Protein AF-0000000065922940 (afdb_homodimer)

Solvent-accessible surface area (backbone atoms only — not comparable to full-atom values): 31548 Å² total; per-residue (Å²): 122,53,37,34,15,28,44,22,59,40,40,54,22,45,30,48,45,40,40,28,31,71,34,58,20,44,28,23,36,21,17,87,47,58,69,57,12,49,38,30,57,72,67,27,32,46,65,89,51,43,62,94,44,77,49,56,85,54,52,44,44,33,51,46,64,60,68,29,28,57,80,22,46,33,37,33,39,30,42,55,45,86,44,44,50,64,49,32,54,72,42,41,89,48,53,43,90,80,31,33,36,34,37,53,46,54,37,42,34,73,91,73,50,39,46,50,71,55,43,48,27,68,40,57,67,47,56,62,57,40,42,31,38,51,36,30,16,66,56,37,68,52,50,59,69,54,37,58,31,55,34,32,25,18,7,70,25,60,68,50,17,48,53,53,33,61,47,39,36,43,99,29,34,46,45,21,38,35,53,51,43,60,20,36,48,45,27,40,30,45,30,28,34,45,6,24,51,34,12,26,42,42,43,70,71,43,57,50,28,40,42,18,48,49,51,28,53,39,48,52,33,43,38,54,44,29,38,74,74,68,19,52,61,69,45,41,59,30,46,23,16,42,8,22,30,48,22,35,44,68,31,84,82,23,58,25,12,48,42,16,22,37,41,38,71,68,40,49,70,68,53,28,18,51,74,52,76,64,42,72,41,64,16,71,62,30,22,54,36,49,44,51,53,24,58,76,66,74,42,79,46,68,66,40,50,40,48,37,31,40,75,74,65,73,41,52,53,69,59,41,54,51,52,66,72,62,51,81,72,53,73,107,121,52,37,33,15,30,44,22,58,40,39,53,22,45,29,49,46,39,40,28,31,70,34,59,20,44,29,24,38,21,15,88,48,58,68,56,12,50,39,30,56,74,70,28,32,46,65,90,49,43,62,93,44,78,48,56,86,52,51,45,44,32,50,46,64,62,68,30,29,57,79,21,47,33,38,32,38,32,43,54,45,86,44,44,49,64,50,33,54,72,41,39,89,50,53,43,89,81,32,34,36,33,38,51,46,54,37,42,34,73,91,73,49,39,46,49,71,55,42,47,28,68,39,57,67,47,58,62,56,40,41,31,38,48,34,30,17,67,54,36,69,53,50,58,70,55,37,57,31,55,34,32,26,16,7,69,26,61,68,50,16,48,53,53,33,62,46,39,36,42,98,29,33,45,44,20,36,38,53,51,42,61,20,37,47,44,27,41,30,46,31,28,34,45,7,24,52,32,12,27,41,43,44,69,71,43,57,50,28,40,41,17,48,50,52,29,54,42,49,51,33,43,38,54,44,31,40,74,73,68,21,51,61,69,45,41,59,32,46,23,15,42,8,21,30,49,22,35,45,69,30,85,82,24,59,26,13,48,40,16,22,36,41,39,70,68,41,49,72,68,54,26,18,50,75,52,77,64,41,72,41,64,15,70,61,29,22,55,35,50,45,50,53,24,57,75,68,76,41,80,45,67,67,41,50,40,50,37,31,41,74,74,64,75,42,51,52,68,59,40,54,49,52,67,70,61,53,81,72,54,72,106

InterPro domains:
  IPR006109 Glycerol-3-phosphate dehydrogenase, NAD-dependent, C-terminal [PF07479] (180-321)
  IPR006168 Glycerol-3-phosphate dehydrogenase, NAD-dependent [MF_00394] (2-323)
  IPR006168 Glycerol-3-phosphate dehydrogenase, NAD-dependent [PIRSF000114] (3-331)
  IPR006168 Glycerol-3-phosphate dehydrogenase, NAD-dependent [PR00077] (6-23)
  IPR006168 Glycerol-3-phosphate dehydrogenase, NAD-dependent [PR00077] (56-83)
  IPR006168 Glycerol-3-phosphate dehydrogenase, NAD-dependent [PR00077] (133-153)
  IPR006168 Glycerol-3-phosphate dehydrogenase, NAD-dependent [PR00077] (173-197)
  IPR006168 Glycerol-3-phosphate dehydrogenase, NAD-dependent [PR00077] (198-222)
  IPR006168 Glycerol-3-phosphate dehydrogenase, NAD-dependent [PR00077] (238-255)
  IPR006168 Glycerol-3-phosphate dehydrogenase, NAD-dependent [PS00957] (188-209)
  IPR008927 6-phosphogluconate dehydrogenase-like, C-terminal domain superfamily [SSF48179] (179-332)
  IPR011128 Glycerol-3-phosphate dehydrogenase, NAD-dependent, N-terminal [PF01210] (4-159)
  IPR013328 6-phosphogluconate dehydrogenase, domain 2 [G3DSA:1.10.1040.10] (190-332)
  IPR036291 NAD(P)-binding domain superfamily [SSF51735] (3-179)

Structure (mmCIF, N/CA/C/O backbone):
data_AF-0000000065922940-model_v1
#
loop_
_entity.id
_entity.type
_entity.pdbx_description
1 polymer 'Glycerol-3-phosphate dehydrogenase'
#
loop_
_atom_site.group_PDB
_atom_site.id
_atom_site.type_symbol
_atom_site.label_atom_id
_atom_site.label_alt_id
_atom_site.label_comp_id
_atom_site.label_asym_id
_atom_site.label_entity_id
_atom_site.label_seq_id
_atom_site.pdbx_PDB_ins_code
_atom_site.Cartn_x
_atom_site.Cartn_y
_atom_site.Cartn_z
_atom_site.occupancy
_atom_site.B_iso_or_equiv
_atom_site.auth_seq_id
_atom_site.auth_comp_id
_atom_site.auth_asym_id
_atom_site.auth_atom_id
_atom_site.pdbx_PDB_model_num
ATOM 1 N N . MET A 1 1 ? -15.641 24.172 20.859 1 90.81 1 MET A N 1
ATOM 2 C CA . MET A 1 1 ? -15.102 25.219 19.984 1 90.81 1 MET A CA 1
ATOM 3 C C . MET A 1 1 ? -13.82 25.812 20.578 1 90.81 1 MET A C 1
ATOM 5 O O . MET A 1 1 ? -13.766 26.125 21.766 1 90.81 1 MET A O 1
ATOM 9 N N . VAL A 1 2 ? -12.75 25.734 19.75 1 96 2 VAL A N 1
ATOM 10 C CA . VAL A 1 2 ? -11.484 26.328 20.172 1 96 2 VAL A CA 1
ATOM 11 C C . VAL A 1 2 ? -10.953 27.266 19.094 1 96 2 VAL A C 1
ATOM 13 O O . VAL A 1 2 ? -11.477 27.297 17.984 1 96 2 VAL A O 1
ATOM 16 N N . ALA A 1 3 ? -9.969 28.156 19.531 1 98.44 3 ALA A N 1
ATOM 17 C CA . ALA A 1 3 ? -9.289 29.031 18.578 1 98.44 3 ALA A CA 1
ATOM 18 C C . ALA A 1 3 ? -8.047 28.359 18 1 98.44 3 ALA A C 1
ATOM 20 O O . ALA A 1 3 ? -7.156 27.938 18.734 1 98.44 3 ALA A O 1
ATOM 21 N N . VAL A 1 4 ? -8.039 28.219 16.672 1 98.88 4 VAL A N 1
ATOM 22 C CA . VAL A 1 4 ? -6.938 27.531 16.016 1 98.88 4 VAL A CA 1
ATOM 23 C C . VAL A 1 4 ? -6.176 28.5 15.117 1 98.88 4 VAL A C 1
ATOM 25 O O . VAL A 1 4 ? -6.785 29.25 14.359 1 98.88 4 VAL A O 1
ATOM 28 N N . ALA A 1 5 ? -4.887 28.547 15.258 1 98.94 5 ALA A N 1
ATOM 29 C CA . ALA A 1 5 ? -4.02 29.266 14.32 1 98.94 5 ALA A CA 1
ATOM 30 C C . ALA A 1 5 ? -3.287 28.281 13.406 1 98.94 5 ALA A C 1
ATOM 32 O O . ALA A 1 5 ? -2.605 27.375 13.883 1 98.94 5 ALA A O 1
ATOM 33 N N . VAL A 1 6 ? -3.422 28.391 12.125 1 98.94 6 VAL A N 1
ATOM 34 C CA . VAL A 1 6 ? -2.652 27.609 11.164 1 98.94 6 VAL A CA 1
ATOM 35 C C . VAL A 1 6 ? -1.561 28.484 10.547 1 98.94 6 VAL A C 1
ATOM 37 O O . VAL A 1 6 ? -1.854 29.469 9.875 1 98.94 6 VAL A O 1
ATOM 40 N N . MET A 1 7 ? -0.356 28.109 10.844 1 98.81 7 MET A N 1
ATOM 41 C CA . MET A 1 7 ? 0.794 28.906 10.422 1 98.81 7 MET A CA 1
ATOM 42 C C . MET A 1 7 ? 1.399 28.344 9.141 1 98.81 7 MET A C 1
ATOM 44 O O . MET A 1 7 ? 2.311 27.516 9.188 1 98.81 7 MET A O 1
ATOM 48 N N . GLY A 1 8 ? 1.04 28.828 8 1 98.06 8 GLY A N 1
ATOM 49 C CA . GLY A 1 8 ? 1.422 28.375 6.672 1 98.06 8 GLY A CA 1
ATOM 50 C C . GLY A 1 8 ? 0.234 28.125 5.766 1 98.06 8 GLY A C 1
ATOM 51 O O . GLY A 1 8 ? -0.629 27.297 6.074 1 98.06 8 GLY A O 1
ATOM 52 N N . ALA A 1 9 ? 0.221 28.828 4.602 1 97.94 9 ALA A N 1
ATOM 53 C CA . ALA A 1 9 ? -0.923 28.766 3.695 1 97.94 9 ALA A CA 1
ATOM 54 C C . ALA A 1 9 ? -0.578 28 2.424 1 97.94 9 ALA A C 1
ATOM 56 O O . ALA A 1 9 ? -1.008 28.375 1.33 1 97.94 9 ALA A O 1
ATOM 57 N N . GLY A 1 10 ? 0.265 26.984 2.586 1 95.06 10 GLY A N 1
ATOM 58 C CA . GLY A 1 10 ? 0.416 26.031 1.49 1 95.06 10 GLY A CA 1
ATOM 59 C C . GLY A 1 10 ? -0.785 25.125 1.316 1 95.06 10 GLY A C 1
ATOM 60 O O . GLY A 1 10 ? -1.819 25.328 1.957 1 95.06 10 GLY A O 1
ATOM 61 N N . SER A 1 11 ? -0.669 24.156 0.452 1 94.75 11 SER A N 1
ATOM 62 C CA . SER A 1 11 ? -1.778 23.25 0.146 1 94.75 11 SER A CA 1
ATOM 63 C C . SER A 1 11 ? -2.293 22.562 1.402 1 94.75 11 SER A C 1
ATOM 65 O O . SER A 1 11 ? -3.494 22.594 1.684 1 94.75 11 SER A O 1
ATOM 67 N N . TRP A 1 12 ? -1.372 21.969 2.158 1 96.19 12 TRP A N 1
ATOM 68 C CA . TRP A 1 12 ? -1.771 21.188 3.324 1 96.19 12 TRP A CA 1
ATOM 69 C C . TRP A 1 12 ? -2.219 22.109 4.461 1 96.19 12 TRP A C 1
ATOM 71 O O . TRP A 1 12 ? -3.186 21.797 5.164 1 96.19 12 TRP A O 1
ATOM 81 N N . GLY A 1 13 ? -1.489 23.172 4.648 1 97.88 13 GLY A N 1
ATOM 82 C CA . GLY A 1 13 ? -1.933 24.141 5.645 1 97.88 13 GLY A CA 1
ATOM 83 C C . GLY A 1 13 ? -3.322 24.688 5.371 1 97.88 13 GLY A C 1
ATOM 84 O O . GLY A 1 13 ? -4.152 24.766 6.277 1 97.88 13 GLY A O 1
ATOM 85 N N . THR A 1 14 ? -3.604 25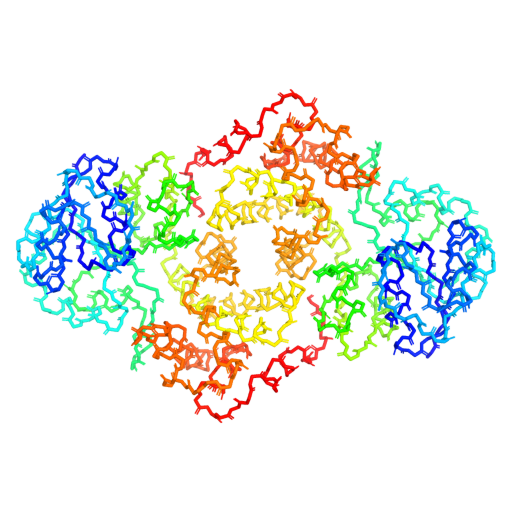.047 4.156 1 98.19 14 THR A N 1
ATOM 86 C CA . THR A 1 14 ? -4.918 25.547 3.764 1 98.19 14 THR A CA 1
ATOM 87 C C . THR A 1 14 ? -5.98 24.469 3.965 1 98.19 14 THR A C 1
ATOM 89 O O . THR A 1 14 ? -7.078 24.75 4.453 1 98.19 14 THR A O 1
ATOM 92 N N . THR A 1 15 ? -5.652 23.25 3.619 1 98.44 15 THR A N 1
ATOM 93 C CA . THR A 1 15 ? -6.578 22.141 3.789 1 98.44 15 THR A CA 1
ATOM 94 C C . THR A 1 15 ? -6.918 21.938 5.262 1 98.44 15 THR A C 1
ATOM 96 O O . THR A 1 15 ? -8.086 21.797 5.621 1 98.44 15 THR A O 1
ATOM 99 N N . MET A 1 16 ? -5.898 21.969 6.105 1 98.75 16 MET A N 1
ATOM 100 C CA . MET A 1 16 ? -6.141 21.766 7.527 1 98.75 16 MET A CA 1
ATOM 101 C C . MET A 1 16 ? -6.922 22.922 8.125 1 98.75 16 MET A C 1
ATOM 103 O O . MET A 1 16 ? -7.707 22.734 9.055 1 98.75 16 MET A O 1
ATOM 107 N N . THR A 1 17 ? -6.699 24.094 7.562 1 98.81 17 THR A N 1
ATOM 108 C CA . THR A 1 17 ? -7.523 25.234 7.945 1 98.81 17 THR A CA 1
ATOM 109 C C . THR A 1 17 ? -9 24.922 7.727 1 98.81 17 THR A C 1
ATOM 111 O O . THR A 1 17 ? -9.828 25.172 8.609 1 98.81 17 THR A O 1
ATOM 114 N N . LYS A 1 18 ? -9.328 24.438 6.582 1 98.69 18 LYS A N 1
ATOM 115 C CA . LYS A 1 18 ? -10.703 24.062 6.262 1 98.69 18 LYS A CA 1
ATOM 116 C C . LYS A 1 18 ? -11.219 22.984 7.219 1 98.69 18 LYS A C 1
ATOM 118 O O . LYS A 1 18 ? -12.352 23.062 7.695 1 98.69 18 LYS A O 1
ATOM 123 N N . VAL A 1 19 ? -10.391 21.969 7.504 1 98.69 19 VAL A N 1
ATOM 124 C CA . VAL A 1 19 ? -10.773 20.859 8.367 1 98.69 19 VAL A CA 1
ATOM 125 C C . VAL A 1 19 ? -11.117 21.391 9.758 1 98.69 19 VAL A C 1
ATOM 127 O O . VAL A 1 19 ? -12.172 21.078 10.305 1 98.69 19 VAL A O 1
ATOM 130 N N . PHE A 1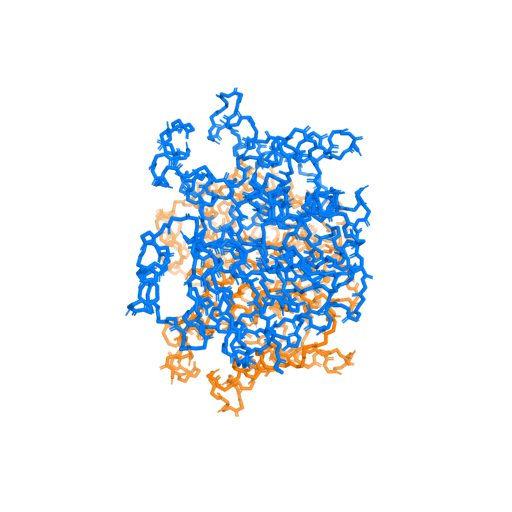 20 ? -10.234 22.188 10.344 1 98.81 20 PHE A N 1
ATOM 131 C CA . PHE A 1 20 ? -10.469 22.734 11.68 1 98.81 20 PHE A CA 1
ATOM 132 C C . PHE A 1 20 ? -11.711 23.609 11.695 1 98.81 20 PHE A C 1
ATOM 134 O O . PHE A 1 20 ? -12.453 23.625 12.68 1 98.81 20 PHE A O 1
ATOM 141 N N . ALA A 1 21 ? -11.922 24.391 10.633 1 98.75 21 ALA A N 1
ATOM 142 C CA . ALA A 1 21 ? -13.109 25.219 10.539 1 98.75 21 ALA A CA 1
ATOM 143 C C . ALA A 1 21 ? -14.375 24.375 10.453 1 98.75 21 ALA A C 1
ATOM 145 O O . ALA A 1 21 ? -15.352 24.641 11.164 1 98.75 21 ALA A O 1
ATOM 146 N N . ASP A 1 22 ? -14.359 23.406 9.602 1 98.38 22 ASP A N 1
ATOM 147 C CA . ASP A 1 22 ? -15.5 22.516 9.414 1 98.38 22 ASP A CA 1
ATOM 148 C C . ASP A 1 22 ? -15.812 21.766 10.703 1 98.38 22 ASP A C 1
ATOM 150 O O . ASP A 1 22 ? -16.953 21.312 10.906 1 98.38 22 ASP A O 1
ATOM 154 N N . ALA A 1 23 ? -14.805 21.609 11.531 1 98.38 23 ALA A N 1
ATOM 155 C CA . ALA A 1 23 ? -14.992 20.922 12.812 1 98.38 23 ALA A CA 1
ATOM 156 C C . ALA A 1 23 ? -15.633 21.859 13.836 1 98.38 23 ALA A C 1
ATOM 158 O O . ALA A 1 23 ? -15.875 21.453 14.977 1 98.38 23 ALA A O 1
ATOM 159 N N . GLY A 1 24 ? -15.867 23.094 13.492 1 98.06 24 GLY A N 1
ATOM 160 C CA . GLY A 1 24 ? -16.656 23.984 14.328 1 98.06 24 GLY A CA 1
ATOM 161 C C . GLY A 1 24 ? -15.805 25 15.078 1 98.06 24 GLY A C 1
ATOM 162 O O . GLY A 1 24 ? -16.281 25.656 16 1 98.06 24 GLY A O 1
ATOM 163 N N . ASN A 1 25 ? -14.539 25.172 14.633 1 98.56 25 ASN A N 1
ATOM 164 C CA . ASN A 1 25 ? -13.625 26.062 15.336 1 98.56 25 ASN A CA 1
ATOM 165 C C . ASN A 1 25 ? -13.492 27.406 14.617 1 98.56 25 ASN A C 1
ATOM 167 O O . ASN A 1 25 ? -13.914 27.547 13.469 1 98.56 25 ASN A O 1
ATOM 171 N N . THR A 1 26 ? -13.047 28.391 15.344 1 98.25 26 THR A N 1
ATOM 172 C CA . THR A 1 26 ? -12.562 29.609 14.711 1 98.25 26 THR A CA 1
ATOM 173 C C . THR A 1 26 ? -11.094 29.453 14.312 1 98.25 26 THR A C 1
ATOM 175 O O . THR A 1 26 ? -10.273 29 15.109 1 98.25 26 THR A O 1
ATOM 178 N N . VAL A 1 27 ? -10.812 29.844 13.102 1 98.81 27 VAL A N 1
ATOM 179 C CA . VAL A 1 27 ? -9.469 29.562 12.594 1 98.81 27 VAL A CA 1
ATOM 180 C C . VAL A 1 27 ? -8.859 30.844 12.016 1 98.81 27 VAL A C 1
ATOM 182 O O . VAL A 1 27 ? -9.547 31.609 11.328 1 98.81 27 VAL A O 1
ATOM 185 N N . ARG A 1 28 ? -7.668 31.156 12.383 1 98.88 28 ARG A N 1
ATOM 186 C CA . ARG A 1 28 ? -6.852 32.188 11.727 1 98.88 28 ARG A CA 1
ATOM 187 C C . ARG A 1 28 ? -5.727 31.547 10.922 1 98.88 28 ARG A C 1
ATOM 189 O O . ARG A 1 28 ? -4.945 30.75 11.453 1 98.88 28 ARG A O 1
ATOM 196 N N . LEU A 1 29 ? -5.66 31.812 9.648 1 98.81 29 LEU A N 1
ATOM 197 C CA . LEU A 1 29 ? -4.648 31.297 8.734 1 98.81 29 LEU A CA 1
ATOM 198 C C . LEU A 1 29 ? -3.586 32.344 8.445 1 98.81 29 LEU A C 1
ATOM 200 O O . LEU A 1 29 ? -3.906 33.438 7.973 1 98.81 29 LEU A O 1
ATOM 204 N N . TRP A 1 30 ? -2.371 32 8.719 1 98.81 30 TRP A N 1
ATOM 205 C CA . TRP A 1 30 ? -1.251 32.906 8.414 1 98.81 30 TRP A CA 1
ATOM 206 C C . TRP A 1 30 ? -0.631 32.531 7.062 1 98.81 30 TRP A C 1
ATOM 208 O O . TRP A 1 30 ? -0.343 31.375 6.789 1 98.81 30 TRP A O 1
ATOM 218 N N . ALA A 1 31 ? -0.514 33.531 6.238 1 98.38 31 ALA A N 1
ATOM 219 C CA . ALA A 1 31 ? 0.227 33.406 4.984 1 98.38 31 ALA A CA 1
ATOM 220 C C . ALA A 1 31 ? 1.443 34.344 4.984 1 98.38 31 ALA A C 1
ATOM 222 O O . ALA A 1 31 ? 1.352 35.5 5.398 1 98.38 31 ALA A O 1
ATOM 223 N N . ARG A 1 32 ? 2.52 33.75 4.543 1 96.31 32 ARG A N 1
ATOM 224 C CA . ARG A 1 32 ? 3.752 34.531 4.512 1 96.31 32 ARG A CA 1
ATOM 225 C C . ARG A 1 32 ? 3.607 35.75 3.6 1 96.31 32 ARG A C 1
ATOM 227 O O . ARG A 1 32 ? 4.074 36.844 3.932 1 96.31 32 ARG A O 1
ATOM 234 N N . ARG A 1 33 ? 2.973 35.594 2.439 1 96.5 33 ARG A N 1
ATOM 235 C CA . ARG A 1 33 ? 2.801 36.656 1.457 1 96.5 33 ARG A CA 1
ATOM 236 C C . ARG A 1 33 ? 1.488 37.406 1.682 1 96.5 33 ARG A C 1
ATOM 238 O O . ARG A 1 33 ? 0.426 36.781 1.776 1 96.5 33 ARG A O 1
ATOM 245 N N . ASP A 1 34 ? 1.544 38.656 1.635 1 97.56 34 ASP A N 1
ATOM 246 C CA . ASP A 1 34 ? 0.368 39.5 1.834 1 97.56 34 ASP A CA 1
ATOM 247 C C . ASP A 1 34 ? -0.692 39.219 0.771 1 97.56 34 ASP A C 1
ATOM 249 O O . ASP A 1 34 ? -1.887 39.188 1.073 1 97.56 34 ASP A O 1
ATOM 253 N N . GLU A 1 35 ? -0.23 39 -0.394 1 97.44 35 GLU A N 1
ATOM 254 C CA . GLU A 1 35 ? -1.147 38.812 -1.514 1 97.44 35 GLU A CA 1
ATOM 255 C C . GLU A 1 35 ? -1.995 37.562 -1.321 1 97.44 35 GLU A C 1
ATOM 257 O O . GLU A 1 35 ? -3.176 37.562 -1.675 1 97.44 35 GLU A O 1
ATOM 262 N N . VAL A 1 36 ? -1.405 36.562 -0.761 1 97.31 36 VAL A N 1
ATOM 263 C CA . VAL A 1 36 ? -2.115 35.312 -0.528 1 97.31 36 VAL A CA 1
ATOM 264 C C . VAL A 1 36 ? -3.137 35.5 0.591 1 97.31 36 VAL A C 1
ATOM 266 O O . VAL A 1 36 ? -4.285 35.062 0.469 1 97.31 36 VAL A O 1
ATOM 269 N N . ALA A 1 37 ? -2.756 36.125 1.696 1 98.19 37 ALA A N 1
ATOM 270 C CA . ALA A 1 37 ? -3.666 36.406 2.809 1 98.19 37 ALA A CA 1
ATOM 271 C C . ALA A 1 37 ? -4.863 37.219 2.354 1 98.19 37 ALA A C 1
ATOM 273 O O . ALA A 1 37 ? -6.004 36.906 2.707 1 98.19 37 ALA A O 1
ATOM 274 N N . ASP A 1 38 ? -4.547 38.219 1.556 1 98 38 ASP A N 1
ATOM 275 C CA . ASP A 1 38 ? -5.594 39.125 1.062 1 98 38 ASP A CA 1
ATOM 276 C C . ASP A 1 38 ? -6.566 38.375 0.153 1 98 38 ASP A C 1
ATOM 278 O O . ASP A 1 38 ? -7.777 38.594 0.223 1 98 38 ASP A O 1
ATOM 282 N N . GLU A 1 39 ? -6.023 37.594 -0.673 1 97.94 39 GLU A N 1
ATOM 283 C CA . GLU A 1 39 ? -6.863 36.812 -1.571 1 97.94 39 GLU A CA 1
ATOM 284 C C . GLU A 1 39 ? -7.805 35.875 -0.791 1 97.94 39 GLU A C 1
ATOM 286 O O . GLU A 1 39 ? -9.008 35.844 -1.061 1 97.94 39 GLU A O 1
ATOM 291 N N . ILE A 1 40 ? -7.211 35.219 0.151 1 98 40 ILE A N 1
ATOM 292 C CA . ILE A 1 40 ? -8 34.25 0.941 1 98 40 ILE A CA 1
ATOM 293 C C . ILE A 1 40 ? -9.094 35 1.699 1 98 40 ILE A C 1
ATOM 295 O O . ILE A 1 40 ? -10.242 34.562 1.738 1 98 40 ILE A O 1
ATOM 299 N N . GLN A 1 41 ? -8.75 36.156 2.223 1 97.5 41 GLN A N 1
ATOM 300 C CA . GLN A 1 41 ? -9.688 36.938 3.029 1 97.5 41 GLN A CA 1
ATOM 301 C C . GLN A 1 41 ? -10.828 37.5 2.174 1 97.5 41 GLN A C 1
ATOM 303 O O . GLN A 1 41 ? -11.984 37.5 2.605 1 97.5 41 GLN A O 1
ATOM 308 N N . SER A 1 42 ? -10.516 37.844 0.982 1 97.38 42 SER A N 1
ATOM 309 C CA . SER A 1 42 ? -11.484 38.562 0.16 1 97.38 42 SER A CA 1
ATOM 310 C C . SER A 1 42 ? -12.289 37.594 -0.704 1 97.38 42 SER A C 1
ATOM 312 O O . SER A 1 42 ? -13.461 37.844 -0.993 1 97.38 42 SER A O 1
ATOM 314 N N . THR A 1 43 ? -11.688 36.531 -1.119 1 97.69 43 THR A N 1
ATOM 315 C CA . THR A 1 43 ? -12.344 35.656 -2.107 1 97.69 43 THR A CA 1
ATOM 316 C C . THR A 1 43 ? -12.703 34.312 -1.507 1 97.69 43 THR A C 1
ATOM 318 O O . THR A 1 43 ? -13.461 33.562 -2.102 1 97.69 43 THR A O 1
ATOM 321 N N . ARG A 1 44 ? -12.148 34 -0.346 1 98.06 44 ARG A N 1
ATOM 322 C CA . ARG A 1 44 ? -12.336 32.719 0.313 1 98.06 44 ARG A CA 1
ATOM 323 C C . ARG A 1 44 ? -11.727 31.578 -0.507 1 98.06 44 ARG A C 1
ATOM 325 O O . ARG A 1 44 ? -12.25 30.469 -0.532 1 98.06 44 ARG A O 1
ATOM 332 N N . ARG A 1 45 ? -10.656 31.984 -1.22 1 97.62 45 ARG A N 1
ATOM 333 C CA . ARG A 1 45 ? -9.969 31 -2.053 1 97.62 45 ARG A CA 1
ATOM 334 C C . ARG A 1 45 ? -8.453 31.156 -1.955 1 97.62 45 ARG A C 1
ATOM 336 O O . ARG A 1 45 ? -7.953 32.281 -1.749 1 97.62 45 ARG A O 1
ATOM 343 N N . ASN A 1 46 ? -7.809 30.062 -1.969 1 97.56 46 ASN A N 1
ATOM 344 C CA . ASN A 1 46 ? -6.363 30 -2.154 1 97.56 46 ASN A CA 1
ATOM 345 C C . ASN A 1 46 ? -5.996 29.406 -3.508 1 97.56 46 ASN A C 1
ATOM 347 O O . ASN A 1 46 ? -5.609 28.234 -3.59 1 97.56 46 ASN A O 1
ATOM 351 N N . GLN A 1 47 ? -6.016 30.156 -4.543 1 94.88 47 GLN A N 1
ATOM 352 C CA . GLN A 1 47 ? -5.945 29.688 -5.926 1 94.88 47 GLN A CA 1
ATOM 353 C C . GLN A 1 47 ? -4.57 29.094 -6.234 1 94.88 47 GLN A C 1
ATOM 355 O O . GLN A 1 47 ? -4.461 28.156 -7.016 1 94.88 47 GLN A O 1
ATOM 360 N N . CYS A 1 48 ? -3.625 29.656 -5.621 1 91.5 48 CYS A N 1
ATOM 361 C CA . CYS A 1 48 ? -2.26 29.234 -5.918 1 91.5 48 CYS A CA 1
ATOM 362 C C . CYS A 1 48 ? -1.988 27.844 -5.383 1 91.5 48 CYS A C 1
ATOM 364 O O . CYS A 1 48 ? -1.328 27.031 -6.039 1 91.5 48 CYS A O 1
ATOM 366 N N . TYR A 1 49 ? -2.496 27.516 -4.203 1 92.94 49 TYR A N 1
ATOM 367 C CA . TYR A 1 49 ? -2.041 26.297 -3.543 1 92.94 49 TYR A CA 1
ATOM 368 C C . TYR A 1 49 ? -3.168 25.266 -3.445 1 92.94 49 TYR A C 1
ATOM 370 O O . TYR A 1 49 ? -2.918 24.078 -3.262 1 92.94 49 TYR A O 1
ATOM 378 N N . LEU A 1 50 ? -4.336 25.688 -3.527 1 94.88 50 LEU A N 1
ATOM 379 C CA . LEU A 1 50 ? -5.48 24.781 -3.406 1 94.88 50 LEU A CA 1
ATOM 380 C C . LEU A 1 50 ? -6.637 25.266 -4.277 1 94.88 50 LEU A C 1
ATOM 382 O O . LEU A 1 50 ? -7.715 25.578 -3.77 1 94.88 50 LEU A O 1
ATOM 386 N N . PRO A 1 51 ? -6.406 25.266 -5.559 1 94.62 51 PRO A N 1
ATOM 387 C CA . PRO A 1 51 ? -7.43 25.781 -6.469 1 94.62 51 PRO A CA 1
ATOM 388 C C . PRO A 1 51 ? -8.742 25 -6.395 1 94.62 51 PRO A C 1
ATOM 390 O O . PRO A 1 51 ? -8.727 23.781 -6.242 1 94.62 51 PRO A O 1
ATOM 393 N N . GLY A 1 52 ? -9.844 25.734 -6.461 1 94.38 52 GLY A N 1
ATOM 394 C CA . GLY A 1 52 ? -11.148 25.109 -6.598 1 94.38 52 GLY A CA 1
ATOM 395 C C . GLY A 1 52 ? -11.836 24.875 -5.27 1 94.38 52 GLY A C 1
ATOM 396 O O . GLY A 1 52 ? -13 24.453 -5.23 1 94.38 52 GLY A O 1
ATOM 397 N N . VAL A 1 53 ? -11.195 25.141 -4.199 1 96.69 53 VAL A N 1
ATOM 398 C CA . VAL A 1 53 ? -11.758 24.859 -2.883 1 96.69 53 VAL A CA 1
ATOM 399 C C . VAL A 1 53 ? -12.172 26.156 -2.199 1 96.69 53 VAL A C 1
ATOM 401 O O . VAL A 1 53 ? -11.445 27.156 -2.264 1 96.69 53 VAL A O 1
ATOM 404 N N . VAL A 1 54 ? -13.305 26.141 -1.607 1 97.56 54 VAL A N 1
ATOM 405 C CA . VAL A 1 54 ? -13.805 27.297 -0.884 1 97.56 54 VAL A CA 1
ATOM 406 C C . VAL A 1 54 ? -13.414 27.203 0.59 1 97.56 54 VAL A C 1
ATOM 408 O O . VAL A 1 54 ? -13.68 26.172 1.236 1 97.56 54 VAL A O 1
ATOM 411 N N . ILE A 1 55 ? -12.836 28.219 1.09 1 98.06 55 ILE A N 1
ATOM 412 C CA . ILE A 1 55 ? -12.445 28.312 2.494 1 98.06 55 ILE A CA 1
ATOM 413 C C . ILE A 1 55 ? -13.617 28.828 3.322 1 98.06 55 ILE A C 1
ATOM 415 O O . ILE A 1 55 ? -14.227 29.844 2.973 1 98.06 55 ILE A O 1
ATOM 419 N N . PRO A 1 56 ? -13.961 28.156 4.375 1 98 56 PRO A N 1
ATOM 420 C CA . PRO A 1 56 ? -15.141 28.5 5.172 1 98 56 PRO A CA 1
ATOM 421 C C . PRO A 1 56 ? -15.086 29.922 5.738 1 98 56 PRO A C 1
ATOM 423 O O . PRO A 1 56 ? -14 30.453 5.973 1 98 56 PRO A O 1
ATOM 426 N N . ASP A 1 57 ? -16.25 30.438 6.152 1 96.25 57 ASP A N 1
ATOM 427 C CA . ASP A 1 57 ? -16.406 31.812 6.648 1 96.25 57 ASP A CA 1
ATOM 428 C C . ASP A 1 57 ? -15.766 31.969 8.023 1 96.25 57 ASP A C 1
ATOM 430 O O . ASP A 1 57 ? -15.359 33.062 8.398 1 96.25 57 ASP A O 1
ATOM 434 N N . ALA A 1 58 ? -15.648 30.891 8.688 1 97.12 58 ALA A N 1
ATOM 435 C CA . ALA A 1 58 ? -15.094 30.922 10.047 1 97.12 58 ALA A CA 1
ATOM 436 C C . ALA A 1 58 ? -13.594 31.172 10.016 1 97.12 58 ALA A C 1
ATOM 438 O O . ALA A 1 58 ? -12.977 31.375 11.062 1 97.12 58 ALA A O 1
ATOM 439 N N . VAL A 1 59 ? -13.008 31.281 8.852 1 98.56 59 VAL A N 1
ATOM 440 C CA . VAL A 1 59 ? -11.562 31.438 8.695 1 98.56 59 VAL A CA 1
ATOM 441 C C . VAL A 1 59 ? -11.234 32.906 8.422 1 98.56 59 VAL A C 1
ATOM 443 O O . VAL A 1 59 ? -11.883 33.562 7.598 1 98.56 59 VAL A O 1
ATOM 446 N N . THR A 1 60 ? -10.32 33.438 9.117 1 98.56 60 THR A N 1
ATOM 447 C CA . THR A 1 60 ? -9.711 34.75 8.812 1 98.56 60 THR A CA 1
ATOM 448 C C . THR A 1 60 ? -8.25 34.562 8.406 1 98.56 60 THR A C 1
ATOM 450 O O . THR A 1 60 ? -7.527 33.75 9.008 1 98.56 60 THR A O 1
ATOM 453 N N . ALA A 1 61 ? -7.84 35.281 7.41 1 98.69 61 ALA A N 1
ATOM 454 C CA . ALA A 1 61 ? -6.473 35.156 6.918 1 98.69 61 ALA A CA 1
ATOM 455 C C . ALA A 1 61 ? -5.684 36.438 7.188 1 98.69 61 ALA A C 1
ATOM 457 O O . ALA A 1 61 ? -6.23 37.562 7.098 1 98.69 61 ALA A O 1
ATOM 458 N N . THR A 1 62 ? -4.422 36.312 7.539 1 98.69 62 THR A N 1
ATOM 459 C CA . THR A 1 62 ? -3.551 37.469 7.832 1 98.69 62 THR A CA 1
ATOM 460 C C . THR A 1 62 ? -2.1 37.125 7.496 1 98.69 62 THR A C 1
ATOM 462 O O . THR A 1 62 ? -1.729 35.969 7.402 1 98.69 62 THR A O 1
ATOM 465 N N . SER A 1 63 ? -1.311 38.094 7.203 1 98.44 63 SER A N 1
ATOM 466 C CA . SER A 1 63 ? 0.126 37.938 7.012 1 98.44 63 SER A CA 1
ATOM 467 C C . SER A 1 63 ? 0.903 38.344 8.258 1 98.44 63 SER A C 1
ATOM 469 O O . SER A 1 63 ? 2.131 38.25 8.289 1 98.44 63 SER A O 1
ATOM 471 N N . ASP A 1 64 ? 0.216 38.781 9.273 1 98.31 64 ASP A N 1
ATOM 472 C CA . ASP A 1 64 ? 0.825 39.125 10.547 1 98.31 64 ASP A CA 1
ATOM 473 C C . ASP A 1 64 ? 0.756 37.969 11.539 1 98.31 64 ASP A C 1
ATOM 475 O O . ASP A 1 64 ? -0.321 37.656 12.039 1 98.31 64 ASP A O 1
ATOM 479 N N . PRO A 1 65 ? 1.906 37.406 11.867 1 98.56 65 PRO A N 1
ATOM 480 C CA . PRO A 1 65 ? 1.889 36.25 12.766 1 98.56 65 PRO A CA 1
ATOM 481 C C . PRO A 1 65 ? 1.363 36.594 14.156 1 98.56 65 PRO A C 1
ATOM 483 O O . PRO A 1 65 ? 0.797 35.719 14.836 1 98.56 65 PRO A O 1
ATOM 486 N N . ARG A 1 66 ? 1.534 37.844 14.602 1 98.19 66 ARG A N 1
ATOM 487 C CA . ARG A 1 66 ? 1.017 38.25 15.906 1 98.19 66 ARG A CA 1
ATOM 488 C C . ARG A 1 66 ? -0.504 38.125 15.953 1 98.19 66 ARG A C 1
ATOM 490 O O . ARG A 1 66 ? -1.068 37.625 16.922 1 98.19 66 ARG A O 1
ATOM 497 N N . VAL A 1 67 ? -1.065 38.594 14.875 1 98.19 67 VAL A N 1
ATOM 498 C CA . VAL A 1 67 ? -2.52 38.562 14.766 1 98.19 67 VAL A CA 1
ATOM 499 C C . VAL A 1 67 ? -2.994 37.094 14.703 1 98.19 67 VAL A C 1
ATOM 501 O O . VAL A 1 67 ? -3.943 36.719 15.398 1 98.19 67 VAL A O 1
ATOM 504 N N . ALA A 1 68 ? -2.381 36.281 13.953 1 98.69 68 ALA A N 1
ATOM 505 C CA . ALA A 1 68 ? -2.77 34.875 13.75 1 98.69 68 ALA A CA 1
ATOM 506 C C . ALA A 1 68 ? -2.693 34.094 15.062 1 98.69 68 ALA A C 1
ATOM 508 O O . ALA A 1 68 ? -3.543 33.25 15.328 1 98.69 68 ALA A O 1
ATOM 509 N N . LEU A 1 69 ? -1.712 34.375 15.883 1 98.62 69 LEU A N 1
ATOM 510 C CA . LEU A 1 69 ? -1.381 33.562 17.031 1 98.62 69 LEU A CA 1
ATOM 511 C C . LEU A 1 69 ? -2.123 34.031 18.281 1 98.62 69 LEU A C 1
ATOM 513 O O . LEU A 1 69 ? -2.17 33.312 19.281 1 98.62 69 LEU A O 1
ATOM 517 N N . THR A 1 70 ? -2.717 35.219 18.188 1 97.69 70 THR A N 1
ATOM 518 C CA . THR A 1 70 ? -3.338 35.812 19.359 1 97.69 70 THR A CA 1
ATOM 519 C C . THR A 1 70 ? -4.41 34.875 19.938 1 97.69 70 THR A C 1
ATOM 521 O O . THR A 1 70 ? -5.332 34.469 19.219 1 97.69 70 THR A O 1
ATOM 524 N N . ASP A 1 71 ? -4.254 34.406 21.203 1 97 71 ASP A N 1
ATOM 525 C CA . ASP A 1 71 ? -5.215 33.656 22 1 97 71 ASP A CA 1
ATOM 526 C C . ASP A 1 71 ? -5.504 32.312 21.391 1 97 71 ASP A C 1
ATOM 528 O O . ASP A 1 71 ? -6.578 31.734 21.594 1 97 71 ASP A O 1
ATOM 532 N N . ALA A 1 72 ? -4.605 31.781 20.594 1 98.56 72 ALA A N 1
ATOM 533 C CA . ALA A 1 72 ? -4.812 30.484 19.984 1 98.56 72 ALA A CA 1
ATOM 534 C C . ALA A 1 72 ? -4.703 29.359 21.016 1 98.56 72 ALA A C 1
ATOM 536 O O . ALA A 1 72 ? -3.791 29.375 21.859 1 98.56 72 ALA A O 1
ATOM 537 N N . ASP A 1 73 ? -5.656 28.422 21.016 1 98.69 73 ASP A N 1
ATOM 538 C CA . ASP A 1 73 ? -5.605 27.219 21.828 1 98.69 73 ASP A CA 1
ATOM 539 C C . ASP A 1 73 ? -4.734 26.156 21.172 1 98.69 73 ASP A C 1
ATOM 541 O O . ASP A 1 73 ? -4.09 25.359 21.875 1 98.69 73 ASP A O 1
ATOM 545 N N . ILE A 1 74 ? -4.797 26.078 19.891 1 98.88 74 ILE A N 1
ATOM 546 C CA . ILE A 1 74 ? -4.023 25.156 19.062 1 98.88 74 ILE A CA 1
ATOM 547 C C . ILE A 1 74 ? -3.297 25.922 17.969 1 98.88 74 ILE A C 1
ATOM 549 O O . ILE A 1 74 ? -3.887 26.781 17.312 1 98.88 74 ILE A O 1
ATOM 553 N N . VAL A 1 75 ? -2.037 25.688 17.844 1 98.94 75 VAL A N 1
ATOM 554 C CA . VAL A 1 75 ? -1.215 26.266 16.781 1 98.94 75 VAL A CA 1
ATOM 555 C C . VAL A 1 75 ? -0.731 25.156 15.852 1 98.94 75 VAL A C 1
ATOM 557 O O . VAL A 1 75 ? 0.022 24.266 16.266 1 98.94 75 VAL A O 1
ATOM 560 N N . VAL A 1 76 ? -1.146 25.188 14.594 1 98.94 76 VAL A N 1
ATOM 561 C CA . VAL A 1 76 ? -0.785 24.203 13.586 1 98.94 76 VAL A CA 1
ATOM 562 C C . VAL A 1 76 ? 0.345 24.734 12.711 1 98.94 76 VAL A C 1
ATOM 564 O O . VAL A 1 76 ? 0.204 25.797 12.086 1 98.94 76 VAL A O 1
ATOM 567 N N . LEU A 1 77 ? 1.406 24.031 12.695 1 98.75 77 LEU A N 1
ATOM 568 C CA . LEU A 1 77 ? 2.537 24.422 11.867 1 98.75 77 LEU A CA 1
ATOM 569 C C . LEU A 1 77 ? 2.426 23.812 10.477 1 98.75 77 LEU A C 1
ATOM 571 O O . LEU A 1 77 ? 2.697 22.625 10.281 1 98.75 77 LEU A O 1
ATOM 575 N N . GLY A 1 78 ? 2.137 24.656 9.523 1 97.56 78 GLY A N 1
ATOM 576 C CA . GLY A 1 78 ? 1.986 24.203 8.148 1 97.56 78 GLY A CA 1
ATOM 577 C C . GLY A 1 78 ? 3.098 24.688 7.234 1 97.56 78 GLY A C 1
ATOM 578 O O . GLY A 1 78 ? 2.924 24.75 6.016 1 97.56 78 GLY A O 1
ATOM 579 N N . VAL A 1 79 ? 4.207 25.094 7.793 1 95.94 79 VAL A N 1
ATOM 580 C CA . VAL A 1 79 ? 5.371 25.5 7.008 1 95.94 79 VAL A CA 1
ATOM 581 C C . VAL A 1 79 ? 6.23 24.281 6.691 1 95.94 79 VAL A C 1
ATOM 583 O O . VAL A 1 79 ? 6.148 23.266 7.383 1 95.94 79 VAL A O 1
ATOM 586 N N . PRO A 1 80 ? 7.055 24.312 5.652 1 91.94 80 PRO A N 1
ATOM 587 C CA . PRO A 1 80 ? 7.934 23.188 5.324 1 91.94 80 PRO A CA 1
ATOM 588 C C . PRO A 1 80 ? 8.922 22.859 6.441 1 91.94 80 PRO A C 1
ATOM 590 O O . PRO A 1 80 ? 9.25 23.734 7.25 1 91.94 80 PRO A O 1
ATOM 593 N N . SER A 1 81 ? 9.367 21.656 6.426 1 92.94 81 SER A N 1
ATOM 594 C CA . SER A 1 81 ? 10.234 21.156 7.496 1 92.94 81 SER A CA 1
ATOM 595 C C . SER A 1 81 ? 11.469 22.047 7.656 1 92.94 81 SER A C 1
ATOM 597 O O . SER A 1 81 ? 11.898 22.312 8.781 1 92.94 81 SER A O 1
ATOM 599 N N . HIS A 1 82 ? 12 22.531 6.531 1 90.12 82 HIS A N 1
ATOM 600 C CA . HIS A 1 82 ? 13.25 23.297 6.586 1 90.12 82 HIS A CA 1
ATOM 601 C C . HIS A 1 82 ? 13.023 24.688 7.184 1 90.12 82 HIS A C 1
ATOM 603 O O . HIS A 1 82 ? 13.977 25.359 7.578 1 90.12 82 HIS A O 1
ATOM 609 N N . ALA A 1 83 ? 11.805 25.125 7.309 1 93.69 83 ALA A N 1
ATOM 610 C CA . ALA A 1 83 ? 11.492 26.484 7.77 1 93.69 83 ALA A CA 1
ATOM 611 C C . ALA A 1 83 ? 10.992 26.469 9.211 1 93.69 83 ALA A C 1
ATOM 613 O O . ALA A 1 83 ? 10.805 27.516 9.82 1 93.69 83 ALA A O 1
ATOM 614 N N . VAL A 1 84 ? 10.812 25.312 9.828 1 96.69 84 VAL A N 1
ATOM 615 C CA . VAL A 1 84 ? 10.148 25.188 11.117 1 96.69 84 VAL A CA 1
ATOM 616 C C . VAL A 1 84 ? 10.945 25.922 12.188 1 96.69 84 VAL A C 1
ATOM 618 O O . VAL A 1 84 ? 10.398 26.766 12.906 1 96.69 84 VAL A O 1
ATOM 621 N N . ARG A 1 85 ? 12.25 25.656 12.297 1 97.12 85 ARG A N 1
ATOM 622 C CA . ARG A 1 85 ? 13.055 26.266 13.352 1 97.12 85 ARG A CA 1
ATOM 623 C C . ARG A 1 85 ? 13.062 27.781 13.219 1 97.12 85 ARG A C 1
ATOM 625 O O . ARG A 1 85 ? 12.797 28.5 14.195 1 97.12 85 ARG A O 1
ATOM 632 N N . ASP A 1 86 ? 13.344 28.25 12.023 1 96.88 86 ASP A N 1
ATOM 633 C CA . ASP A 1 86 ? 13.414 29.688 11.789 1 96.88 86 ASP A CA 1
ATOM 634 C C . ASP A 1 86 ? 12.07 30.359 12.078 1 96.88 86 ASP A C 1
ATOM 636 O O . ASP A 1 86 ? 12.023 31.438 12.68 1 96.88 86 ASP A O 1
ATOM 640 N N . SER A 1 87 ? 11.023 29.734 11.625 1 97.5 87 SER A N 1
ATOM 641 C CA . SER A 1 87 ? 9.68 30.281 11.828 1 97.5 87 SER A CA 1
ATOM 642 C C . SER A 1 87 ? 9.336 30.344 13.312 1 97.5 87 SER A C 1
ATOM 644 O O . SER A 1 87 ? 8.898 31.391 13.805 1 97.5 87 SER A O 1
ATOM 646 N N . LEU A 1 88 ? 9.586 29.281 14.008 1 97.69 88 LEU A N 1
ATOM 647 C CA . LEU A 1 88 ? 9.219 29.234 15.422 1 97.69 88 LEU A CA 1
ATOM 648 C C . LEU A 1 88 ? 10.078 30.188 16.234 1 97.69 88 LEU A C 1
ATOM 650 O O . LEU A 1 88 ? 9.617 30.75 17.234 1 97.69 88 LEU A O 1
ATOM 654 N N . THR A 1 89 ? 11.32 30.312 15.844 1 96.81 89 THR A N 1
ATOM 655 C CA . THR A 1 89 ? 12.188 31.266 16.516 1 96.81 89 THR A CA 1
ATOM 656 C C . THR A 1 89 ? 11.625 32.688 16.406 1 96.81 89 THR A C 1
ATOM 658 O O . THR A 1 89 ? 11.648 33.438 17.375 1 96.81 89 THR A O 1
ATOM 661 N N . ARG A 1 90 ? 11.07 32.969 15.289 1 96.25 90 ARG A N 1
ATOM 662 C CA . ARG A 1 90 ? 10.492 34.281 15.031 1 96.25 90 ARG A CA 1
ATOM 663 C C . ARG A 1 90 ? 9.156 34.438 15.75 1 96.25 90 ARG A C 1
ATOM 665 O O . ARG A 1 90 ? 8.789 35.562 16.141 1 96.25 90 ARG A O 1
ATOM 672 N N . TRP A 1 91 ? 8.453 33.375 15.906 1 97.56 91 TRP A N 1
ATOM 673 C CA . TRP A 1 91 ? 7.086 33.438 16.422 1 97.56 91 TRP A CA 1
ATOM 674 C C . TRP A 1 91 ? 7.059 33.188 17.922 1 97.56 91 TRP A C 1
ATOM 676 O O . TRP A 1 91 ? 6.02 33.344 18.562 1 97.56 91 TRP A O 1
ATOM 686 N N . ARG A 1 92 ? 8.125 32.812 18.5 1 95.88 92 ARG A N 1
ATOM 687 C CA . ARG A 1 92 ? 8.211 32.25 19.844 1 95.88 92 ARG A CA 1
ATOM 688 C C . ARG A 1 92 ? 7.52 33.188 20.844 1 95.88 92 ARG A C 1
ATOM 690 O O . ARG A 1 92 ? 6.762 32.719 21.703 1 95.88 92 ARG A O 1
ATOM 697 N N . ASP A 1 93 ? 7.762 34.469 20.75 1 95.5 93 ASP A N 1
ATOM 698 C CA . ASP A 1 93 ? 7.277 35.438 21.734 1 95.5 93 ASP A CA 1
ATOM 699 C C . ASP A 1 93 ? 5.781 35.688 21.562 1 95.5 93 ASP A C 1
ATOM 701 O O . ASP A 1 93 ? 5.137 36.25 22.453 1 95.5 93 ASP A O 1
ATOM 705 N N . PHE A 1 94 ? 5.242 35.25 20.422 1 97.38 94 PHE A N 1
ATOM 706 C CA . PHE A 1 94 ? 3.824 35.469 20.141 1 97.38 94 PHE A CA 1
ATOM 707 C C . PHE A 1 94 ? 3.012 34.219 20.5 1 97.38 94 PHE A C 1
ATOM 709 O O . PHE A 1 94 ? 1.781 34.281 20.562 1 97.38 94 PHE A O 1
ATOM 716 N N . LEU A 1 95 ? 3.635 33.094 20.781 1 97.5 95 LEU A N 1
ATOM 717 C CA . LEU A 1 95 ? 2.941 31.844 21.047 1 97.5 95 LEU A CA 1
ATOM 718 C C . LEU A 1 95 ? 2.24 31.891 22.406 1 97.5 95 LEU A C 1
ATOM 720 O O . LEU A 1 95 ? 2.877 32.156 23.438 1 97.5 95 LEU A O 1
ATOM 724 N N . PRO A 1 96 ? 1.005 31.641 22.438 1 97.44 96 PRO A N 1
ATOM 725 C CA . PRO A 1 96 ? 0.364 31.562 23.75 1 97.44 96 PRO A CA 1
ATOM 726 C C . PRO A 1 96 ? 0.951 30.453 24.625 1 97.44 96 PRO A C 1
ATOM 728 O O . PRO A 1 96 ? 1.274 29.375 24.125 1 97.44 96 PRO A O 1
ATOM 731 N N . ASP A 1 97 ? 1.019 30.641 25.906 1 93.56 97 ASP A N 1
ATOM 732 C CA . ASP A 1 97 ? 1.716 29.766 26.844 1 93.56 97 ASP A CA 1
ATOM 733 C C . ASP A 1 97 ? 1.052 28.391 26.906 1 93.56 97 ASP A C 1
ATOM 735 O O . ASP A 1 97 ? 1.732 27.375 27.062 1 93.56 97 ASP A O 1
ATOM 739 N N . ASP A 1 98 ? -0.212 28.328 26.734 1 94.75 98 ASP A N 1
ATOM 740 C CA . ASP A 1 98 ? -0.918 27.078 26.953 1 94.75 98 ASP A CA 1
ATOM 741 C C . ASP A 1 98 ? -1.305 26.422 25.641 1 94.75 98 ASP A C 1
ATOM 743 O O . ASP A 1 98 ? -1.941 25.359 25.625 1 94.75 98 ASP A O 1
ATOM 747 N N . ALA A 1 99 ? -0.834 27.016 24.578 1 97.81 99 ALA A N 1
ATOM 748 C CA . ALA A 1 99 ? -1.252 26.5 23.266 1 97.81 99 ALA A CA 1
ATOM 749 C C . ALA A 1 99 ? -0.62 25.141 22.984 1 97.81 99 ALA A C 1
ATOM 751 O O . ALA A 1 99 ? 0.547 24.922 23.312 1 97.81 99 ALA A O 1
ATOM 752 N N . LEU A 1 100 ? -1.412 24.234 22.438 1 98.44 100 LEU A N 1
ATOM 753 C CA . LEU A 1 100 ? -0.895 23 21.859 1 98.44 100 LEU A CA 1
ATOM 754 C C . LEU A 1 100 ? -0.344 23.25 20.453 1 98.44 100 LEU A C 1
ATOM 756 O O . LEU A 1 100 ? -0.956 23.969 19.656 1 98.44 100 LEU A O 1
ATOM 760 N N . ILE A 1 101 ? 0.833 22.719 20.188 1 98.81 101 ILE A N 1
ATOM 761 C CA . ILE A 1 101 ? 1.438 22.875 18.859 1 98.81 101 ILE A CA 1
ATOM 762 C C . ILE A 1 101 ? 1.275 21.578 18.062 1 98.81 101 ILE A C 1
ATOM 764 O O . ILE A 1 101 ? 1.595 20.5 18.547 1 98.81 101 ILE A O 1
ATOM 768 N N . VAL A 1 102 ? 0.726 21.656 16.891 1 98.94 102 VAL A N 1
ATOM 769 C CA . VAL A 1 102 ? 0.524 20.516 16 1 98.94 102 VAL A CA 1
ATOM 770 C C . VAL A 1 102 ? 1.444 20.625 14.789 1 98.94 102 VAL A C 1
ATOM 772 O O . VAL A 1 102 ? 1.358 21.578 14.023 1 98.94 102 VAL A O 1
ATOM 775 N N . SER A 1 103 ? 2.297 19.656 14.617 1 98.81 103 SER A N 1
ATOM 776 C CA . SER A 1 103 ? 3.246 19.609 13.508 1 98.81 103 SER A CA 1
ATOM 777 C C . SER A 1 103 ? 2.648 18.906 12.297 1 98.81 103 SER A C 1
ATOM 779 O O . SER A 1 103 ? 2.236 17.75 12.383 1 98.81 103 SER A O 1
ATOM 781 N N . LEU A 1 104 ? 2.645 19.594 11.117 1 98.19 104 LEU A N 1
ATOM 782 C CA . LEU A 1 104 ? 2.201 18.984 9.867 1 98.19 104 LEU A CA 1
ATOM 783 C C . LEU A 1 104 ? 3.393 18.531 9.031 1 98.19 104 LEU A C 1
ATOM 785 O O . LEU A 1 104 ? 3.287 17.578 8.266 1 98.19 104 LEU A O 1
ATOM 789 N N . PRO A 1 105 ? 4.551 19.281 9.078 1 96.12 105 PRO A N 1
ATOM 790 C CA . PRO A 1 105 ? 5.672 18.906 8.211 1 96.12 105 PRO A CA 1
ATOM 791 C C . PRO A 1 105 ? 6.223 17.516 8.523 1 96.12 105 PRO A C 1
ATOM 793 O O . PRO A 1 105 ? 6.352 17.141 9.695 1 96.12 105 PRO A O 1
ATOM 796 N N . LYS A 1 106 ? 6.465 16.75 7.516 1 94.81 106 LYS A N 1
ATOM 797 C CA . LYS A 1 106 ? 6.996 15.398 7.609 1 94.81 106 LYS A CA 1
ATOM 798 C C . LYS A 1 106 ? 8.43 15.328 7.098 1 94.81 106 LYS A C 1
ATOM 800 O O . LYS A 1 106 ? 8.68 14.789 6.016 1 94.81 106 LYS A O 1
ATOM 805 N N . GLY A 1 107 ? 9.344 15.852 7.938 1 94 107 GLY A N 1
ATOM 806 C CA . GLY A 1 107 ? 10.75 15.891 7.578 1 94 107 GLY A CA 1
ATOM 807 C C . GLY A 1 107 ? 11.672 15.875 8.781 1 94 107 GLY A C 1
ATOM 808 O O . GLY A 1 107 ? 11.219 15.734 9.922 1 94 107 GLY A O 1
ATOM 809 N N . LEU A 1 108 ? 12.938 15.836 8.453 1 94.81 108 LEU A N 1
ATOM 810 C CA . LEU A 1 108 ? 14.008 15.992 9.43 1 94.81 108 LEU A CA 1
ATOM 811 C C . LEU A 1 108 ? 14.773 17.297 9.195 1 94.81 108 LEU A C 1
ATOM 813 O O . LEU A 1 108 ? 14.836 17.781 8.062 1 94.81 108 LEU A O 1
ATOM 817 N N . GLU A 1 109 ? 15.242 17.766 10.25 1 93.56 109 GLU A N 1
ATOM 818 C CA . GLU A 1 109 ? 16.094 18.953 10.086 1 93.56 109 GLU A CA 1
ATOM 819 C C . GLU A 1 109 ? 17.375 18.609 9.359 1 93.56 109 GLU A C 1
ATOM 821 O O . GLU A 1 109 ? 18.047 17.625 9.703 1 93.56 109 GLU A O 1
ATOM 826 N N . ARG A 1 110 ? 17.797 19.281 8.32 1 85.62 110 ARG A N 1
ATOM 827 C CA . ARG A 1 110 ? 18.875 18.984 7.375 1 85.62 110 ARG A CA 1
ATOM 828 C C . ARG A 1 110 ? 20.203 18.781 8.094 1 85.62 110 ARG A C 1
ATOM 830 O O . ARG A 1 110 ? 20.859 17.766 7.91 1 85.62 110 ARG A O 1
ATOM 837 N N . ASP A 1 111 ? 20.672 19.609 8.953 1 83.94 111 ASP A N 1
ATOM 838 C CA . ASP A 1 111 ? 22.016 19.562 9.516 1 83.94 111 ASP A CA 1
ATOM 839 C C . ASP A 1 111 ? 22.062 18.719 10.781 1 83.94 111 ASP A C 1
ATOM 841 O O . ASP A 1 111 ? 23.078 18.109 11.102 1 83.94 111 ASP A O 1
ATOM 845 N N . THR A 1 112 ? 20.953 18.531 11.359 1 91.5 112 THR A N 1
ATOM 846 C CA . THR A 1 112 ? 21 17.875 12.656 1 91.5 112 THR A CA 1
ATOM 847 C C . THR A 1 112 ? 20.266 16.531 12.617 1 91.5 112 THR A C 1
ATOM 849 O O . THR A 1 112 ? 20.406 15.711 13.531 1 91.5 112 THR A O 1
ATOM 852 N N . ALA A 1 113 ? 19.438 16.266 11.562 1 92.75 113 ALA A N 1
ATOM 853 C CA . ALA A 1 113 ? 18.609 15.07 11.398 1 92.75 113 ALA A CA 1
ATOM 854 C C . ALA A 1 113 ? 17.609 14.938 12.547 1 92.75 113 ALA A C 1
ATOM 856 O O . ALA A 1 113 ? 17.094 13.844 12.805 1 92.75 113 ALA A O 1
ATOM 857 N N . ARG A 1 114 ? 17.391 16.078 13.258 1 95.75 114 ARG A N 1
ATOM 858 C CA . ARG A 1 114 ? 16.391 16.062 14.336 1 95.75 114 ARG A CA 1
ATOM 859 C C . ARG A 1 114 ? 14.984 15.969 13.773 1 95.75 114 ARG A C 1
ATOM 861 O O . ARG A 1 114 ? 14.68 16.562 12.734 1 95.75 114 ARG A O 1
ATOM 868 N N . ARG A 1 115 ? 14.188 15.211 14.531 1 97.19 115 ARG A N 1
ATOM 869 C CA . ARG A 1 115 ? 12.773 15.141 14.172 1 97.19 115 ARG A CA 1
ATOM 870 C C . ARG A 1 115 ? 12.086 16.484 14.414 1 97.19 115 ARG A C 1
ATOM 872 O O . ARG A 1 115 ? 12.57 17.297 15.195 1 97.19 115 ARG A O 1
ATOM 879 N N . MET A 1 116 ? 10.953 16.672 13.758 1 97.69 116 MET A N 1
ATOM 880 C CA . MET A 1 116 ? 10.242 17.953 13.852 1 97.69 116 MET A CA 1
ATOM 881 C C . MET A 1 116 ? 9.789 18.219 15.281 1 97.69 116 MET A C 1
ATOM 883 O O . MET A 1 116 ? 9.836 19.359 15.75 1 97.69 116 MET A O 1
ATOM 887 N N . SER A 1 117 ? 9.328 17.172 15.977 1 98.56 117 SER A N 1
ATOM 888 C CA . SER A 1 117 ? 8.914 17.359 17.359 1 98.56 117 SER A CA 1
ATOM 889 C C . SER A 1 117 ? 10.062 17.875 18.219 1 98.56 117 SER A C 1
ATOM 891 O O . SER A 1 117 ? 9.859 18.719 19.109 1 98.56 117 SER A O 1
ATOM 893 N N . GLU A 1 118 ? 11.258 17.391 17.922 1 98.31 118 GLU A N 1
ATOM 894 C CA . GLU A 1 118 ? 12.445 17.844 18.656 1 98.31 118 GLU A CA 1
ATOM 895 C C . GLU A 1 118 ? 12.789 19.297 18.297 1 98.31 118 GLU A C 1
ATOM 897 O O . GLU A 1 118 ? 13.102 20.094 19.172 1 98.31 118 GLU A O 1
ATOM 902 N N . VAL A 1 119 ? 12.758 19.562 17.016 1 98.12 119 VAL A N 1
ATOM 903 C CA . VAL A 1 119 ? 13.031 20.922 16.531 1 98.12 119 VAL A CA 1
ATOM 904 C C . VAL A 1 119 ? 12.039 21.891 17.156 1 98.12 119 VAL A C 1
ATOM 906 O O . VAL A 1 119 ? 12.43 22.969 17.609 1 98.12 119 VAL A O 1
ATOM 909 N N . ILE A 1 120 ? 10.797 21.516 17.156 1 98.69 120 ILE A N 1
ATOM 910 C CA . ILE A 1 120 ? 9.734 22.359 17.703 1 98.69 120 ILE A CA 1
ATOM 911 C C . ILE A 1 120 ? 9.945 22.578 19.188 1 98.69 120 ILE A C 1
ATOM 913 O O . ILE A 1 120 ? 9.812 23.688 19.688 1 98.69 120 ILE A O 1
ATOM 917 N N . ALA A 1 121 ? 10.25 21.516 19.891 1 98.31 121 ALA A N 1
ATOM 918 C CA . ALA A 1 121 ? 10.5 21.625 21.328 1 98.31 121 ALA A CA 1
ATOM 919 C C . ALA A 1 121 ? 11.633 22.609 21.609 1 98.31 121 ALA A C 1
ATOM 921 O O . ALA A 1 121 ? 11.508 23.484 22.469 1 98.31 121 ALA A O 1
ATOM 922 N N . GLU A 1 122 ? 12.703 22.516 20.922 1 97.62 122 GLU A N 1
ATOM 923 C CA . GLU A 1 122 ? 13.875 23.359 21.125 1 97.62 122 GLU A CA 1
ATOM 924 C C . GLU A 1 122 ? 13.57 24.812 20.766 1 97.62 122 GLU A C 1
ATOM 926 O O . GLU A 1 122 ? 13.922 25.734 21.5 1 97.62 122 GLU A O 1
ATOM 931 N N . ALA A 1 123 ? 12.953 25 19.625 1 97.5 123 ALA A N 1
ATOM 932 C CA . ALA A 1 123 ? 12.742 26.344 19.094 1 97.5 123 ALA A CA 1
ATOM 933 C C . ALA A 1 123 ? 11.656 27.078 19.875 1 97.5 123 ALA A C 1
ATOM 935 O O . ALA A 1 123 ? 11.727 28.297 20.047 1 97.5 123 ALA A O 1
ATOM 936 N N . SER A 1 124 ? 10.648 26.391 20.344 1 96.56 124 SER A N 1
ATOM 937 C CA . SER A 1 124 ? 9.508 27.016 21.016 1 96.56 124 SER A CA 1
ATOM 938 C C . SER A 1 124 ? 9.688 27 22.531 1 96.56 124 SER A C 1
ATOM 940 O O . SER A 1 124 ? 9.039 27.766 23.25 1 96.56 124 SER A O 1
ATOM 942 N N . GLY A 1 125 ? 10.469 26.094 23.031 1 95.19 125 GLY A N 1
ATOM 943 C CA . GLY A 1 125 ? 10.641 25.906 24.469 1 95.19 125 GLY A CA 1
ATOM 944 C C . GLY A 1 125 ? 9.516 25.125 25.109 1 95.19 125 GLY A C 1
ATOM 945 O O . GLY A 1 125 ? 9.438 25.016 26.328 1 95.19 125 GLY A O 1
ATOM 946 N N . ARG A 1 126 ? 8.672 24.516 24.328 1 96.69 126 ARG A N 1
ATOM 947 C CA . ARG A 1 126 ? 7.531 23.781 24.844 1 96.69 126 ARG A CA 1
ATOM 948 C C . ARG A 1 126 ? 7.918 22.328 25.156 1 96.69 126 ARG A C 1
ATOM 950 O O . ARG A 1 126 ? 8.758 21.75 24.469 1 96.69 126 ARG A O 1
ATOM 957 N N . PRO A 1 127 ? 7.305 21.797 26.203 1 97.75 127 PRO A N 1
ATOM 958 C CA . PRO A 1 127 ? 7.551 20.391 26.484 1 97.75 127 PRO A CA 1
ATOM 959 C C . PRO A 1 127 ? 6.875 19.453 25.469 1 97.75 127 PRO A C 1
ATOM 961 O O . PRO A 1 127 ? 5.957 19.875 24.75 1 97.75 127 PRO A O 1
ATOM 964 N N . SER A 1 128 ? 7.309 18.188 25.422 1 98.06 128 SER A N 1
ATOM 965 C CA . SER A 1 128 ? 6.832 17.219 24.453 1 98.06 128 SER A CA 1
ATOM 966 C C . SER A 1 128 ? 5.336 16.969 24.609 1 98.06 128 SER A C 1
ATOM 968 O O . SER A 1 128 ? 4.648 16.672 23.625 1 98.06 128 SER A O 1
ATOM 970 N N . GLU A 1 129 ? 4.809 17.156 25.797 1 98.31 129 GLU A N 1
ATOM 971 C CA . GLU A 1 129 ? 3.398 16.938 26.094 1 98.31 129 GLU A CA 1
ATOM 972 C C . GLU A 1 129 ? 2.512 17.953 25.391 1 98.31 129 GLU A C 1
ATOM 974 O O . GLU A 1 129 ? 1.299 17.766 25.281 1 98.31 129 GLU A O 1
ATOM 979 N N . LYS A 1 130 ? 3.123 19.047 24.891 1 98.38 130 LYS A N 1
ATOM 980 C CA . LYS A 1 130 ? 2.377 20.109 24.25 1 98.38 130 LYS A CA 1
ATOM 981 C C . LYS A 1 130 ? 2.625 20.125 22.734 1 98.38 130 LYS A C 1
ATOM 983 O O . LYS A 1 130 ? 2.219 21.062 22.047 1 98.38 130 LYS A O 1
ATOM 988 N N . ILE A 1 131 ? 3.271 19.109 22.25 1 98.81 131 ILE A N 1
ATOM 989 C CA . ILE A 1 131 ? 3.615 19.031 20.828 1 98.81 131 ILE A CA 1
ATOM 990 C C . ILE A 1 131 ? 3.01 17.766 20.219 1 98.81 131 ILE A C 1
ATOM 992 O O . ILE A 1 131 ? 3.348 16.656 20.625 1 98.81 131 ILE A O 1
ATOM 996 N N . ALA A 1 132 ? 2.092 17.938 19.328 1 98.81 132 ALA A N 1
ATOM 997 C CA . ALA A 1 132 ? 1.456 16.828 18.625 1 98.81 132 ALA A CA 1
ATOM 998 C C . ALA A 1 132 ? 1.9 16.781 17.156 1 98.81 132 ALA A C 1
ATOM 1000 O O . ALA A 1 132 ? 2.387 17.781 16.625 1 98.81 132 ALA A O 1
ATOM 1001 N N . VAL A 1 133 ? 1.827 15.609 16.578 1 98.75 133 VAL A N 1
ATOM 1002 C CA . VAL A 1 133 ? 2.168 15.367 15.188 1 98.75 133 VAL A CA 1
ATOM 1003 C C . VAL A 1 133 ? 0.96 14.789 14.453 1 98.75 133 VAL A C 1
ATOM 1005 O O . VAL A 1 133 ? 0.321 13.852 14.938 1 98.75 133 VAL A O 1
ATOM 1008 N N . LEU A 1 134 ? 0.597 15.398 13.375 1 98.62 134 LEU A N 1
ATOM 1009 C CA . LEU A 1 134 ? -0.465 14.867 12.523 1 98.62 134 LEU A CA 1
ATOM 1010 C C . LEU A 1 134 ? 0.116 14.148 11.312 1 98.62 134 LEU A C 1
ATOM 1012 O O . LEU A 1 134 ? 0.903 14.727 10.562 1 98.62 134 LEU A O 1
ATOM 1016 N N . SER A 1 135 ? -0.201 12.844 11.156 1 98 135 SER A N 1
ATOM 1017 C CA . SER A 1 135 ? 0.371 12.023 10.094 1 98 135 SER A CA 1
ATOM 1018 C C . SER A 1 135 ? -0.637 11 9.586 1 98 135 SER A C 1
ATOM 1020 O O . SER A 1 135 ? -1.559 10.617 10.305 1 98 135 SER A O 1
ATOM 1022 N N . GLY A 1 136 ? -0.48 10.617 8.359 1 97.69 136 GLY A N 1
ATOM 1023 C CA . GLY A 1 136 ? -1.363 9.641 7.746 1 97.69 136 GLY A CA 1
ATOM 1024 C C . GLY A 1 136 ? -1.51 9.828 6.25 1 97.69 136 GLY A C 1
ATOM 1025 O O . GLY A 1 136 ? -0.857 10.688 5.66 1 97.69 136 GLY A O 1
ATOM 1026 N N . PRO A 1 137 ? -2.277 8.914 5.625 1 97.69 137 PRO A N 1
ATOM 1027 C CA . PRO A 1 137 ? -2.521 9 4.18 1 97.69 137 PRO A CA 1
ATOM 1028 C C . PRO A 1 137 ? -3.455 10.148 3.809 1 97.69 137 PRO A C 1
ATOM 1030 O O . PRO A 1 137 ? -4.641 9.93 3.553 1 97.69 137 PRO A O 1
ATOM 1033 N N . ASN A 1 138 ? -2.873 11.367 3.762 1 97.31 138 ASN A N 1
ATOM 1034 C CA . ASN A 1 138 ? -3.693 12.562 3.604 1 97.31 138 ASN A CA 1
ATOM 1035 C C . ASN A 1 138 ? -3.172 13.453 2.48 1 97.31 138 ASN A C 1
ATOM 1037 O O . ASN A 1 138 ? -2.457 14.422 2.732 1 97.31 138 ASN A O 1
ATOM 1041 N N . LEU A 1 139 ? -3.512 13.062 1.293 1 96.25 139 LEU A N 1
ATOM 1042 C CA . LEU A 1 139 ? -3.305 13.984 0.18 1 96.25 139 LEU A CA 1
ATOM 1043 C C . LEU A 1 139 ? -4.246 15.18 0.282 1 96.25 139 LEU A C 1
ATOM 1045 O O . LEU A 1 139 ? -5.469 15.016 0.307 1 96.25 139 LEU A O 1
ATOM 1049 N N . ALA A 1 140 ? -3.697 16.359 0.28 1 96.38 140 ALA A N 1
ATOM 1050 C CA . ALA A 1 140 ? -4.375 17.594 0.655 1 96.38 140 ALA A CA 1
ATOM 1051 C C . ALA A 1 140 ? -5.645 17.797 -0.169 1 96.38 140 ALA A C 1
ATOM 1053 O O . ALA A 1 140 ? -6.719 18.047 0.385 1 96.38 140 ALA A O 1
ATOM 1054 N N . LYS A 1 141 ? -5.559 17.688 -1.481 1 95.62 141 LYS A N 1
ATOM 1055 C CA . LYS A 1 141 ? -6.676 17.969 -2.375 1 95.62 141 LYS A CA 1
ATOM 1056 C C . LYS A 1 141 ? -7.859 17.047 -2.096 1 95.62 141 LYS A C 1
ATOM 1058 O O . LYS A 1 141 ? -9.008 17.5 -2.07 1 95.62 141 LYS A O 1
ATOM 1063 N N . GLU A 1 142 ? -7.598 15.797 -1.858 1 96.88 142 GLU A N 1
ATOM 1064 C CA . GLU A 1 142 ? -8.664 14.844 -1.589 1 96.88 142 GLU A CA 1
ATOM 1065 C C . GLU A 1 142 ? -9.375 15.164 -0.279 1 96.88 142 GLU A C 1
ATOM 1067 O O . GLU A 1 142 ? -10.602 15.031 -0.181 1 96.88 142 GLU A O 1
ATOM 1072 N N . VAL A 1 143 ? -8.609 15.57 0.73 1 97.62 143 VAL A N 1
ATOM 1073 C CA . VAL A 1 143 ? -9.203 15.969 2.004 1 97.62 143 VAL A CA 1
ATOM 1074 C C . VAL A 1 143 ? -10.016 17.25 1.82 1 97.62 143 VAL A C 1
ATOM 1076 O O . VAL A 1 143 ? -11.133 17.344 2.32 1 97.62 143 VAL A O 1
ATOM 1079 N N . ALA A 1 144 ? -9.438 18.188 1.089 1 97.75 144 ALA A N 1
ATOM 1080 C CA . ALA A 1 144 ? -10.117 19.453 0.849 1 97.75 144 ALA A CA 1
ATOM 1081 C C . ALA A 1 144 ? -11.43 19.25 0.103 1 97.75 144 ALA A C 1
ATOM 1083 O O . ALA A 1 144 ? -12.391 20 0.298 1 97.75 144 ALA A O 1
ATOM 1084 N N . ASP A 1 145 ? -11.477 18.234 -0.713 1 96.69 145 ASP A N 1
ATOM 1085 C CA . ASP A 1 145 ? -12.68 17.891 -1.46 1 96.69 145 ASP A CA 1
ATOM 1086 C C . ASP A 1 145 ? -13.641 17.078 -0.596 1 96.69 145 ASP A C 1
ATOM 1088 O O . ASP A 1 145 ? -14.648 16.562 -1.093 1 96.69 145 ASP A O 1
ATOM 1092 N N . GLU A 1 146 ? -13.305 16.891 0.637 1 96.5 146 GLU A N 1
ATOM 1093 C CA . GLU A 1 146 ? -14.133 16.281 1.668 1 96.5 146 GLU A CA 1
ATOM 1094 C C . GLU A 1 146 ? -14.336 14.797 1.396 1 96.5 146 GLU A C 1
ATOM 1096 O O . GLU A 1 146 ? -15.398 14.242 1.692 1 96.5 146 GLU A O 1
ATOM 1101 N N . GLN A 1 147 ? -13.398 14.188 0.706 1 95.25 147 GLN A N 1
ATOM 1102 C CA . GLN A 1 147 ? -13.391 12.727 0.636 1 95.25 147 GLN A CA 1
ATOM 1103 C C . GLN A 1 147 ? -13.023 12.117 1.984 1 95.25 147 GLN A C 1
ATOM 1105 O O . GLN A 1 147 ? -12.195 12.664 2.717 1 95.25 147 GLN A O 1
ATOM 1110 N N . PRO A 1 148 ? -13.617 10.938 2.273 1 94.25 148 PRO A N 1
ATOM 1111 C CA . PRO A 1 148 ? -13.289 10.305 3.555 1 94.25 148 PRO A CA 1
ATOM 1112 C C . PRO A 1 148 ? -11.797 10.055 3.725 1 94.25 148 PRO A C 1
ATOM 1114 O O . PRO A 1 148 ? -11.148 9.516 2.82 1 94.25 148 PRO A O 1
ATOM 1117 N N . ALA A 1 149 ? -11.266 10.477 4.855 1 95.06 149 ALA A N 1
ATOM 1118 C CA . ALA A 1 149 ? -9.844 10.312 5.156 1 95.06 149 ALA A CA 1
ATOM 1119 C C . ALA A 1 149 ? -9.625 10.023 6.641 1 95.06 149 ALA A C 1
ATOM 1121 O O . ALA A 1 149 ? -10.312 10.586 7.496 1 95.06 149 ALA A O 1
ATOM 1122 N N . ALA A 1 150 ? -8.758 9.086 6.883 1 95.19 150 ALA A N 1
ATOM 1123 C CA . ALA A 1 150 ? -8.312 8.805 8.25 1 95.19 150 ALA A CA 1
ATOM 1124 C C . ALA A 1 150 ? -6.906 9.344 8.484 1 95.19 150 ALA A C 1
ATOM 1126 O O . ALA A 1 150 ? -6.102 9.422 7.551 1 95.19 150 ALA A O 1
ATOM 1127 N N . THR A 1 151 ? -6.617 9.727 9.695 1 96.94 151 THR A N 1
ATOM 1128 C CA . THR A 1 151 ? -5.312 10.266 10.062 1 96.94 151 THR A CA 1
ATOM 1129 C C . THR A 1 151 ? -4.965 9.898 11.5 1 96.94 151 THR A C 1
ATOM 1131 O O . THR A 1 151 ? -5.738 9.219 12.18 1 96.94 151 THR A O 1
ATOM 1134 N N . VAL A 1 152 ? -3.727 10.258 11.891 1 97.88 152 VAL A N 1
ATOM 1135 C CA . VAL A 1 152 ? -3.295 10.023 13.258 1 97.88 152 VAL A CA 1
ATOM 1136 C C . VAL A 1 152 ? -2.795 11.328 13.875 1 97.88 152 VAL A C 1
ATOM 1138 O O . VAL A 1 152 ? -2.1 12.109 13.219 1 97.88 152 VAL A O 1
ATOM 1141 N N . VAL A 1 153 ? -3.242 11.539 15.07 1 98.5 153 VAL A N 1
ATOM 1142 C CA . VAL A 1 153 ? -2.67 12.578 15.93 1 98.5 153 VAL A CA 1
ATOM 1143 C C . VAL A 1 153 ? -1.814 11.938 17.016 1 98.5 153 VAL A C 1
ATOM 1145 O O . VAL A 1 153 ? -2.342 11.312 17.938 1 98.5 153 VAL A O 1
ATOM 1148 N N . ALA A 1 154 ? -0.521 12.141 16.938 1 98.75 154 ALA A N 1
ATOM 1149 C CA . ALA A 1 154 ? 0.397 11.547 17.906 1 98.75 154 ALA A CA 1
ATOM 1150 C C . ALA A 1 154 ? 0.923 12.594 18.875 1 98.75 154 ALA A C 1
ATOM 1152 O O . ALA A 1 154 ? 1.255 13.711 18.484 1 98.75 154 ALA A O 1
ATOM 1153 N N . CYS A 1 155 ? 0.96 12.266 20.094 1 98.81 155 CYS A N 1
ATOM 1154 C CA . CYS A 1 155 ? 1.529 13.062 21.172 1 98.81 155 CYS A CA 1
ATOM 1155 C C . CYS A 1 155 ? 1.964 12.18 22.344 1 98.81 155 CYS A C 1
ATOM 1157 O O . CYS A 1 155 ? 1.352 11.148 22.594 1 98.81 155 CYS A O 1
ATOM 1159 N N . THR A 1 156 ? 3.045 12.625 22.984 1 98.56 156 THR A N 1
ATOM 1160 C CA . THR A 1 156 ? 3.5 11.859 24.141 1 98.56 156 THR A CA 1
ATOM 1161 C C . THR A 1 156 ? 2.453 11.883 25.25 1 98.56 156 THR A C 1
ATOM 1163 O O . THR A 1 156 ? 2.381 10.953 26.062 1 98.56 156 THR A O 1
ATOM 1166 N N . ASP A 1 157 ? 1.691 12.922 25.266 1 98.5 157 ASP A N 1
ATOM 1167 C CA . ASP A 1 157 ? 0.558 13.023 26.188 1 98.5 157 ASP A CA 1
ATOM 1168 C C . ASP A 1 157 ? -0.753 12.703 25.469 1 98.5 157 ASP A C 1
ATOM 1170 O O . ASP A 1 157 ? -1.18 13.438 24.578 1 98.5 157 ASP A O 1
ATOM 1174 N N . HIS A 1 158 ? -1.376 11.672 25.953 1 98 158 HIS A N 1
ATOM 1175 C CA . HIS A 1 158 ? -2.584 11.188 25.297 1 98 158 HIS A CA 1
ATOM 1176 C C . HIS A 1 158 ? -3.699 12.227 25.359 1 98 158 HIS A C 1
ATOM 1178 O O . HIS A 1 158 ? -4.48 12.359 24.406 1 98 158 HIS A O 1
ATOM 1184 N N . ASP A 1 159 ? -3.83 12.875 26.391 1 98.12 159 ASP A N 1
ATOM 1185 C CA . ASP A 1 159 ? -4.883 13.875 26.547 1 98.12 159 ASP A CA 1
ATOM 1186 C C . ASP A 1 159 ? -4.703 15.016 25.547 1 98.12 159 ASP A C 1
ATOM 1188 O O . ASP A 1 159 ? -5.684 15.547 25.016 1 98.12 159 ASP A O 1
ATOM 1192 N N . SER A 1 160 ? -3.479 15.445 25.344 1 98.38 160 SER A N 1
ATOM 1193 C CA . SER A 1 160 ? -3.197 16.469 24.344 1 98.38 160 SER A CA 1
ATOM 1194 C C . SER A 1 160 ? -3.592 15.984 22.953 1 98.38 160 SER A C 1
ATOM 1196 O O . SER A 1 160 ? -4.172 16.734 22.172 1 98.38 160 SER A O 1
ATOM 1198 N N . ALA A 1 161 ? -3.254 14.727 22.672 1 98.44 161 ALA A N 1
ATOM 1199 C CA . ALA A 1 161 ? -3.646 14.148 21.391 1 98.44 161 ALA A CA 1
ATOM 1200 C C . ALA A 1 161 ? -5.164 14.164 21.219 1 98.44 161 ALA A C 1
ATOM 1202 O O . ALA A 1 161 ? -5.672 14.477 20.141 1 98.44 161 ALA A O 1
ATOM 1203 N N . LYS A 1 162 ? -5.859 13.836 22.266 1 98.12 162 LYS A N 1
ATOM 1204 C CA . LYS A 1 162 ? -7.32 13.797 22.234 1 98.12 162 LYS A CA 1
ATOM 1205 C C . LYS A 1 162 ? -7.902 15.18 21.969 1 98.12 162 LYS A C 1
ATOM 1207 O O . LYS A 1 162 ? -8.914 15.32 21.281 1 98.12 162 LYS A O 1
ATOM 1212 N N . ARG A 1 163 ? -7.309 16.156 22.547 1 98.12 163 ARG A N 1
ATOM 1213 C CA . ARG A 1 163 ? -7.766 17.516 22.344 1 98.12 163 ARG A CA 1
ATOM 1214 C C . ARG A 1 163 ? -7.652 17.906 20.875 1 98.12 163 ARG A C 1
ATOM 1216 O O . ARG A 1 163 ? -8.57 18.516 20.312 1 98.12 163 ARG A O 1
ATOM 1223 N N . VAL A 1 164 ? -6.559 17.594 20.297 1 98.62 164 VAL A N 1
ATOM 1224 C CA . VAL A 1 164 ? -6.367 17.891 18.875 1 98.62 164 VAL A CA 1
ATOM 1225 C C . VAL A 1 164 ? -7.34 17.062 18.031 1 98.62 164 VAL A C 1
ATOM 1227 O O . VAL A 1 164 ? -7.93 17.562 17.078 1 98.62 164 VAL A O 1
ATOM 1230 N N . GLN A 1 165 ? -7.453 15.789 18.406 1 97.94 165 GLN A N 1
ATOM 1231 C CA . GLN A 1 165 ? -8.391 14.898 17.734 1 97.94 165 GLN A CA 1
ATOM 1232 C C . GLN A 1 165 ? -9.797 15.5 17.703 1 97.94 165 GLN A C 1
ATOM 1234 O O . GLN A 1 165 ? -10.422 15.562 16.641 1 97.94 165 GLN A O 1
ATOM 1239 N N . GLU A 1 166 ? -10.25 15.922 18.797 1 97.81 166 GLU A N 1
ATOM 1240 C CA . GLU A 1 166 ? -11.594 16.5 18.906 1 97.81 166 GLU A CA 1
ATOM 1241 C C . GLU A 1 166 ? -11.719 17.766 18.062 1 97.81 166 GLU A C 1
ATOM 1243 O O . GLU A 1 166 ? -12.773 18.016 17.469 1 97.81 166 GLU A O 1
ATOM 1248 N N . ALA A 1 167 ? -10.68 18.469 17.969 1 98.56 167 ALA A N 1
ATOM 1249 C CA . ALA A 1 167 ? -10.703 19.781 17.297 1 98.56 167 ALA A CA 1
ATOM 1250 C C . ALA A 1 167 ? -10.68 19.609 15.781 1 98.56 167 ALA A C 1
ATOM 1252 O O . ALA A 1 167 ? -10.992 20.547 15.047 1 98.56 167 ALA A O 1
ATOM 1253 N N . CYS A 1 168 ? -10.328 18.422 15.266 1 98.06 168 CYS A N 1
ATOM 1254 C CA . CYS A 1 168 ? -10.219 18.328 13.82 1 98.06 168 CYS A CA 1
ATOM 1255 C C . CYS A 1 168 ? -11.07 17.188 13.281 1 98.06 168 CYS A C 1
ATOM 1257 O O . CYS A 1 168 ? -10.93 16.781 12.125 1 98.06 168 CYS A O 1
ATOM 1259 N N . THR A 1 169 ? -11.93 16.641 14.133 1 97 169 THR A N 1
ATOM 1260 C CA . THR A 1 169 ? -12.859 15.602 13.688 1 97 169 THR A CA 1
ATOM 1261 C C . THR A 1 169 ? -14.008 16.219 12.891 1 97 169 THR A C 1
ATOM 1263 O O . THR A 1 169 ? -14.664 17.156 13.359 1 97 169 THR A O 1
ATOM 1266 N N . THR A 1 170 ? -14.188 15.805 11.711 1 96.12 170 THR A N 1
ATOM 1267 C CA . THR A 1 170 ? -15.32 16.172 10.867 1 96.12 170 THR A CA 1
ATOM 1268 C C . THR A 1 170 ? -16.016 14.93 10.336 1 96.12 170 THR A C 1
ATOM 1270 O O . THR A 1 170 ? -15.711 13.805 10.75 1 96.12 170 THR A O 1
ATOM 1273 N N . ALA A 1 171 ? -17 15.141 9.469 1 93.62 171 ALA A N 1
ATOM 1274 C CA . ALA A 1 171 ? -17.703 14.023 8.844 1 93.62 171 ALA A CA 1
ATOM 1275 C C . ALA A 1 171 ? -16.797 13.297 7.852 1 93.62 171 ALA A C 1
ATOM 1277 O O . ALA A 1 171 ? -16.984 12.102 7.59 1 93.62 171 ALA A O 1
ATOM 1278 N N . TYR A 1 172 ? -15.734 13.992 7.32 1 94.5 172 TYR A N 1
ATOM 1279 C CA . TYR A 1 172 ? -14.93 13.383 6.262 1 94.5 172 TYR A CA 1
ATOM 1280 C C . TYR A 1 172 ? -13.492 13.18 6.719 1 94.5 172 TYR A C 1
ATOM 1282 O O . TYR A 1 172 ? -12.711 12.516 6.035 1 94.5 172 TYR A O 1
ATOM 1290 N N . PHE A 1 173 ? -13.18 13.742 7.805 1 96.62 173 PHE A N 1
ATOM 1291 C CA . PHE A 1 173 ? -11.828 13.641 8.344 1 96.62 173 PHE A CA 1
ATOM 1292 C C . PHE A 1 173 ? -11.844 13 9.727 1 96.62 173 PHE A C 1
ATOM 1294 O O . PHE A 1 173 ? -12.305 13.609 10.695 1 96.62 173 PHE A O 1
ATOM 1301 N N . ARG A 1 174 ? -11.164 11.773 9.836 1 94.94 174 ARG A N 1
ATOM 1302 C CA . ARG A 1 174 ? -11.266 10.984 11.062 1 94.94 174 ARG A CA 1
ATOM 1303 C C . ARG A 1 174 ? -9.891 10.766 11.68 1 94.94 174 ARG A C 1
ATOM 1305 O O . ARG A 1 174 ? -9.172 9.836 11.305 1 94.94 174 ARG A O 1
ATOM 1312 N N . PRO A 1 175 ? -9.562 11.484 12.734 1 96.62 175 PRO A N 1
ATOM 1313 C CA . PRO A 1 175 ? -8.273 11.336 13.414 1 96.62 175 PRO A CA 1
ATOM 1314 C C . PRO A 1 175 ? -8.297 10.266 14.5 1 96.62 175 PRO A C 1
ATOM 1316 O O . PRO A 1 175 ? -9.266 10.172 15.258 1 96.62 175 PRO A O 1
ATOM 1319 N N . TYR A 1 176 ? -7.312 9.453 14.5 1 96.31 176 TYR A N 1
ATOM 1320 C CA . TYR A 1 176 ? -7.023 8.531 15.594 1 96.31 176 TYR A CA 1
ATOM 1321 C C . TYR A 1 176 ? -5.863 9.031 16.438 1 96.31 176 TYR A C 1
ATOM 1323 O O . TYR A 1 176 ? -5.039 9.82 15.969 1 96.31 176 TYR A O 1
ATOM 1331 N N . THR A 1 177 ? -5.836 8.617 17.688 1 97.75 177 THR A N 1
ATOM 1332 C CA . THR A 1 177 ? -4.762 9.078 18.562 1 97.75 177 THR A CA 1
ATOM 1333 C C . THR A 1 177 ? -3.66 8.023 18.672 1 97.75 177 THR A C 1
ATOM 1335 O O . THR A 1 177 ? -3.902 6.844 18.422 1 97.75 177 THR A O 1
ATOM 1338 N N . ASN A 1 178 ? -2.494 8.43 18.891 1 97.88 178 ASN A N 1
ATOM 1339 C CA . ASN A 1 178 ? -1.298 7.617 19.078 1 97.88 178 ASN A CA 1
ATOM 1340 C C . ASN A 1 178 ? -0.297 8.305 20 1 97.88 178 ASN A C 1
ATOM 1342 O O . ASN A 1 178 ? -0.214 9.531 20.031 1 97.88 178 ASN A O 1
ATOM 1346 N N . THR A 1 179 ? 0.407 7.551 20.812 1 98.31 179 THR A N 1
ATOM 1347 C CA . THR A 1 179 ? 1.379 8.164 21.703 1 98.31 179 THR A CA 1
ATOM 1348 C C . THR A 1 179 ? 2.797 7.984 21.172 1 98.31 179 THR A C 1
ATOM 1350 O O . THR A 1 179 ? 3.754 8.516 21.75 1 98.31 179 THR A O 1
ATOM 1353 N N . ASP A 1 180 ? 2.963 7.203 20.141 1 98.56 180 ASP A N 1
ATOM 1354 C CA . ASP A 1 180 ? 4.27 6.938 19.547 1 98.56 180 ASP A CA 1
ATOM 1355 C C . ASP A 1 180 ? 4.656 8.031 18.547 1 98.56 180 ASP A C 1
ATOM 1357 O O . ASP A 1 180 ? 4.633 7.82 17.344 1 98.56 180 ASP A O 1
ATOM 1361 N N . VAL A 1 181 ? 5.125 9.133 19.062 1 98.75 181 VAL A N 1
ATOM 1362 C CA . VAL A 1 181 ? 5.484 10.297 18.266 1 98.75 181 VAL A CA 1
ATOM 1363 C C . VAL A 1 181 ? 6.648 9.953 17.328 1 98.75 181 VAL A C 1
ATOM 1365 O O . VAL A 1 181 ? 6.641 10.32 16.156 1 98.75 181 VAL A O 1
ATOM 1368 N N . ILE A 1 182 ? 7.605 9.234 17.797 1 98.62 182 ILE A N 1
ATOM 1369 C CA . ILE A 1 182 ? 8.789 8.867 17.031 1 98.62 182 ILE A CA 1
ATOM 1370 C C . ILE A 1 182 ? 8.375 8.078 15.789 1 98.62 182 ILE A C 1
ATOM 1372 O O . ILE A 1 182 ? 8.773 8.398 14.672 1 98.62 182 ILE A O 1
ATOM 1376 N N . GLY A 1 183 ? 7.539 7.035 15.961 1 98.69 183 GLY A N 1
ATOM 1377 C CA . GLY A 1 183 ? 7.086 6.203 14.859 1 98.69 183 GLY A CA 1
ATOM 1378 C C . GLY A 1 183 ? 6.32 6.98 13.805 1 98.69 183 GLY A C 1
ATOM 1379 O O . GLY A 1 183 ? 6.547 6.805 12.609 1 98.69 183 GLY A O 1
ATOM 1380 N N . CYS A 1 184 ? 5.426 7.844 14.25 1 98.69 184 CYS A N 1
ATOM 1381 C CA . CYS A 1 184 ? 4.617 8.633 13.328 1 98.69 184 CYS A CA 1
ATOM 1382 C C . CYS A 1 184 ? 5.484 9.586 12.516 1 98.69 184 CYS A C 1
ATOM 1384 O O . CYS A 1 184 ? 5.262 9.758 11.312 1 98.69 184 CYS A O 1
ATOM 1386 N N . GLU A 1 185 ? 6.484 10.148 13.133 1 98.62 185 GLU A N 1
ATOM 1387 C CA . GLU A 1 185 ? 7.352 11.086 12.422 1 98.62 185 GLU A CA 1
ATOM 1388 C C . GLU A 1 185 ? 8.266 10.367 11.445 1 98.62 185 GLU A C 1
ATOM 1390 O O . GLU A 1 185 ? 8.414 10.781 10.297 1 98.62 185 GLU A O 1
ATOM 1395 N N . ILE A 1 186 ? 8.883 9.25 11.898 1 98.5 186 ILE A N 1
ATOM 1396 C CA . ILE A 1 186 ? 9.812 8.516 11.047 1 98.5 186 ILE A CA 1
ATOM 1397 C C . ILE A 1 186 ? 9.062 7.922 9.859 1 98.5 186 ILE A C 1
ATOM 1399 O O . ILE A 1 186 ? 9.57 7.918 8.734 1 98.5 186 ILE A O 1
ATOM 1403 N N . GLY A 1 187 ? 7.867 7.371 10.109 1 98.38 187 GLY A N 1
ATOM 1404 C CA . GLY A 1 187 ? 7.043 6.902 9.008 1 98.38 187 GLY A CA 1
ATOM 1405 C C . GLY A 1 187 ? 6.781 7.969 7.961 1 98.38 187 GLY A C 1
ATOM 1406 O O . GLY A 1 187 ? 6.922 7.715 6.766 1 98.38 187 GLY A O 1
ATOM 1407 N N . GLY A 1 188 ? 6.434 9.172 8.438 1 97.62 188 GLY A N 1
ATOM 1408 C CA . GLY A 1 188 ? 6.16 10.289 7.547 1 97.62 188 GLY A CA 1
ATOM 1409 C C . GLY A 1 188 ? 7.371 10.727 6.746 1 97.62 188 GLY A C 1
ATOM 1410 O O . GLY A 1 188 ? 7.246 11.148 5.598 1 97.62 188 GLY A O 1
ATOM 1411 N N . VAL A 1 189 ? 8.5 10.641 7.32 1 97.56 189 VAL A N 1
ATOM 1412 C CA . VAL A 1 189 ? 9.734 11.062 6.664 1 97.56 189 VAL A CA 1
ATOM 1413 C C . VAL A 1 189 ? 10.156 10.016 5.641 1 97.56 189 VAL A C 1
ATOM 1415 O O . VAL A 1 189 ? 10.469 10.344 4.492 1 97.56 189 VAL A O 1
ATOM 1418 N N . ALA A 1 190 ? 10.172 8.766 6.047 1 98 190 ALA A N 1
ATOM 1419 C CA . ALA A 1 190 ? 10.68 7.664 5.23 1 98 190 ALA A CA 1
ATOM 1420 C C . ALA A 1 190 ? 9.82 7.457 3.988 1 98 190 ALA A C 1
ATOM 1422 O O . ALA A 1 190 ? 10.328 7.094 2.924 1 98 190 ALA A O 1
ATOM 1423 N N . LYS A 1 191 ? 8.531 7.641 4.145 1 98.12 191 LYS A N 1
ATOM 1424 C CA . LYS A 1 191 ? 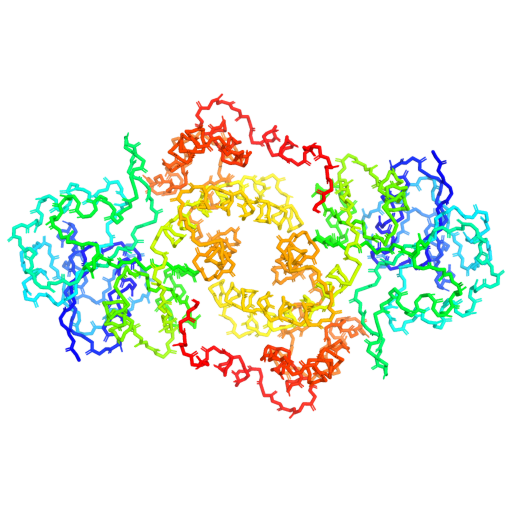7.637 7.391 3.02 1 98.12 191 LYS A CA 1
ATOM 1425 C C . LYS A 1 191 ? 8.008 8.258 1.819 1 98.12 191 LYS A C 1
ATOM 1427 O O . LYS A 1 191 ? 7.859 7.832 0.671 1 98.12 191 LYS A O 1
ATOM 1432 N N . ASN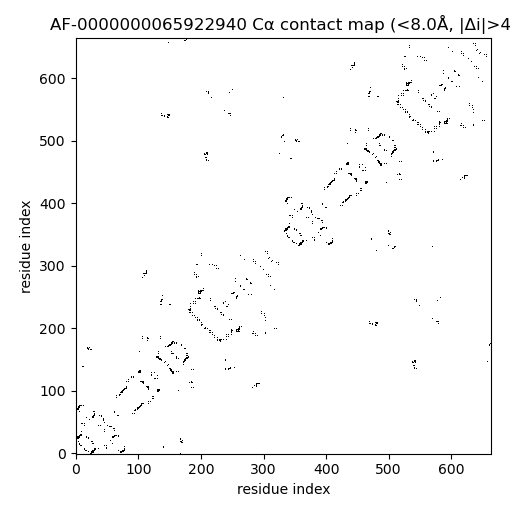 A 1 192 ? 8.477 9.531 2.078 1 97.12 192 ASN A N 1
ATOM 1433 C CA . ASN A 1 192 ? 8.852 10.445 1.007 1 97.12 192 ASN A CA 1
ATOM 1434 C C . ASN A 1 192 ? 10.047 9.922 0.217 1 97.12 192 ASN A C 1
ATOM 1436 O O . ASN A 1 192 ? 10.102 10.07 -1.004 1 97.12 192 ASN A O 1
ATOM 1440 N N . VAL A 1 193 ? 10.969 9.312 0.928 1 97.69 193 VAL A N 1
ATOM 1441 C CA . VAL A 1 193 ? 12.148 8.742 0.291 1 97.69 193 VAL A CA 1
ATOM 1442 C C . VAL A 1 193 ? 11.75 7.531 -0.55 1 97.69 193 VAL A C 1
ATOM 1444 O O . VAL A 1 193 ? 12.195 7.387 -1.691 1 97.69 193 VAL A O 1
ATOM 1447 N N . ILE A 1 194 ? 10.906 6.691 0.003 1 98.12 194 ILE A N 1
ATOM 1448 C CA . ILE A 1 194 ? 10.453 5.496 -0.7 1 98.12 194 ILE A CA 1
ATOM 1449 C C . ILE A 1 194 ? 9.617 5.895 -1.909 1 98.12 194 ILE A C 1
ATOM 1451 O O . ILE A 1 194 ? 9.68 5.246 -2.957 1 98.12 194 ILE A O 1
ATOM 1455 N N . ALA A 1 195 ? 8.852 6.977 -1.775 1 98.19 195 ALA A N 1
ATOM 1456 C CA . ALA A 1 195 ? 8.031 7.473 -2.877 1 98.19 195 ALA A CA 1
ATOM 1457 C C . ALA A 1 195 ? 8.906 7.945 -4.039 1 98.19 195 ALA A C 1
ATOM 1459 O O . ALA A 1 195 ? 8.523 7.805 -5.203 1 98.19 195 ALA A O 1
ATOM 1460 N N . LEU A 1 196 ? 10.062 8.547 -3.734 1 97.31 196 LEU A N 1
ATOM 1461 C CA . LEU A 1 196 ? 11.008 8.883 -4.793 1 97.31 196 LEU A CA 1
ATOM 1462 C C . LEU A 1 196 ? 11.406 7.645 -5.582 1 97.31 196 LEU A C 1
ATOM 1464 O O . LEU A 1 196 ? 11.406 7.656 -6.816 1 97.31 196 LEU A O 1
ATOM 1468 N N . ALA A 1 197 ? 11.727 6.57 -4.844 1 97.06 197 ALA A N 1
ATOM 1469 C CA . ALA A 1 197 ? 12.125 5.316 -5.477 1 97.06 197 ALA A CA 1
ATOM 1470 C C . ALA A 1 197 ? 10.992 4.746 -6.328 1 97.06 197 ALA A C 1
ATOM 1472 O O . ALA A 1 197 ? 11.227 4.262 -7.438 1 97.06 197 ALA A O 1
ATOM 1473 N N . ALA A 1 198 ? 9.781 4.758 -5.812 1 96.88 198 ALA A N 1
ATOM 1474 C CA . ALA A 1 198 ? 8.625 4.285 -6.566 1 96.88 198 ALA A CA 1
ATOM 1475 C C . ALA A 1 198 ? 8.43 5.102 -7.844 1 96.88 198 ALA A C 1
ATOM 1477 O O . ALA A 1 198 ? 8.109 4.551 -8.898 1 96.88 198 ALA A O 1
ATOM 1478 N N . GLY A 1 199 ? 8.586 6.434 -7.699 1 96.75 199 GLY A N 1
ATOM 1479 C CA . GLY A 1 199 ? 8.508 7.301 -8.867 1 96.75 199 GLY A CA 1
ATOM 1480 C C . GLY A 1 199 ? 9.578 6.996 -9.898 1 96.75 199 GLY A C 1
ATOM 1481 O O . GLY A 1 199 ? 9.305 7.008 -11.102 1 96.75 199 GLY A O 1
ATOM 1482 N N . MET A 1 200 ? 10.812 6.766 -9.438 1 96.31 200 MET A N 1
ATOM 1483 C CA . MET A 1 200 ? 11.898 6.387 -10.328 1 96.31 200 MET A CA 1
ATOM 1484 C C . MET A 1 200 ? 11.547 5.121 -11.109 1 96.31 200 MET A C 1
ATOM 1486 O O . MET A 1 200 ? 11.773 5.051 -12.32 1 96.31 200 MET A O 1
ATOM 1490 N N . ALA A 1 201 ? 10.992 4.133 -10.43 1 95.75 201 ALA A N 1
ATOM 1491 C CA . ALA A 1 201 ? 10.586 2.887 -11.078 1 95.75 201 ALA A CA 1
ATOM 1492 C C . ALA A 1 201 ? 9.492 3.139 -12.109 1 95.75 201 ALA A C 1
ATOM 1494 O O . ALA A 1 201 ? 9.531 2.59 -13.219 1 95.75 201 ALA A O 1
ATOM 1495 N N . ALA A 1 202 ? 8.539 3.938 -11.758 1 95.06 202 ALA A N 1
ATOM 1496 C CA . ALA A 1 202 ? 7.453 4.27 -12.664 1 95.06 202 ALA A CA 1
ATOM 1497 C C . ALA A 1 202 ? 7.977 4.953 -13.93 1 95.06 202 ALA A C 1
ATOM 1499 O O . ALA A 1 202 ? 7.477 4.711 -15.023 1 95.06 202 ALA A O 1
ATOM 1500 N N . GLY A 1 203 ? 8.93 5.824 -13.734 1 94.88 203 GLY A N 1
ATOM 1501 C CA . GLY A 1 203 ? 9.531 6.508 -14.867 1 94.88 203 GLY A CA 1
ATOM 1502 C C . GLY A 1 203 ? 10.227 5.566 -15.828 1 94.88 203 GLY A C 1
ATOM 1503 O O . GLY A 1 203 ? 10.453 5.91 -16.984 1 94.88 203 GLY A O 1
ATOM 1504 N N . GLN A 1 204 ? 10.656 4.418 -15.344 1 94.12 204 GLN A N 1
ATOM 1505 C CA . GLN A 1 204 ? 11.25 3.383 -16.188 1 94.12 204 GLN A CA 1
ATOM 1506 C C . GLN A 1 204 ? 10.188 2.463 -16.766 1 94.12 204 GLN A C 1
ATOM 1508 O O . GLN A 1 204 ? 10.492 1.38 -17.266 1 94.12 204 GLN A O 1
ATOM 1513 N N . ASN A 1 205 ? 8.891 2.812 -16.609 1 93.69 205 ASN A N 1
ATOM 1514 C CA . ASN A 1 205 ? 7.73 2.09 -17.109 1 93.69 205 ASN A CA 1
ATOM 1515 C C . ASN A 1 205 ? 7.57 0.737 -16.422 1 93.69 205 ASN A C 1
ATOM 1517 O O . ASN A 1 205 ? 7.152 -0.238 -17.047 1 93.69 205 ASN A O 1
ATOM 1521 N N . LEU A 1 206 ? 8.07 0.651 -15.234 1 94.56 206 LEU A N 1
ATOM 1522 C CA . LEU A 1 206 ? 7.809 -0.543 -14.438 1 94.56 206 LEU A CA 1
ATOM 1523 C C . LEU A 1 206 ? 6.441 -0.46 -13.766 1 94.56 206 LEU A C 1
ATOM 1525 O O . LEU A 1 206 ? 6.023 0.614 -13.328 1 94.56 206 LEU A O 1
ATOM 1529 N N . GLY A 1 207 ? 5.793 -1.566 -13.664 1 95.25 207 GLY A N 1
ATOM 1530 C CA . GLY A 1 207 ? 4.383 -1.578 -13.312 1 95.25 207 GLY A CA 1
ATOM 1531 C C . GLY A 1 207 ? 4.141 -1.755 -11.828 1 95.25 207 GLY A C 1
ATOM 1532 O O . GLY A 1 207 ? 4.953 -1.325 -11.008 1 95.25 207 GLY A O 1
ATOM 1533 N N . PHE A 1 208 ? 2.979 -2.324 -11.469 1 96.62 208 PHE A N 1
ATOM 1534 C CA . PHE A 1 208 ? 2.465 -2.383 -10.109 1 96.62 208 PHE A CA 1
ATOM 1535 C C . PHE A 1 208 ? 3.205 -3.439 -9.297 1 96.62 208 PHE A C 1
ATOM 1537 O O . PHE A 1 208 ? 3.342 -3.309 -8.078 1 96.62 208 PHE A O 1
ATOM 1544 N N . ASN A 1 209 ? 3.719 -4.512 -9.93 1 96.94 209 ASN A N 1
ATOM 1545 C CA . ASN A 1 209 ? 4.504 -5.508 -9.203 1 96.94 209 ASN A CA 1
ATOM 1546 C C . ASN A 1 209 ? 5.738 -4.887 -8.562 1 96.94 209 ASN A C 1
ATOM 1548 O O . ASN A 1 209 ? 6.008 -5.109 -7.379 1 96.94 209 ASN A O 1
ATOM 1552 N N . THR A 1 210 ? 6.453 -4.133 -9.398 1 95.75 210 THR A N 1
ATOM 1553 C CA . THR A 1 210 ? 7.676 -3.488 -8.93 1 95.75 210 THR A CA 1
ATOM 1554 C C . THR A 1 210 ? 7.363 -2.445 -7.859 1 95.75 210 THR A C 1
ATOM 1556 O O . THR A 1 210 ? 8.047 -2.375 -6.836 1 95.75 210 THR A O 1
ATOM 1559 N N . ALA A 1 211 ? 6.32 -1.633 -8.117 1 96.38 211 ALA A N 1
ATOM 1560 C CA . ALA A 1 211 ? 5.902 -0.633 -7.137 1 96.38 211 ALA A CA 1
ATOM 1561 C C . ALA A 1 211 ? 5.57 -1.282 -5.797 1 96.38 211 ALA A C 1
ATOM 1563 O O . ALA A 1 211 ? 5.973 -0.785 -4.742 1 96.38 211 ALA A O 1
ATOM 1564 N N . ALA A 1 212 ? 4.816 -2.379 -5.828 1 97.69 212 ALA A N 1
ATOM 1565 C CA . ALA A 1 212 ? 4.438 -3.098 -4.613 1 97.69 212 ALA A CA 1
ATOM 1566 C C . ALA A 1 212 ? 5.664 -3.631 -3.887 1 97.69 212 ALA A C 1
ATOM 1568 O O . ALA A 1 212 ? 5.715 -3.631 -2.654 1 97.69 212 ALA A O 1
ATOM 1569 N N . THR A 1 213 ? 6.621 -4.113 -4.621 1 96.44 213 THR A N 1
ATOM 1570 C CA . THR A 1 213 ? 7.855 -4.613 -4.031 1 96.44 213 THR A CA 1
ATOM 1571 C C . THR A 1 213 ? 8.617 -3.49 -3.332 1 96.44 213 THR A C 1
ATOM 1573 O O . THR A 1 213 ? 9.102 -3.66 -2.211 1 96.44 213 THR A O 1
ATOM 1576 N N . ILE A 1 214 ? 8.742 -2.348 -3.988 1 96.81 214 ILE A N 1
ATOM 1577 C CA . ILE A 1 214 ? 9.43 -1.192 -3.426 1 96.81 214 ILE A CA 1
ATOM 1578 C C . ILE A 1 214 ? 8.734 -0.746 -2.145 1 96.81 214 ILE A C 1
ATOM 1580 O O . ILE A 1 214 ? 9.391 -0.471 -1.135 1 96.81 214 ILE A O 1
ATOM 1584 N N . ILE A 1 215 ? 7.414 -0.726 -2.162 1 98 215 ILE A N 1
ATOM 1585 C CA . ILE A 1 215 ? 6.621 -0.33 -1.001 1 98 215 ILE A CA 1
ATOM 1586 C C . ILE A 1 215 ? 6.848 -1.32 0.139 1 98 215 ILE A C 1
ATOM 1588 O O . ILE A 1 215 ? 7.082 -0.918 1.281 1 98 215 ILE A O 1
ATOM 1592 N N . THR A 1 216 ? 6.805 -2.592 -0.151 1 97.38 216 THR A N 1
ATOM 1593 C CA . THR A 1 216 ? 6.953 -3.643 0.85 1 97.38 216 THR A CA 1
ATOM 1594 C C . THR A 1 216 ? 8.336 -3.588 1.49 1 97.38 216 THR A C 1
ATOM 1596 O O . THR A 1 216 ? 8.461 -3.596 2.717 1 97.38 216 THR A O 1
ATOM 1599 N N . ARG A 1 217 ? 9.32 -3.527 0.699 1 95.44 217 ARG A N 1
ATOM 1600 C CA . ARG A 1 217 ? 10.688 -3.48 1.206 1 95.44 217 ARG A CA 1
ATOM 1601 C C . ARG A 1 217 ? 10.977 -2.145 1.884 1 95.44 217 ARG A C 1
ATOM 1603 O O . ARG A 1 217 ? 11.75 -2.082 2.842 1 95.44 217 ARG A O 1
ATOM 1610 N N . GLY A 1 218 ? 10.422 -1.114 1.28 1 97.06 218 GLY A N 1
ATOM 1611 C CA . GLY A 1 218 ? 10.547 0.196 1.899 1 97.06 218 GLY A CA 1
ATOM 1612 C C . GLY A 1 218 ? 9.961 0.253 3.299 1 97.06 218 GLY A C 1
ATOM 1613 O O . GLY A 1 218 ? 10.531 0.882 4.191 1 97.06 218 GLY A O 1
ATOM 1614 N N . LEU A 1 219 ? 8.789 -0.379 3.457 1 98 219 LEU A N 1
ATOM 1615 C CA . LEU A 1 219 ? 8.195 -0.431 4.789 1 98 219 LEU A CA 1
ATOM 1616 C C . LEU A 1 219 ? 9.102 -1.192 5.754 1 98 219 LEU A C 1
ATOM 1618 O O . LEU A 1 219 ? 9.266 -0.785 6.906 1 98 219 LEU A O 1
ATOM 1622 N N . ALA A 1 220 ? 9.641 -2.279 5.32 1 96.44 220 ALA A N 1
ATOM 1623 C CA . ALA A 1 220 ? 10.547 -3.059 6.164 1 96.44 220 ALA A CA 1
ATOM 1624 C C . ALA A 1 220 ? 11.742 -2.219 6.609 1 96.44 220 ALA A C 1
ATOM 1626 O O . ALA A 1 220 ? 12.141 -2.264 7.773 1 96.44 220 ALA A O 1
ATOM 1627 N N . GLU A 1 221 ? 12.258 -1.505 5.645 1 96.69 221 GLU A N 1
ATOM 1628 C CA . GLU A 1 221 ? 13.367 -0.599 5.93 1 96.69 221 GLU A CA 1
ATOM 1629 C C . GLU A 1 221 ? 12.969 0.466 6.945 1 96.69 221 GLU A C 1
ATOM 1631 O O . GLU A 1 221 ? 13.734 0.786 7.855 1 96.69 221 GLU A O 1
ATOM 1636 N N . THR A 1 222 ? 11.852 0.987 6.82 1 98.12 222 THR A N 1
ATOM 1637 C CA . THR A 1 222 ? 11.32 2.006 7.719 1 98.12 222 THR A CA 1
ATOM 1638 C C . THR A 1 222 ? 11.133 1.442 9.125 1 98.12 222 THR A C 1
ATOM 1640 O O . THR A 1 222 ? 11.469 2.1 10.117 1 98.12 222 THR A O 1
ATOM 1643 N N . VAL A 1 223 ? 10.602 0.24 9.203 1 98.06 223 VAL A N 1
ATOM 1644 C CA . VAL A 1 223 ? 10.383 -0.419 10.492 1 98.06 223 VAL A CA 1
ATOM 1645 C C . VAL A 1 223 ? 11.719 -0.613 11.203 1 98.06 223 VAL A C 1
ATOM 1647 O O . VAL A 1 223 ? 11.836 -0.336 12.398 1 98.06 223 VAL A O 1
ATOM 1650 N N . ARG A 1 224 ? 12.75 -1.098 10.477 1 97.94 224 ARG A N 1
ATOM 1651 C CA . ARG A 1 224 ? 14.062 -1.313 11.078 1 97.94 224 ARG A CA 1
ATOM 1652 C C . ARG A 1 224 ? 14.633 -0.011 11.633 1 97.94 224 ARG A C 1
ATOM 1654 O O . ARG A 1 224 ? 15.086 0.04 12.781 1 97.94 224 ARG A O 1
ATOM 1661 N N . LEU A 1 225 ? 14.57 1.01 10.82 1 98.25 225 LEU A N 1
ATOM 1662 C CA . LEU A 1 225 ? 15.117 2.297 11.234 1 98.25 225 LEU A CA 1
ATOM 1663 C C . LEU A 1 225 ? 14.328 2.869 12.414 1 98.25 225 LEU A C 1
ATOM 1665 O O . LEU A 1 225 ? 14.922 3.287 13.414 1 98.25 225 LEU A O 1
ATOM 1669 N N . GLY A 1 226 ? 12.977 2.934 12.258 1 98.5 226 GLY A N 1
ATOM 1670 C CA . GLY A 1 226 ? 12.141 3.471 13.32 1 98.5 226 GLY A CA 1
ATOM 1671 C C . GLY A 1 226 ? 12.328 2.752 14.641 1 98.5 226 GLY A C 1
ATOM 1672 O O . GLY A 1 226 ? 12.406 3.391 15.695 1 98.5 226 GLY A O 1
ATOM 1673 N N . THR A 1 227 ? 12.414 1.425 14.594 1 98.38 227 THR A N 1
ATOM 1674 C CA . THR A 1 227 ? 12.602 0.627 15.797 1 98.38 227 THR A CA 1
ATOM 1675 C C . THR A 1 227 ? 13.938 0.948 16.469 1 98.38 227 THR A C 1
ATOM 1677 O O . THR A 1 227 ? 14.008 1.091 17.688 1 98.38 227 THR A O 1
ATOM 1680 N N . ALA A 1 228 ? 14.961 1.049 15.664 1 98.31 228 ALA A N 1
ATOM 1681 C CA . ALA A 1 228 ? 16.281 1.392 16.172 1 98.31 228 ALA A CA 1
ATOM 1682 C C . ALA A 1 228 ? 16.266 2.756 16.859 1 98.31 228 ALA A C 1
ATOM 1684 O O . ALA A 1 228 ? 17.047 2.992 17.797 1 98.31 228 ALA A O 1
ATOM 1685 N N . LEU A 1 229 ? 15.375 3.629 16.469 1 97.88 229 LEU A N 1
ATOM 1686 C CA . LEU A 1 229 ? 15.312 4.988 16.984 1 97.88 229 LEU A CA 1
ATOM 1687 C C . LEU A 1 229 ? 14.359 5.074 18.172 1 97.88 229 LEU A C 1
ATOM 1689 O O . LEU A 1 229 ? 14.156 6.148 18.734 1 97.88 229 LEU A O 1
ATOM 1693 N N . GLY A 1 230 ? 13.68 3.994 18.484 1 98.12 230 GLY A N 1
ATOM 1694 C CA . GLY A 1 230 ? 12.875 3.936 19.703 1 98.12 230 GLY A CA 1
ATOM 1695 C C . GLY A 1 230 ? 11.383 3.938 19.422 1 98.12 230 GLY A C 1
ATOM 1696 O O . GLY A 1 230 ? 10.578 4.016 20.344 1 98.12 230 GLY A O 1
ATOM 1697 N N . ALA A 1 231 ? 10.984 3.801 18.188 1 98.56 231 ALA A N 1
ATOM 1698 C CA . ALA A 1 231 ? 9.57 3.758 17.828 1 98.56 231 ALA A CA 1
ATOM 1699 C C . ALA A 1 231 ? 8.969 2.391 18.125 1 98.56 231 ALA A C 1
ATOM 1701 O O . ALA A 1 231 ? 9.688 1.404 18.281 1 98.56 231 ALA A O 1
ATOM 1702 N N . ASN A 1 232 ? 7.66 2.4 18.344 1 97.88 232 ASN A N 1
ATOM 1703 C CA . ASN A 1 232 ? 6.902 1.155 18.375 1 97.88 232 ASN A CA 1
ATOM 1704 C C . ASN A 1 232 ? 6.73 0.571 16.969 1 97.88 232 ASN A C 1
ATOM 1706 O O . ASN A 1 232 ? 6.102 1.188 16.109 1 97.88 232 ASN A O 1
ATOM 1710 N N . PRO A 1 233 ? 7.246 -0.658 16.734 1 97 233 PRO A N 1
ATOM 1711 C CA . PRO A 1 233 ? 7.152 -1.243 15.398 1 97 233 PRO A CA 1
ATOM 1712 C C . PRO A 1 233 ? 5.715 -1.332 14.891 1 97 233 PRO A C 1
ATOM 1714 O O . PRO A 1 233 ? 5.473 -1.226 13.68 1 97 233 PRO A O 1
ATOM 1717 N N . ALA A 1 234 ? 4.738 -1.467 15.711 1 95.38 234 ALA A N 1
ATOM 1718 C CA . ALA A 1 234 ? 3.334 -1.608 15.336 1 95.38 234 ALA A CA 1
ATOM 1719 C C . ALA A 1 234 ? 2.812 -0.335 14.672 1 95.38 234 ALA A C 1
ATOM 1721 O O . ALA A 1 234 ? 1.894 -0.384 13.852 1 95.38 234 ALA A O 1
ATOM 1722 N N . THR A 1 235 ? 3.402 0.793 14.984 1 97.38 235 THR A N 1
ATOM 1723 C CA . THR A 1 235 ? 2.982 2.078 14.438 1 97.38 235 THR A CA 1
ATOM 1724 C C . THR A 1 235 ? 3.121 2.094 12.914 1 97.38 235 THR A C 1
ATOM 1726 O O . THR A 1 235 ? 2.299 2.691 12.219 1 97.38 235 THR A O 1
ATOM 1729 N N . PHE A 1 236 ? 4.059 1.354 12.398 1 97.94 236 PHE A N 1
ATOM 1730 C CA . PHE A 1 236 ? 4.391 1.415 10.984 1 97.94 236 PHE A CA 1
ATOM 1731 C C . PHE A 1 236 ? 3.395 0.604 10.156 1 97.94 236 PHE A C 1
ATOM 1733 O O . PHE A 1 236 ? 3.316 0.759 8.938 1 97.94 236 PHE A O 1
ATOM 1740 N N . SER A 1 237 ? 2.594 -0.244 10.773 1 95.94 237 SER A N 1
ATOM 1741 C CA . SER A 1 237 ? 1.547 -1.001 10.094 1 95.94 237 SER A CA 1
ATOM 1742 C C . SER A 1 237 ? 0.242 -0.214 10.039 1 95.94 237 SER A C 1
ATOM 1744 O O . SER A 1 237 ? -0.725 -0.646 9.406 1 95.94 237 SER A O 1
ATOM 1746 N N . GLY A 1 238 ? 0.237 0.906 10.695 1 96.5 238 GLY A N 1
ATOM 1747 C CA . GLY A 1 238 ? -0.96 1.729 10.758 1 96.5 238 GLY A CA 1
ATOM 1748 C C . GLY A 1 238 ? -0.984 2.832 9.719 1 96.5 238 GLY A C 1
ATOM 1749 O O . GLY A 1 238 ? -0.314 2.736 8.688 1 96.5 238 GLY A O 1
ATOM 1750 N N . LEU A 1 239 ? -1.766 3.836 9.992 1 97.12 239 LEU A N 1
ATOM 1751 C CA . LEU A 1 239 ? -2.049 4.922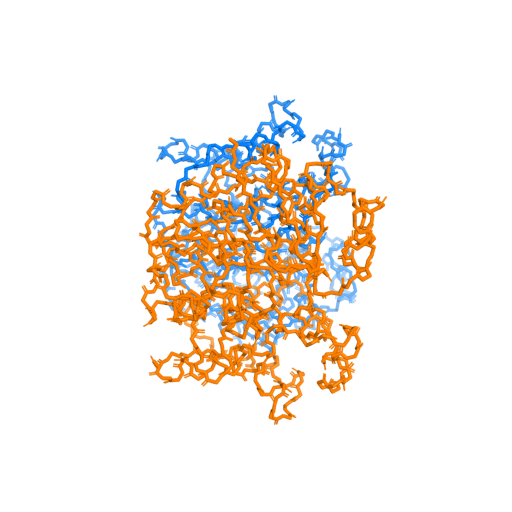 9.062 1 97.12 239 LEU A CA 1
ATOM 1752 C C . LEU A 1 239 ? -0.805 5.773 8.828 1 97.12 239 LEU A C 1
ATOM 1754 O O . LEU A 1 239 ? -0.535 6.184 7.699 1 97.12 239 LEU A O 1
ATOM 1758 N N . ALA A 1 240 ? -0.01 5.961 9.859 1 97.62 240 ALA A N 1
ATOM 1759 C CA . ALA A 1 240 ? 1.15 6.844 9.773 1 97.62 240 ALA A CA 1
ATOM 1760 C C . ALA A 1 240 ? 2.326 6.145 9.102 1 97.62 240 ALA A C 1
ATOM 1762 O O . ALA A 1 240 ? 3.291 6.793 8.695 1 97.62 240 ALA A O 1
ATOM 1763 N N . GLY A 1 241 ? 2.299 4.863 9.062 1 97.69 241 GLY A N 1
ATOM 1764 C CA . GLY A 1 241 ? 3.309 4.066 8.383 1 97.69 241 GLY A CA 1
ATOM 1765 C C . GLY A 1 241 ? 2.857 3.557 7.031 1 97.69 241 GLY A C 1
ATOM 1766 O O . GLY A 1 241 ? 3.006 4.246 6.02 1 97.69 241 GLY A O 1
ATOM 1767 N N . LEU A 1 242 ? 2.189 2.451 7.062 1 98.25 242 LEU A N 1
ATOM 1768 C CA . LEU A 1 242 ? 1.744 1.767 5.855 1 98.25 242 LEU A CA 1
ATOM 1769 C C . LEU A 1 242 ? 0.783 2.643 5.055 1 98.25 242 LEU A C 1
ATOM 1771 O O . LEU A 1 242 ? 0.951 2.812 3.846 1 98.25 242 LEU A O 1
ATOM 1775 N N . GLY A 1 243 ? -0.21 3.158 5.727 1 98.06 243 GLY A N 1
ATOM 1776 C CA . GLY A 1 243 ? -1.21 3.955 5.035 1 98.06 243 GLY A CA 1
ATOM 1777 C C . GLY A 1 243 ? -0.615 5.117 4.262 1 98.06 243 GLY A C 1
ATOM 1778 O O . GLY A 1 243 ? -0.86 5.262 3.062 1 98.06 243 GLY A O 1
ATOM 1779 N N . ASP A 1 244 ? 0.161 5.875 4.988 1 98.44 244 ASP A N 1
ATOM 1780 C CA . ASP A 1 244 ? 0.772 7.051 4.379 1 98.44 244 ASP A CA 1
ATOM 1781 C C . ASP A 1 244 ? 1.727 6.652 3.256 1 98.44 244 ASP A C 1
ATOM 1783 O O . ASP A 1 244 ? 1.794 7.324 2.225 1 98.44 244 ASP A O 1
ATOM 1787 N N . LEU A 1 245 ? 2.434 5.602 3.463 1 98.56 245 LEU A N 1
ATOM 1788 C CA . LEU A 1 245 ? 3.375 5.086 2.475 1 98.56 245 LEU A CA 1
ATOM 1789 C C . LEU A 1 245 ? 2.654 4.695 1.188 1 98.56 245 LEU A C 1
ATOM 1791 O O . LEU A 1 245 ? 3.061 5.102 0.097 1 98.56 245 LEU A O 1
ATOM 1795 N N . VAL A 1 246 ? 1.583 3.986 1.274 1 98.44 246 VAL A N 1
ATOM 1796 C CA . VAL A 1 246 ? 0.833 3.484 0.128 1 98.44 246 VAL A CA 1
ATOM 1797 C C . VAL A 1 246 ? 0.23 4.656 -0.646 1 98.44 246 VAL A C 1
ATOM 1799 O O . VAL A 1 246 ? 0.342 4.719 -1.873 1 98.44 246 VAL A O 1
ATOM 1802 N N . ALA A 1 247 ? -0.388 5.594 0.067 1 98 247 ALA A N 1
ATOM 1803 C CA . ALA A 1 247 ? -1.01 6.738 -0.599 1 98 247 ALA A CA 1
ATOM 1804 C C . ALA A 1 247 ? 0.025 7.551 -1.372 1 98 247 ALA A C 1
ATOM 1806 O O . ALA A 1 247 ? -0.208 7.93 -2.521 1 98 247 ALA A O 1
ATOM 1807 N N . THR A 1 248 ? 1.161 7.797 -0.741 1 97.69 248 THR A N 1
ATOM 1808 C CA . THR A 1 248 ? 2.182 8.664 -1.314 1 97.69 248 THR A CA 1
ATOM 1809 C C . THR A 1 248 ? 2.875 7.988 -2.49 1 97.69 248 THR A C 1
ATOM 1811 O O . THR A 1 248 ? 3.188 8.633 -3.492 1 97.69 248 THR A O 1
ATOM 1814 N N . CYS A 1 249 ? 3.096 6.688 -2.436 1 97.94 249 CYS A N 1
ATOM 1815 C CA . CYS A 1 249 ? 3.826 5.973 -3.475 1 97.94 249 CYS A CA 1
ATOM 1816 C C . CYS A 1 249 ? 2.949 5.738 -4.699 1 97.94 249 CYS A C 1
ATOM 1818 O O . CYS A 1 249 ? 3.457 5.52 -5.801 1 97.94 249 CYS A O 1
ATOM 1820 N N . ASN A 1 250 ? 1.641 5.789 -4.527 1 96 250 ASN A N 1
ATOM 1821 C CA . ASN A 1 250 ? 0.771 5.395 -5.633 1 96 250 ASN A CA 1
ATOM 1822 C C . ASN A 1 250 ? 0.095 6.602 -6.273 1 96 250 ASN A C 1
ATOM 1824 O O . ASN A 1 250 ? -0.402 6.52 -7.398 1 96 250 ASN A O 1
ATOM 1828 N N . SER A 1 251 ? 0.057 7.695 -5.621 1 94.56 251 SER A N 1
ATOM 1829 C CA . SER A 1 251 ? -0.727 8.828 -6.098 1 94.56 251 SER A CA 1
ATOM 1830 C C . SER A 1 251 ? 0.098 9.727 -7.02 1 94.56 251 SER A C 1
ATOM 1832 O O . SER A 1 251 ? 1.229 10.086 -6.688 1 94.56 251 SER A O 1
ATOM 1834 N N . PRO A 1 252 ? -0.514 10.133 -8.109 1 89.25 252 PRO A N 1
ATOM 1835 C CA . PRO A 1 252 ? 0.15 11.148 -8.93 1 89.25 252 PRO A CA 1
ATOM 1836 C C . PRO A 1 252 ? 0.164 12.523 -8.273 1 89.25 252 PRO A C 1
ATOM 1838 O O . PRO A 1 252 ? 0.873 13.422 -8.727 1 89.25 252 PRO A O 1
ATOM 1841 N N . LEU A 1 253 ? -0.56 12.672 -7.188 1 88.69 253 LEU A N 1
ATOM 1842 C CA . LEU A 1 253 ? -0.606 13.938 -6.461 1 88.69 253 LEU A CA 1
ATOM 1843 C C . LEU A 1 253 ? 0.598 14.078 -5.535 1 88.69 253 LEU A C 1
ATOM 1845 O O . LEU A 1 253 ? 0.876 15.164 -5.031 1 88.69 253 LEU A O 1
ATOM 1849 N N . SER A 1 254 ? 1.273 12.977 -5.344 1 92.69 254 SER A N 1
ATOM 1850 C CA . SER A 1 254 ? 2.471 13.008 -4.508 1 92.69 254 SER A CA 1
ATOM 1851 C C . SER A 1 254 ? 3.627 13.695 -5.227 1 92.69 254 SER A C 1
ATOM 1853 O O . SER A 1 254 ? 4.102 13.203 -6.258 1 92.69 254 SER A O 1
ATOM 1855 N N . ARG A 1 255 ? 4.125 14.742 -4.672 1 90.75 255 ARG A N 1
ATOM 1856 C CA . ARG A 1 255 ? 5.254 15.477 -5.23 1 90.75 255 ARG A CA 1
ATOM 1857 C C . ARG A 1 255 ? 6.512 14.617 -5.262 1 90.75 255 ARG A C 1
ATOM 1859 O O . ARG A 1 255 ? 7.312 14.711 -6.191 1 90.75 255 ARG A O 1
ATOM 1866 N N . ASN A 1 256 ? 6.723 13.805 -4.254 1 94.62 256 ASN A N 1
ATOM 1867 C CA . ASN A 1 256 ? 7.895 12.938 -4.191 1 94.62 256 ASN A CA 1
ATOM 1868 C C . ASN A 1 256 ? 7.883 11.898 -5.305 1 94.62 256 ASN A C 1
ATOM 1870 O O . ASN A 1 256 ? 8.898 11.672 -5.961 1 94.62 256 ASN A O 1
ATOM 1874 N N . ARG A 1 257 ? 6.707 11.273 -5.516 1 95.38 257 ARG A N 1
ATOM 1875 C CA . ARG A 1 257 ? 6.578 10.273 -6.574 1 95.38 257 ARG A CA 1
ATOM 1876 C C . ARG A 1 257 ? 6.832 10.891 -7.945 1 95.38 257 ARG A C 1
ATOM 1878 O O . ARG A 1 257 ? 7.582 10.344 -8.75 1 95.38 257 ARG A O 1
ATOM 1885 N N . THR A 1 258 ? 6.254 12.07 -8.18 1 94.5 258 THR A N 1
ATOM 1886 C CA . THR A 1 258 ? 6.406 12.758 -9.453 1 94.5 258 THR A CA 1
ATOM 1887 C C . THR A 1 258 ? 7.855 13.188 -9.664 1 94.5 258 THR A C 1
ATOM 1889 O O . THR A 1 258 ? 8.375 13.109 -10.773 1 94.5 258 THR A O 1
ATOM 1892 N N . PHE A 1 259 ? 8.445 13.68 -8.617 1 95.38 259 PHE A N 1
ATOM 1893 C CA . PHE A 1 259 ? 9.852 14.07 -8.672 1 95.38 259 PHE A CA 1
ATOM 1894 C C . PHE A 1 259 ? 10.719 12.883 -9.078 1 95.38 259 PHE A C 1
ATOM 1896 O O . PHE A 1 259 ? 11.609 13.016 -9.93 1 95.38 259 PHE A O 1
ATOM 1903 N N . GLY A 1 260 ? 10.477 11.727 -8.531 1 96.06 260 GLY A N 1
ATOM 1904 C CA . GLY A 1 260 ? 11.188 10.516 -8.914 1 96.06 260 GLY A CA 1
ATOM 1905 C C . GLY A 1 260 ? 11.023 10.172 -10.383 1 96.06 260 GLY A C 1
ATOM 1906 O O . GLY A 1 260 ? 11.977 9.742 -11.031 1 96.06 260 GLY A O 1
ATOM 1907 N N . GLU A 1 261 ? 9.828 10.336 -10.875 1 95.94 261 GLU A N 1
ATOM 1908 C CA . GLU A 1 261 ? 9.57 10.086 -12.289 1 95.94 261 GLU A CA 1
ATOM 1909 C C . GLU A 1 261 ? 10.406 11 -13.172 1 95.94 261 GLU A C 1
ATOM 1911 O O . GLU A 1 261 ? 10.945 10.562 -14.195 1 95.94 261 GLU A O 1
ATOM 1916 N N . HIS A 1 262 ? 10.508 12.289 -12.781 1 95.19 262 HIS A N 1
ATOM 1917 C CA . HIS A 1 262 ? 11.297 13.25 -13.539 1 95.19 262 HIS A CA 1
ATOM 1918 C C . HIS A 1 262 ? 12.773 12.859 -13.555 1 95.19 262 HIS A C 1
ATOM 1920 O O . HIS A 1 262 ? 13.43 12.953 -14.594 1 95.19 262 HIS A O 1
ATOM 1926 N N . LEU A 1 263 ? 13.242 12.398 -12.398 1 95.06 263 LEU A N 1
ATOM 1927 C CA . LEU A 1 263 ? 14.625 11.953 -12.336 1 95.06 263 LEU A CA 1
ATOM 1928 C C . LEU A 1 263 ? 14.859 10.773 -13.273 1 95.06 263 LEU A C 1
ATOM 1930 O O . LEU A 1 263 ? 15.914 10.672 -13.906 1 95.06 263 LEU A O 1
ATOM 1934 N N . SER A 1 264 ? 13.938 9.945 -13.352 1 94.5 264 SER A N 1
ATOM 1935 C CA . SER A 1 264 ? 14.031 8.758 -14.195 1 94.5 264 SER A CA 1
ATOM 1936 C C . SER A 1 264 ? 14.094 9.133 -15.672 1 94.5 264 SER A C 1
ATOM 1938 O O . SER A 1 264 ? 14.656 8.391 -16.484 1 94.5 264 SER A O 1
ATOM 1940 N N . GLN A 1 265 ? 13.492 10.211 -16 1 92.06 265 GLN A N 1
ATOM 1941 C CA . GLN A 1 265 ? 13.461 10.688 -17.375 1 92.06 265 GLN A CA 1
ATOM 1942 C C . GLN A 1 265 ? 14.773 11.383 -17.75 1 92.06 265 GLN A C 1
ATOM 1944 O O . GLN A 1 265 ? 14.914 11.898 -18.859 1 92.06 265 GLN A O 1
ATOM 1949 N N . GLY A 1 266 ? 15.758 11.43 -16.781 1 90 266 GLY A N 1
ATOM 1950 C CA . GLY A 1 266 ? 17.094 11.945 -17.078 1 90 266 GLY A CA 1
ATOM 1951 C C . GLY A 1 266 ? 17.281 13.375 -16.609 1 90 266 GLY A C 1
ATOM 1952 O O . GLY A 1 266 ? 18.344 13.969 -16.844 1 90 266 GLY A O 1
ATOM 1953 N N . MET A 1 267 ? 16.312 13.906 -15.984 1 91.81 267 MET A N 1
ATOM 1954 C CA . MET A 1 267 ? 16.438 15.273 -15.492 1 91.81 267 MET A CA 1
ATOM 1955 C C . MET A 1 267 ? 17.438 15.344 -14.336 1 91.81 267 MET A C 1
ATOM 1957 O O . MET A 1 267 ? 17.5 14.422 -13.516 1 91.81 267 MET A O 1
ATOM 1961 N N . SER A 1 268 ? 18.156 16.469 -14.336 1 91.56 268 SER A N 1
ATOM 1962 C CA . SER A 1 268 ? 18.969 16.75 -13.156 1 91.56 268 SER A CA 1
ATOM 1963 C C . SER A 1 268 ? 18.094 17.125 -11.961 1 91.56 268 SER A C 1
ATOM 1965 O O . SER A 1 268 ? 16.891 17.344 -12.109 1 91.56 268 SER A O 1
ATOM 1967 N N . LEU A 1 269 ? 18.703 17.172 -10.82 1 91.81 269 LEU A N 1
ATOM 1968 C CA . LEU A 1 269 ? 18 17.578 -9.617 1 91.81 269 LEU A CA 1
ATOM 1969 C C . LEU A 1 269 ? 17.375 18.969 -9.797 1 91.81 269 LEU A C 1
ATOM 1971 O O . LEU A 1 269 ? 16.234 19.203 -9.406 1 91.81 269 LEU A O 1
ATOM 1975 N N . GLU A 1 270 ? 18.125 19.828 -10.383 1 91.25 270 GLU A N 1
ATOM 1976 C CA . GLU A 1 270 ? 17.672 21.188 -10.609 1 91.25 270 GLU A CA 1
ATOM 1977 C C . GLU A 1 270 ? 16.516 21.234 -11.602 1 91.25 270 GLU A C 1
ATOM 1979 O O . GLU A 1 270 ? 15.539 21.953 -11.398 1 91.25 270 GLU A O 1
ATOM 1984 N N . GLU A 1 271 ? 16.656 20.484 -12.625 1 92.44 271 GLU A N 1
ATOM 1985 C CA . GLU A 1 271 ? 15.602 20.422 -13.633 1 92.44 271 GLU A CA 1
ATOM 1986 C C . GLU A 1 271 ? 14.32 19.828 -13.062 1 92.44 271 GLU A C 1
ATOM 1988 O O . GLU A 1 271 ? 13.219 20.297 -13.359 1 92.44 271 GLU A O 1
ATOM 1993 N N . ALA A 1 272 ? 14.516 18.75 -12.281 1 92.25 272 ALA A N 1
ATOM 1994 C CA . ALA A 1 272 ? 13.367 18.125 -11.641 1 92.25 272 ALA A CA 1
ATOM 1995 C C . ALA A 1 272 ? 12.68 19.094 -10.68 1 92.25 272 ALA A C 1
ATOM 1997 O O . ALA A 1 272 ? 11.453 19.141 -10.602 1 92.25 272 ALA A O 1
ATOM 1998 N N . GLN A 1 273 ? 13.414 19.859 -9.914 1 90.31 273 GLN A N 1
ATOM 1999 C CA . GLN A 1 273 ? 12.891 20.875 -9.016 1 90.31 273 GLN A CA 1
ATOM 2000 C C . GLN A 1 273 ? 12.07 21.922 -9.773 1 90.31 273 GLN A C 1
ATOM 2002 O O . GLN A 1 273 ? 10.977 22.297 -9.336 1 90.31 273 GLN A O 1
ATOM 2007 N N . GLU A 1 274 ? 12.578 22.359 -10.883 1 89.31 274 GLU A N 1
ATOM 2008 C CA . GLU A 1 274 ? 11.875 23.344 -11.711 1 89.31 274 GLU A CA 1
ATOM 2009 C C . GLU A 1 274 ? 10.555 22.766 -12.227 1 89.31 274 GLU A C 1
ATOM 2011 O O . GLU A 1 274 ? 9.555 23.484 -12.312 1 89.31 274 GLU A O 1
ATOM 2016 N N . ALA A 1 275 ? 10.633 21.5 -12.641 1 86.94 275 ALA A N 1
ATOM 2017 C CA . ALA A 1 275 ? 9.438 20.844 -13.164 1 86.94 275 ALA A CA 1
ATOM 2018 C C . ALA A 1 275 ? 8.359 20.734 -12.086 1 86.94 275 ALA A C 1
ATOM 2020 O O . ALA A 1 275 ? 7.168 20.641 -12.406 1 86.94 275 ALA A O 1
ATOM 2021 N N . CYS A 1 276 ? 8.758 20.703 -10.867 1 83.06 276 CYS A N 1
ATOM 2022 C CA . CYS A 1 276 ? 7.828 20.672 -9.742 1 83.06 276 CYS A CA 1
ATOM 2023 C C . CYS A 1 276 ? 7.586 22.078 -9.188 1 83.06 276 CYS A C 1
ATOM 2025 O O . CYS A 1 276 ? 7.523 22.266 -7.969 1 83.06 276 CYS A O 1
ATOM 2027 N N . HIS A 1 277 ? 7.59 23.047 -9.992 1 79.69 277 HIS A N 1
ATOM 2028 C CA . HIS A 1 277 ? 7.273 24.438 -9.703 1 79.69 277 HIS A CA 1
ATOM 2029 C C . HIS A 1 277 ? 8.273 25.047 -8.727 1 79.69 277 HIS A C 1
ATOM 2031 O O . HIS A 1 277 ? 7.895 25.75 -7.797 1 79.69 277 HIS A O 1
ATOM 2037 N N . GLY A 1 278 ? 9.453 24.641 -8.828 1 76.44 278 GLY A N 1
ATOM 2038 C CA . GLY A 1 278 ? 10.531 25.234 -8.062 1 76.44 278 GLY A CA 1
ATOM 2039 C C . GLY A 1 278 ? 10.695 24.625 -6.68 1 76.44 278 GLY A C 1
ATOM 2040 O O . GLY A 1 278 ? 11.539 25.078 -5.898 1 76.44 278 GLY A O 1
ATOM 2041 N N . GLN A 1 279 ? 9.922 23.672 -6.41 1 77.25 279 GLN A N 1
ATOM 2042 C CA . GLN A 1 279 ? 9.977 23.078 -5.07 1 77.25 279 GLN A CA 1
ATOM 2043 C C . GLN A 1 279 ? 10.711 21.75 -5.086 1 77.25 279 GLN A C 1
ATOM 2045 O O . GLN A 1 279 ? 10.523 20.938 -5.992 1 77.25 279 GLN A O 1
ATOM 2050 N N . VAL A 1 280 ? 11.672 21.688 -4.211 1 78.75 280 VAL A N 1
ATOM 2051 C CA . VAL A 1 280 ? 12.344 20.406 -4.023 1 78.75 280 VAL A CA 1
ATOM 2052 C C . VAL A 1 280 ? 11.445 19.469 -3.223 1 78.75 280 VAL A C 1
ATOM 2054 O O . VAL A 1 280 ? 10.773 19.891 -2.279 1 78.75 280 VAL A O 1
ATOM 2057 N N . ALA A 1 281 ? 11.422 18.188 -3.727 1 87.94 281 ALA A N 1
ATOM 2058 C CA . ALA A 1 281 ? 10.633 17.188 -3 1 87.94 281 ALA A CA 1
ATOM 2059 C C . ALA A 1 281 ? 11.242 16.906 -1.628 1 87.94 281 ALA A C 1
ATOM 2061 O O . ALA A 1 281 ? 12.461 16.844 -1.483 1 87.94 281 ALA A O 1
ATOM 2062 N N . GLU A 1 282 ? 10.43 16.734 -0.604 1 89.56 282 GLU A N 1
ATOM 2063 C CA . GLU A 1 282 ? 10.867 16.5 0.771 1 89.56 282 GLU A CA 1
ATOM 2064 C C . GLU A 1 282 ? 11.758 15.273 0.874 1 89.56 282 GLU A C 1
ATOM 2066 O O . GLU A 1 282 ? 12.672 15.227 1.699 1 89.56 282 GLU A O 1
ATOM 2071 N N . GLY A 1 283 ? 11.492 14.273 0.025 1 92.38 283 GLY A N 1
ATOM 2072 C CA . GLY A 1 283 ? 12.281 13.047 0.037 1 92.38 283 GLY A CA 1
ATOM 2073 C C . GLY A 1 283 ? 13.742 13.289 -0.293 1 92.38 283 GLY A C 1
ATOM 2074 O O . GLY A 1 283 ? 14.617 12.578 0.208 1 92.38 283 GLY A O 1
ATOM 2075 N N . VAL A 1 284 ? 14 14.227 -1.176 1 91.69 284 VAL A N 1
ATOM 2076 C CA . VAL A 1 284 ? 15.367 14.562 -1.554 1 91.69 284 VAL A CA 1
ATOM 2077 C C . VAL A 1 284 ? 16.094 15.172 -0.36 1 91.69 284 VAL A C 1
ATOM 2079 O O . VAL A 1 284 ? 17.25 14.828 -0.092 1 91.69 284 VAL A O 1
ATOM 2082 N N . ASN A 1 285 ? 15.406 16 0.332 1 87.25 285 ASN A N 1
ATOM 2083 C CA . ASN A 1 285 ? 15.984 16.625 1.519 1 87.25 285 ASN A CA 1
ATOM 2084 C C . ASN A 1 285 ? 16.203 15.609 2.635 1 87.25 285 ASN A C 1
ATOM 2086 O O . ASN A 1 285 ? 17.156 15.719 3.404 1 87.25 285 ASN A O 1
ATOM 2090 N N . ALA A 1 286 ? 15.398 14.648 2.691 1 92.69 286 ALA A N 1
ATOM 2091 C CA . ALA A 1 286 ? 15.352 13.75 3.84 1 92.69 286 ALA A CA 1
ATOM 2092 C C . ALA A 1 286 ? 16.266 12.547 3.625 1 92.69 286 ALA A C 1
ATOM 2094 O O . ALA A 1 286 ? 16.703 11.914 4.59 1 92.69 286 ALA A O 1
ATOM 2095 N N . CYS A 1 287 ? 16.531 12.133 2.367 1 95.12 287 CYS A N 1
ATOM 2096 C CA . CYS A 1 287 ? 17.156 10.852 2.098 1 95.12 287 CYS A CA 1
ATOM 2097 C C . CYS A 1 287 ? 18.547 10.789 2.717 1 95.12 287 CYS A C 1
ATOM 2099 O O . CYS A 1 287 ? 18.953 9.766 3.277 1 95.12 287 CYS A O 1
ATOM 2101 N N . ARG A 1 288 ? 19.328 11.922 2.717 1 94 288 ARG A N 1
ATOM 2102 C CA . ARG A 1 288 ? 20.641 11.93 3.326 1 94 288 ARG A CA 1
ATOM 2103 C C . ARG A 1 288 ? 20.547 11.836 4.844 1 94 288 ARG A C 1
ATOM 2105 O O . ARG A 1 288 ? 21.375 11.18 5.484 1 94 288 ARG A O 1
ATOM 2112 N N . ALA A 1 289 ? 19.641 12.617 5.348 1 94.19 289 ALA A N 1
ATOM 2113 C CA . ALA A 1 289 ? 19.438 12.555 6.793 1 94.19 289 ALA A CA 1
ATOM 2114 C C . ALA A 1 289 ? 19.078 11.141 7.234 1 94.19 289 ALA A C 1
ATOM 2116 O O . ALA A 1 289 ? 19.578 10.648 8.25 1 94.19 289 ALA A O 1
ATOM 2117 N N . ILE A 1 290 ? 18.203 10.477 6.52 1 96.31 290 ILE A N 1
ATOM 2118 C CA . ILE A 1 290 ? 17.812 9.102 6.82 1 96.31 290 ILE A CA 1
ATOM 2119 C C . ILE A 1 290 ? 19.016 8.18 6.723 1 96.31 290 ILE A C 1
ATOM 2121 O O . ILE A 1 290 ? 19.234 7.328 7.59 1 96.31 290 ILE A O 1
ATOM 2125 N N . GLN A 1 291 ? 19.75 8.328 5.695 1 96.06 291 GLN A N 1
ATOM 2126 C CA . GLN A 1 291 ? 20.953 7.527 5.52 1 96.06 291 GLN A CA 1
ATOM 2127 C C . GLN A 1 291 ? 21.922 7.703 6.691 1 96.06 291 GLN A C 1
ATOM 2129 O O . GLN A 1 291 ? 22.469 6.727 7.203 1 96.06 291 GLN A O 1
ATOM 2134 N N . SER A 1 292 ? 22.141 8.938 7.059 1 94.81 292 SER A N 1
ATOM 2135 C CA . SER A 1 292 ? 23.031 9.242 8.172 1 94.81 292 SER A CA 1
ATOM 2136 C C . SER A 1 292 ? 22.547 8.609 9.469 1 94.81 292 SER A C 1
ATOM 2138 O O . SER A 1 292 ? 23.328 8.023 10.219 1 94.81 292 SER A O 1
ATOM 2140 N N . LEU A 1 293 ? 21.281 8.758 9.75 1 95.69 293 LEU A N 1
ATOM 2141 C CA . LEU A 1 293 ? 20.688 8.156 10.938 1 95.69 293 LEU A CA 1
ATOM 2142 C C . LEU A 1 293 ? 20.844 6.641 10.914 1 95.69 293 LEU A C 1
ATOM 2144 O O . LEU A 1 293 ? 21.141 6.027 11.945 1 95.69 293 LEU A O 1
ATOM 2148 N N . ALA A 1 294 ? 20.531 6.047 9.773 1 97.44 294 ALA A N 1
ATOM 2149 C CA . ALA A 1 294 ? 20.641 4.598 9.633 1 97.44 294 ALA A CA 1
ATOM 2150 C C . ALA A 1 294 ? 22.047 4.113 9.922 1 97.44 294 ALA A C 1
ATOM 2152 O O . ALA A 1 294 ? 22.25 3.133 10.641 1 97.44 294 ALA A O 1
ATOM 2153 N N . ARG A 1 295 ? 23.016 4.797 9.383 1 96.31 295 ARG A N 1
ATOM 2154 C CA . ARG A 1 295 ? 24.422 4.434 9.594 1 96.31 295 ARG A CA 1
ATOM 2155 C C . ARG A 1 295 ? 24.812 4.566 11.062 1 96.31 295 ARG A C 1
ATOM 2157 O O . ARG A 1 295 ? 25.5 3.709 11.609 1 96.31 295 ARG A O 1
ATOM 2164 N N . ALA A 1 296 ? 24.375 5.609 11.625 1 96.06 296 ALA A N 1
ATOM 2165 C CA . ALA A 1 296 ? 24.672 5.844 13.039 1 96.06 296 ALA A CA 1
ATOM 2166 C C . ALA A 1 296 ? 24.109 4.727 13.906 1 96.06 296 ALA A C 1
ATOM 2168 O O . ALA A 1 296 ? 24.625 4.457 14.992 1 96.06 296 ALA A O 1
ATOM 2169 N N . HIS A 1 297 ? 23.109 4.078 13.5 1 97.38 297 HIS A N 1
ATOM 2170 C CA . HIS A 1 297 ? 22.453 3.047 14.297 1 97.38 297 HIS A CA 1
ATOM 2171 C C . HIS A 1 297 ? 22.688 1.664 13.695 1 97.38 297 HIS A C 1
ATOM 2173 O O . HIS A 1 297 ? 22.016 0.701 14.086 1 97.38 297 HIS A O 1
ATOM 2179 N N . SER A 1 298 ? 23.469 1.514 12.648 1 97.62 298 SER A N 1
ATOM 2180 C CA . SER A 1 298 ? 23.844 0.264 11.992 1 97.62 298 SER A CA 1
ATOM 2181 C C . SER A 1 298 ? 22.625 -0.438 11.406 1 97.62 298 SER A C 1
ATOM 2183 O O . SER A 1 298 ? 22.422 -1.638 11.609 1 97.62 298 SER A O 1
ATOM 2185 N N . VAL A 1 299 ? 21.797 0.304 10.828 1 97.81 299 VAL A N 1
ATOM 2186 C CA . VAL A 1 299 ? 20.594 -0.213 10.172 1 97.81 299 VAL A CA 1
ATOM 2187 C C . VAL A 1 299 ? 20.781 -0.176 8.656 1 97.81 299 VAL A C 1
ATOM 2189 O O . VAL A 1 299 ? 21.25 0.821 8.109 1 97.81 299 VAL A O 1
ATOM 2192 N N . ASP A 1 300 ? 20.406 -1.273 7.977 1 95.88 300 ASP A N 1
ATOM 2193 C CA . ASP A 1 300 ? 20.469 -1.347 6.52 1 95.88 300 ASP A CA 1
ATOM 2194 C C . ASP A 1 300 ? 19.266 -0.659 5.883 1 95.88 300 ASP A C 1
ATOM 2196 O O . ASP A 1 300 ? 18.109 -1.007 6.172 1 95.88 300 ASP A O 1
ATOM 2200 N N . VAL A 1 301 ? 19.531 0.323 4.996 1 97 301 VAL A N 1
ATOM 2201 C CA . VAL A 1 301 ? 18.453 1.043 4.316 1 97 301 VAL A CA 1
ATOM 2202 C C . VAL A 1 301 ? 18.75 1.12 2.822 1 97 301 VAL A C 1
ATOM 2204 O O . VAL A 1 301 ? 18.922 2.211 2.27 1 97 301 VAL A O 1
ATOM 2207 N N . PRO A 1 302 ? 18.672 0.008 2.152 1 96.06 302 PRO A N 1
ATOM 2208 C CA . PRO A 1 302 ? 19.078 -0.066 0.745 1 96.06 302 PRO A CA 1
ATOM 2209 C C . PRO A 1 302 ? 18.297 0.908 -0.141 1 96.06 302 PRO A C 1
ATOM 2211 O O . PRO A 1 302 ? 18.859 1.474 -1.081 1 96.06 302 PRO A O 1
ATOM 2214 N N . ILE A 1 303 ? 17.062 1.098 0.057 1 96.88 303 ILE A N 1
ATOM 2215 C CA . ILE A 1 303 ? 16.281 1.988 -0.793 1 96.88 303 ILE A CA 1
ATOM 2216 C C . ILE A 1 303 ? 16.734 3.432 -0.586 1 96.88 303 ILE A C 1
ATOM 2218 O O . ILE A 1 303 ? 16.953 4.164 -1.554 1 96.88 303 ILE A O 1
ATOM 2222 N N . ALA A 1 304 ? 16.875 3.844 0.696 1 97.19 304 ALA A N 1
ATOM 2223 C CA . ALA A 1 304 ? 17.391 5.184 0.97 1 97.19 304 ALA A CA 1
ATOM 2224 C C . ALA A 1 304 ? 18.766 5.387 0.343 1 97.19 304 ALA A C 1
ATOM 2226 O O . ALA A 1 304 ? 19.047 6.445 -0.221 1 97.19 304 ALA A O 1
ATOM 2227 N N . ASP A 1 305 ? 19.609 4.371 0.43 1 96.62 305 ASP A N 1
ATOM 2228 C CA . ASP A 1 305 ? 20.938 4.426 -0.174 1 96.62 305 ASP A CA 1
ATOM 2229 C C . ASP A 1 305 ? 20.844 4.641 -1.683 1 96.62 305 ASP A C 1
ATOM 2231 O O . ASP A 1 305 ? 21.609 5.434 -2.25 1 96.62 305 ASP A O 1
ATOM 2235 N N . ALA A 1 306 ? 19.969 3.916 -2.307 1 96.19 306 ALA A N 1
ATOM 2236 C CA . ALA A 1 306 ? 19.781 4.039 -3.75 1 96.19 306 ALA A CA 1
ATOM 2237 C C . ALA A 1 306 ? 19.312 5.441 -4.129 1 96.19 306 ALA A C 1
ATOM 2239 O O . ALA A 1 306 ? 19.797 6.012 -5.117 1 96.19 306 ALA A O 1
ATOM 2240 N N . VAL A 1 307 ? 18.422 6.004 -3.379 1 96.75 307 VAL A N 1
ATOM 2241 C CA . VAL A 1 307 ? 17.906 7.34 -3.652 1 96.75 307 VAL A CA 1
ATOM 2242 C C . VAL A 1 307 ? 19.016 8.375 -3.486 1 96.75 307 VAL A C 1
ATOM 2244 O O . VAL A 1 307 ? 19.172 9.273 -4.312 1 96.75 307 VAL A O 1
ATOM 2247 N N . VAL A 1 308 ? 19.828 8.234 -2.443 1 96.31 308 VAL A N 1
ATOM 2248 C CA . VAL A 1 308 ? 20.953 9.133 -2.221 1 96.31 308 VAL A CA 1
ATOM 2249 C C . VAL A 1 308 ? 21.922 9.055 -3.402 1 96.31 308 VAL A C 1
ATOM 2251 O O . VAL A 1 308 ? 22.406 10.078 -3.895 1 96.31 308 VAL A O 1
ATOM 2254 N N . SER A 1 309 ? 22.188 7.867 -3.83 1 95.5 309 SER A N 1
ATOM 2255 C CA . SER A 1 309 ? 23.125 7.664 -4.926 1 95.5 309 SER A CA 1
ATOM 2256 C C . SER A 1 309 ? 22.641 8.344 -6.203 1 95.5 309 SER A C 1
ATOM 2258 O O . SER A 1 309 ? 23.438 8.945 -6.926 1 95.5 309 SER A O 1
ATOM 2260 N N . VAL A 1 310 ? 21.359 8.273 -6.504 1 95.81 310 VAL A N 1
ATOM 2261 C CA . VAL A 1 310 ? 20.797 8.875 -7.707 1 95.81 310 VAL A CA 1
ATOM 2262 C C . VAL A 1 310 ? 20.781 10.391 -7.57 1 95.81 310 VAL A C 1
ATOM 2264 O O . VAL A 1 310 ? 21.156 11.109 -8.508 1 95.81 310 VAL A O 1
ATOM 2267 N N . CYS A 1 311 ? 20.422 10.891 -6.391 1 94.94 311 CYS A N 1
ATOM 2268 C CA . CYS A 1 311 ? 20.234 12.328 -6.188 1 94.94 311 CYS A CA 1
ATOM 2269 C C . CYS A 1 311 ? 21.562 13.039 -6.047 1 94.94 311 CYS A C 1
ATOM 2271 O O . CYS A 1 311 ? 21.703 14.188 -6.469 1 94.94 311 CYS A O 1
ATOM 2273 N N . PHE A 1 312 ? 22.609 12.32 -5.477 1 94.31 312 PHE A N 1
ATOM 2274 C CA . PHE A 1 312 ? 23.766 13.117 -5.043 1 94.31 312 PHE A CA 1
ATOM 2275 C C . PHE A 1 312 ? 25.062 12.492 -5.523 1 94.31 312 PHE A C 1
ATOM 2277 O O . PHE A 1 312 ? 26.109 13.156 -5.527 1 94.31 312 PHE A O 1
ATOM 2284 N N . ASP A 1 313 ? 25.031 11.219 -5.938 1 93.81 313 ASP A N 1
ATOM 2285 C CA . ASP A 1 313 ? 26.297 10.562 -6.238 1 93.81 313 ASP A CA 1
ATOM 2286 C C . ASP A 1 313 ? 26.406 10.25 -7.727 1 93.81 313 ASP A C 1
ATOM 2288 O O . ASP A 1 313 ? 27.297 9.508 -8.148 1 93.81 313 ASP A O 1
ATOM 2292 N N . GLY A 1 314 ? 25.516 10.648 -8.531 1 91 314 GLY A N 1
ATOM 2293 C CA . GLY A 1 314 ? 25.625 10.539 -9.977 1 91 314 GLY A CA 1
ATOM 2294 C C . GLY A 1 314 ? 25.172 9.188 -10.508 1 91 314 GLY A C 1
ATOM 2295 O O . GLY A 1 314 ? 25.344 8.906 -11.695 1 91 314 GLY A O 1
ATOM 2296 N N . ALA A 1 315 ? 24.594 8.359 -9.695 1 93 315 ALA A N 1
ATOM 2297 C CA . ALA A 1 315 ? 24.094 7.078 -10.172 1 93 315 ALA A CA 1
ATOM 2298 C C . ALA A 1 315 ? 22.875 7.27 -11.078 1 93 315 ALA A C 1
ATOM 2300 O O . ALA A 1 315 ? 22.109 8.219 -10.906 1 93 315 ALA A O 1
ATOM 2301 N N . THR A 1 316 ? 22.766 6.344 -12.023 1 94.25 316 THR A N 1
ATOM 2302 C CA . THR A 1 316 ? 21.578 6.395 -12.875 1 94.25 316 THR A CA 1
ATOM 2303 C C . THR A 1 316 ? 20.406 5.672 -12.211 1 94.25 316 THR A C 1
ATOM 2305 O O . THR A 1 316 ? 20.609 4.727 -11.445 1 94.25 316 THR A O 1
ATOM 2308 N N . VAL A 1 317 ? 19.203 6.113 -12.57 1 94.25 317 VAL A N 1
ATOM 2309 C CA . VAL A 1 317 ? 17.984 5.5 -12.047 1 94.25 317 VAL A CA 1
ATOM 2310 C C . VAL A 1 317 ? 17.938 4.027 -12.445 1 94.25 317 VAL A C 1
ATOM 2312 O O . VAL A 1 317 ? 17.641 3.162 -11.617 1 94.25 317 VAL A O 1
ATOM 2315 N N . LYS A 1 318 ? 18.219 3.762 -13.672 1 91.31 318 LYS A N 1
ATOM 2316 C CA . LYS A 1 318 ? 18.141 2.402 -14.195 1 91.31 318 LYS A CA 1
ATOM 2317 C C . LYS A 1 318 ? 19.031 1.455 -13.406 1 91.31 318 LYS A C 1
ATOM 2319 O O . LYS A 1 318 ? 18.578 0.406 -12.945 1 91.31 318 LYS A O 1
ATOM 2324 N N . GLU A 1 319 ? 20.234 1.838 -13.172 1 89.25 319 GLU A N 1
ATOM 2325 C CA . GLU A 1 319 ? 21.188 1.014 -12.445 1 89.25 319 GLU A CA 1
ATOM 2326 C C . GLU A 1 319 ? 20.766 0.84 -10.984 1 89.25 319 GLU A C 1
ATOM 2328 O O . GLU A 1 319 ? 20.875 -0.253 -10.43 1 89.25 319 GLU A O 1
ATOM 2333 N N . SER A 1 320 ? 20.281 1.84 -10.398 1 91.06 320 SER A N 1
ATOM 2334 C CA . SER A 1 320 ? 19.953 1.828 -8.984 1 91.06 320 SER A CA 1
ATOM 2335 C C . SER A 1 320 ? 18.734 0.939 -8.711 1 91.06 320 SER A C 1
ATOM 2337 O O . SER A 1 320 ? 18.734 0.172 -7.746 1 91.06 320 SER A O 1
ATOM 2339 N N . ILE A 1 321 ? 17.75 1.056 -9.586 1 86.38 321 ILE A N 1
ATOM 2340 C CA . ILE A 1 321 ? 16.531 0.276 -9.414 1 86.38 321 ILE A CA 1
ATOM 2341 C C . ILE A 1 321 ? 16.812 -1.198 -9.688 1 86.38 321 ILE A C 1
ATOM 2343 O O . ILE A 1 321 ? 16.312 -2.076 -8.977 1 86.38 321 ILE A O 1
ATOM 2347 N N . MET A 1 322 ? 17.641 -1.438 -10.617 1 82.69 322 MET A N 1
ATOM 2348 C CA . MET A 1 322 ? 18 -2.818 -10.938 1 82.69 322 MET A CA 1
ATOM 2349 C C . MET A 1 322 ? 18.766 -3.453 -9.789 1 82.69 322 MET A C 1
ATOM 2351 O O . MET A 1 322 ? 18.531 -4.609 -9.438 1 82.69 322 MET A O 1
ATOM 2355 N N . ASN A 1 323 ? 19.625 -2.654 -9.234 1 84.38 323 ASN A N 1
ATOM 2356 C CA . ASN A 1 323 ? 20.406 -3.143 -8.102 1 84.38 323 ASN A CA 1
ATOM 2357 C C . ASN A 1 323 ? 19.5 -3.451 -6.902 1 84.38 323 ASN A C 1
ATOM 2359 O O . ASN A 1 323 ? 19.75 -4.414 -6.172 1 84.38 323 ASN A O 1
ATOM 2363 N N . LEU A 1 324 ? 18.562 -2.639 -6.723 1 84 324 LEU A N 1
ATOM 2364 C CA . LEU A 1 324 ? 17.625 -2.834 -5.621 1 84 324 LEU A CA 1
ATOM 2365 C C . LEU A 1 324 ? 16.828 -4.125 -5.801 1 84 324 LEU A C 1
ATOM 2367 O O . LEU A 1 324 ? 16.531 -4.824 -4.828 1 84 324 LEU A O 1
ATOM 2371 N N . MET A 1 325 ? 16.516 -4.402 -7.059 1 80.62 325 MET A N 1
ATOM 2372 C CA . MET A 1 325 ? 15.68 -5.559 -7.359 1 80.62 325 MET A CA 1
ATOM 2373 C C . MET A 1 325 ? 16.5 -6.844 -7.375 1 80.62 325 MET A C 1
ATOM 2375 O O . MET A 1 325 ? 15.961 -7.938 -7.215 1 80.62 325 MET A O 1
ATOM 2379 N N . GLU A 1 326 ? 17.844 -6.77 -7.555 1 74.06 326 GLU A N 1
ATOM 2380 C CA . GLU A 1 326 ? 18.719 -7.93 -7.707 1 74.06 326 GLU A CA 1
ATOM 2381 C C . GLU A 1 326 ? 19.328 -8.344 -6.371 1 74.06 326 GLU A C 1
ATOM 2383 O O . GLU A 1 326 ? 20.047 -9.344 -6.293 1 74.06 326 GLU A O 1
ATOM 2388 N N . ARG A 1 327 ? 19.016 -7.754 -5.426 1 69.19 327 ARG A N 1
ATOM 2389 C CA . ARG A 1 327 ? 19.641 -8.094 -4.152 1 69.19 327 ARG A CA 1
ATOM 2390 C C . ARG A 1 327 ? 19.297 -9.531 -3.75 1 69.19 327 ARG A C 1
ATOM 2392 O O . ARG A 1 327 ? 18.297 -10.086 -4.188 1 69.19 327 ARG A O 1
ATOM 2399 N N . ASP A 1 328 ? 20.172 -10.141 -3.053 1 61.12 328 ASP A N 1
ATOM 2400 C CA . ASP A 1 328 ? 20.172 -11.57 -2.76 1 61.12 328 ASP A CA 1
ATOM 2401 C C . ASP A 1 328 ? 18.844 -12.016 -2.15 1 61.12 328 ASP A C 1
ATOM 2403 O O . ASP A 1 328 ? 18.281 -11.305 -1.316 1 61.12 328 ASP A O 1
ATOM 2407 N N . THR A 1 329 ? 18.406 -13.117 -2.691 1 61.66 329 THR A N 1
ATOM 2408 C CA . THR A 1 329 ? 17.125 -13.727 -2.369 1 61.66 329 THR A CA 1
ATOM 2409 C C . THR A 1 329 ? 17.219 -14.531 -1.074 1 61.66 329 THR A C 1
ATOM 2411 O O . THR A 1 329 ? 17.547 -15.711 -1.093 1 61.66 329 THR A O 1
ATOM 2414 N N . LYS A 1 330 ? 17.453 -13.898 -0.004 1 64.56 330 LYS A N 1
ATOM 2415 C CA . LYS A 1 330 ? 17.375 -14.578 1.284 1 64.56 330 LYS A CA 1
ATOM 2416 C C . LYS A 1 330 ? 15.922 -14.867 1.659 1 64.56 330 LYS A C 1
ATOM 2418 O O . LYS A 1 330 ? 15 -14.508 0.917 1 64.56 330 LYS A O 1
ATOM 2423 N N . ALA A 1 331 ? 15.695 -15.875 2.635 1 65.31 331 ALA A N 1
ATOM 2424 C CA . ALA A 1 331 ? 14.383 -16.203 3.18 1 65.31 331 ALA A CA 1
ATOM 2425 C C . ALA A 1 331 ? 13.641 -14.953 3.639 1 65.31 331 ALA A C 1
ATOM 2427 O O . ALA A 1 331 ? 14.25 -14.023 4.176 1 65.31 331 ALA A O 1
ATOM 2428 N N . GLU A 1 332 ? 12.445 -14.781 3.193 1 71 332 GLU A N 1
ATOM 2429 C CA . GLU A 1 332 ? 11.625 -13.656 3.646 1 71 332 GLU A CA 1
ATOM 2430 C C . GLU A 1 332 ? 11.234 -13.82 5.113 1 71 332 GLU A C 1
ATOM 2432 O O . GLU A 1 332 ? 10.93 -14.922 5.562 1 71 332 GLU A O 1
ATOM 2437 N N . MET B 1 1 ? 18.328 -28.188 -14.359 1 90.62 1 MET B N 1
ATOM 2438 C CA . MET B 1 1 ? 17.234 -28.406 -15.289 1 90.62 1 MET B CA 1
ATOM 2439 C C . MET B 1 1 ? 16.281 -29.5 -14.789 1 90.62 1 MET B C 1
ATOM 2441 O O . MET B 1 1 ? 16.734 -30.562 -14.367 1 90.62 1 MET B O 1
ATOM 2445 N N . VAL B 1 2 ? 15 -29.109 -14.641 1 96 2 VAL B N 1
ATOM 2446 C CA . VAL B 1 2 ? 14.008 -30.094 -14.234 1 96 2 VAL B CA 1
ATOM 2447 C C . VAL B 1 2 ? 12.82 -30.062 -15.195 1 96 2 VAL B C 1
ATOM 2449 O O . VAL B 1 2 ? 12.719 -29.172 -16.047 1 96 2 VAL B O 1
ATOM 2452 N N . ALA B 1 3 ? 12 -31.188 -15.133 1 98.44 3 ALA B N 1
ATOM 2453 C CA . ALA B 1 3 ? 10.766 -31.25 -15.914 1 98.44 3 ALA B CA 1
ATOM 2454 C C . ALA B 1 3 ? 9.594 -30.672 -15.141 1 98.44 3 ALA B C 1
ATOM 2456 O O . ALA B 1 3 ? 9.281 -31.109 -14.039 1 98.44 3 ALA B O 1
ATOM 2457 N N . VAL B 1 4 ? 8.969 -29.641 -15.727 1 98.88 4 VAL B N 1
ATOM 2458 C CA . VAL B 1 4 ? 7.875 -28.953 -15.047 1 98.88 4 VAL B CA 1
ATOM 2459 C C . VAL B 1 4 ? 6.582 -29.141 -15.836 1 98.88 4 VAL B C 1
ATOM 2461 O O . VAL B 1 4 ? 6.562 -28.969 -17.062 1 98.88 4 VAL B O 1
ATOM 2464 N N . ALA B 1 5 ? 5.539 -29.562 -15.18 1 98.94 5 ALA B N 1
ATOM 2465 C CA . ALA B 1 5 ? 4.195 -29.562 -15.75 1 98.94 5 ALA B CA 1
ATOM 2466 C C . ALA B 1 5 ? 3.355 -28.422 -15.18 1 98.94 5 ALA B C 1
ATOM 2468 O O . ALA B 1 5 ? 3.213 -28.297 -13.961 1 98.94 5 ALA B O 1
ATOM 2469 N N . VAL B 1 6 ? 2.836 -27.547 -15.977 1 98.94 6 VAL B N 1
ATOM 2470 C CA . VAL B 1 6 ? 1.895 -26.516 -15.555 1 98.94 6 VAL B CA 1
ATOM 2471 C C . VAL B 1 6 ? 0.478 -26.906 -15.969 1 98.94 6 VAL B C 1
ATOM 2473 O O . VAL B 1 6 ? 0.182 -27.031 -17.156 1 98.94 6 VAL B O 1
ATOM 2476 N N . MET B 1 7 ? -0.32 -27.141 -14.977 1 98.81 7 MET B N 1
ATOM 2477 C CA . MET B 1 7 ? -1.678 -27.625 -15.211 1 98.81 7 MET B CA 1
ATOM 2478 C C . MET B 1 7 ? -2.68 -26.484 -15.18 1 98.81 7 MET B C 1
ATOM 2480 O O . MET B 1 7 ? -3.242 -26.172 -14.125 1 98.81 7 MET B O 1
ATOM 2484 N N . GLY B 1 8 ? -3.031 -25.922 -16.281 1 98.06 8 GLY B N 1
ATOM 2485 C CA . GLY B 1 8 ? -3.889 -24.766 -16.469 1 98.06 8 GLY B CA 1
ATOM 2486 C C . GLY B 1 8 ? -3.262 -23.688 -17.328 1 98.06 8 GLY B C 1
ATOM 2487 O O . GLY B 1 8 ? -2.195 -23.156 -17 1 98.06 8 GLY B O 1
ATOM 2488 N N . ALA B 1 9 ? -3.963 -23.328 -18.438 1 97.94 9 ALA B N 1
ATOM 2489 C CA . ALA B 1 9 ? -3.414 -22.391 -19.406 1 97.94 9 ALA B CA 1
ATOM 2490 C C . ALA B 1 9 ? -4.145 -21.047 -19.359 1 97.94 9 ALA B C 1
ATOM 2492 O O . ALA B 1 9 ? -4.391 -20.422 -20.391 1 97.94 9 ALA B O 1
ATOM 2493 N N . GLY B 1 10 ? -4.555 -20.672 -18.141 1 95.12 10 GLY B N 1
ATOM 2494 C CA . GLY B 1 10 ? -4.996 -19.297 -17.969 1 95.12 10 GLY B CA 1
ATOM 2495 C C . GLY B 1 10 ? -3.859 -18.297 -18 1 95.12 10 GLY B C 1
ATOM 2496 O O . GLY B 1 10 ? -2.721 -18.656 -18.297 1 95.12 10 GLY B O 1
ATOM 2497 N N . SER B 1 11 ? -4.152 -17.062 -17.703 1 94.81 11 SER B N 1
ATOM 2498 C CA . SER B 1 11 ? -3.156 -15.992 -17.75 1 94.81 11 SER B CA 1
ATOM 2499 C C . SER B 1 11 ? -1.96 -16.312 -16.859 1 94.81 11 SER B C 1
ATOM 2501 O O . SER B 1 11 ? -0.813 -16.25 -17.312 1 94.81 11 SER B O 1
ATOM 2503 N N . TRP B 1 12 ? -2.252 -16.656 -15.609 1 96.25 12 TRP B N 1
ATOM 2504 C CA . TRP B 1 12 ? -1.18 -16.859 -14.641 1 96.25 12 TRP B CA 1
ATOM 2505 C C . TRP B 1 12 ? -0.457 -18.172 -14.914 1 96.25 12 TRP B C 1
ATOM 2507 O O . TRP B 1 12 ? 0.768 -18.25 -14.797 1 96.25 12 TRP B O 1
ATOM 2517 N N . GLY B 1 13 ? -1.225 -19.188 -15.234 1 97.94 13 GLY B N 1
ATOM 2518 C CA . GLY B 1 13 ? -0.588 -20.453 -15.617 1 97.94 13 GLY B CA 1
ATOM 2519 C C . GLY B 1 13 ? 0.343 -20.312 -16.812 1 97.94 13 GLY B C 1
ATOM 2520 O O . GLY B 1 13 ? 1.465 -20.812 -16.781 1 97.94 13 GLY B O 1
ATOM 2521 N N . THR B 1 14 ? -0.085 -19.625 -17.828 1 98.25 14 THR B N 1
ATOM 2522 C CA . THR B 1 14 ? 0.736 -19.391 -19.016 1 98.25 14 THR B CA 1
ATOM 2523 C C . THR B 1 14 ? 1.975 -18.562 -18.641 1 98.25 14 THR B C 1
ATOM 2525 O O . THR B 1 14 ? 3.076 -18.859 -19.125 1 98.25 14 THR B O 1
ATOM 2528 N N . THR B 1 15 ? 1.794 -17.594 -17.812 1 98.5 15 THR B N 1
ATOM 2529 C CA . THR B 1 15 ? 2.91 -16.766 -17.375 1 98.5 15 THR B CA 1
ATOM 2530 C C . THR B 1 15 ? 3.951 -17.594 -16.641 1 98.5 15 THR B C 1
ATOM 2532 O O . THR B 1 15 ? 5.148 -17.484 -16.906 1 98.5 15 THR B O 1
ATOM 2535 N N . MET B 1 16 ? 3.484 -18.438 -15.727 1 98.75 16 MET B N 1
ATOM 2536 C CA . MET B 1 16 ? 4.418 -19.25 -14.961 1 98.75 16 MET B CA 1
ATOM 2537 C C . MET B 1 16 ? 5.105 -20.281 -15.852 1 98.75 16 MET B C 1
ATOM 2539 O O . MET B 1 16 ? 6.262 -20.641 -15.617 1 98.75 16 MET B O 1
ATOM 2543 N N . THR B 1 17 ? 4.387 -20.703 -16.859 1 98.81 17 THR B N 1
ATOM 2544 C CA . THR B 1 17 ? 5.016 -21.562 -17.859 1 98.81 17 THR B CA 1
ATOM 2545 C C . THR B 1 17 ? 6.234 -20.875 -18.469 1 98.81 17 THR B C 1
ATOM 2547 O O . THR B 1 17 ? 7.305 -21.469 -18.578 1 98.81 17 THR B O 1
ATOM 2550 N N . LYS B 1 18 ? 6.07 -19.656 -18.875 1 98.69 18 LYS B N 1
ATOM 2551 C CA . LYS B 1 18 ? 7.168 -18.875 -19.438 1 98.69 18 LYS B CA 1
ATOM 2552 C C . LYS B 1 18 ? 8.305 -18.719 -18.422 1 98.69 18 LYS B C 1
ATOM 2554 O O . LYS B 1 18 ? 9.477 -18.859 -18.781 1 98.69 18 LYS B O 1
ATOM 2559 N N . VAL B 1 19 ? 7.965 -18.422 -17.172 1 98.69 19 VAL B N 1
ATOM 2560 C CA . VAL B 1 19 ? 8.953 -18.219 -16.109 1 98.69 19 VAL B CA 1
ATOM 2561 C C . VAL B 1 19 ? 9.797 -19.469 -15.938 1 98.69 19 VAL B C 1
ATOM 2563 O O . VAL B 1 19 ? 11.031 -19.406 -15.938 1 98.69 19 VAL B O 1
ATOM 2566 N N . PHE B 1 20 ? 9.141 -20.625 -15.773 1 98.88 20 PHE B N 1
ATOM 2567 C CA . PHE B 1 20 ? 9.859 -21.875 -15.578 1 98.88 20 PHE B CA 1
ATOM 2568 C C . PHE B 1 20 ? 10.727 -22.203 -16.797 1 98.88 20 PHE B C 1
ATOM 2570 O O . PHE B 1 20 ? 11.828 -22.734 -16.656 1 98.88 20 PHE B O 1
ATOM 2577 N N . ALA B 1 21 ? 10.227 -21.922 -17.984 1 98.75 21 ALA B N 1
ATOM 2578 C CA . ALA B 1 21 ? 11 -22.156 -19.203 1 98.75 21 ALA B CA 1
ATOM 2579 C C . ALA B 1 21 ? 12.227 -21.234 -19.25 1 98.75 21 ALA B C 1
ATOM 2581 O O . ALA B 1 21 ? 13.336 -21.703 -19.531 1 98.75 21 ALA B O 1
ATOM 2582 N N . ASP B 1 22 ? 12.008 -19.984 -19 1 98.38 22 ASP B N 1
ATOM 2583 C CA . ASP B 1 22 ? 13.086 -19 -19.016 1 98.38 22 ASP B CA 1
ATOM 2584 C C . ASP B 1 22 ? 14.148 -19.328 -17.969 1 98.38 22 ASP B C 1
ATOM 2586 O O . ASP B 1 22 ? 15.305 -18.922 -18.078 1 98.38 22 ASP B O 1
ATOM 2590 N N . ALA B 1 23 ? 13.719 -20.047 -16.938 1 98.38 23 ALA B N 1
ATOM 2591 C CA . ALA B 1 23 ? 14.641 -20.453 -15.883 1 98.38 23 ALA B CA 1
ATOM 2592 C C . ALA B 1 23 ? 15.477 -21.656 -16.312 1 98.38 23 ALA B C 1
ATOM 2594 O O . ALA B 1 23 ? 16.328 -22.141 -15.562 1 98.38 23 ALA B O 1
ATOM 2595 N N . GLY B 1 24 ? 15.234 -22.188 -17.484 1 98.12 24 GLY B N 1
ATOM 2596 C CA . GLY B 1 24 ? 16.109 -23.219 -18.062 1 98.12 24 GLY B CA 1
ATOM 2597 C C . GLY B 1 24 ? 15.516 -24.609 -17.984 1 98.12 24 GLY B C 1
ATOM 2598 O O . GLY B 1 24 ? 16.219 -25.594 -18.203 1 98.12 24 GLY B O 1
ATOM 2599 N N . ASN B 1 25 ? 14.188 -24.688 -17.719 1 98.62 25 ASN B N 1
ATOM 2600 C CA . ASN B 1 25 ? 13.547 -25.984 -17.562 1 98.62 25 ASN B CA 1
ATOM 2601 C C . ASN B 1 25 ? 12.789 -26.406 -18.812 1 98.62 25 ASN B C 1
ATOM 2603 O O . ASN B 1 25 ? 12.578 -25.594 -19.719 1 98.62 25 ASN B O 1
ATOM 2607 N N . THR B 1 26 ? 12.547 -27.688 -18.922 1 98.31 26 THR B N 1
ATOM 2608 C CA . THR B 1 26 ? 11.547 -28.156 -19.891 1 98.31 26 THR B CA 1
ATOM 2609 C C . THR B 1 26 ? 10.148 -28.109 -19.281 1 98.31 26 THR B C 1
ATOM 2611 O O . THR B 1 26 ? 9.938 -28.547 -18.156 1 98.31 26 THR B O 1
ATOM 2614 N N . VAL B 1 27 ? 9.242 -27.562 -20.047 1 98.81 27 VAL B N 1
ATOM 2615 C CA . VAL B 1 27 ? 7.926 -27.328 -19.469 1 98.81 27 VAL B CA 1
ATOM 2616 C C . VAL B 1 27 ? 6.848 -27.906 -20.391 1 98.81 27 VAL B C 1
ATOM 2618 O O . VAL B 1 27 ? 6.926 -27.781 -21.609 1 98.81 27 VAL B O 1
ATOM 2621 N N . ARG B 1 28 ? 5.934 -28.641 -19.844 1 98.88 28 ARG B N 1
ATOM 2622 C CA . ARG B 1 28 ? 4.699 -29.031 -20.516 1 98.88 28 ARG B CA 1
ATOM 2623 C C . ARG B 1 28 ? 3.5 -28.297 -19.938 1 98.88 28 ARG B C 1
ATOM 2625 O O . ARG B 1 28 ? 3.266 -28.312 -18.734 1 98.88 28 ARG B O 1
ATOM 2632 N N . LEU B 1 29 ? 2.771 -27.594 -20.766 1 98.81 29 LEU B N 1
ATOM 2633 C CA . LEU B 1 29 ? 1.593 -26.828 -20.375 1 98.81 29 LEU B CA 1
ATOM 2634 C C . LEU B 1 29 ? 0.315 -27.562 -20.766 1 98.81 29 LEU B C 1
ATOM 2636 O O . LEU B 1 29 ? 0.116 -27.891 -21.938 1 98.81 29 LEU B O 1
ATOM 2640 N N . TRP B 1 30 ? -0.508 -27.797 -19.812 1 98.81 30 TRP B N 1
ATOM 2641 C CA . TRP B 1 30 ? -1.802 -28.422 -20.062 1 98.81 30 TRP B CA 1
ATOM 2642 C C . TRP B 1 30 ? -2.896 -27.375 -20.203 1 98.81 30 TRP B C 1
ATOM 2644 O O . TRP B 1 30 ? -3.01 -26.469 -19.391 1 98.81 30 TRP B O 1
ATOM 2654 N N . ALA B 1 31 ? -3.605 -27.453 -21.266 1 98.38 31 ALA B N 1
ATOM 2655 C CA . ALA B 1 31 ? -4.812 -26.672 -21.484 1 98.38 31 ALA B CA 1
ATOM 2656 C C . ALA B 1 31 ? -6.051 -27.562 -21.547 1 98.38 31 ALA B C 1
ATOM 2658 O O . ALA B 1 31 ? -6.035 -28.609 -22.203 1 98.38 31 ALA B O 1
ATOM 2659 N N . ARG B 1 32 ? -7.047 -27.094 -20.859 1 96.38 32 ARG B N 1
ATOM 2660 C CA . ARG B 1 32 ? -8.289 -27.875 -20.828 1 96.38 32 ARG B CA 1
ATOM 2661 C C . ARG B 1 32 ? -8.875 -28 -22.234 1 96.38 32 ARG B C 1
ATOM 2663 O O . ARG B 1 32 ? -9.359 -29.062 -22.609 1 96.38 32 ARG B O 1
ATOM 2670 N N . ARG B 1 33 ? -8.859 -26.922 -23.016 1 96.5 33 ARG B N 1
ATOM 2671 C CA . ARG B 1 33 ? -9.422 -26.891 -24.359 1 96.5 33 ARG B CA 1
ATOM 2672 C C . ARG B 1 33 ? -8.375 -27.25 -25.406 1 96.5 33 ARG B C 1
ATOM 2674 O O . ARG B 1 33 ? -7.285 -26.672 -25.438 1 96.5 33 ARG B O 1
ATOM 2681 N N . ASP B 1 34 ? -8.719 -28.094 -26.281 1 97.56 34 ASP B N 1
ATOM 2682 C CA . ASP B 1 34 ? -7.812 -28.531 -27.344 1 97.56 34 ASP B CA 1
ATOM 2683 C C . ASP B 1 34 ? -7.359 -27.344 -28.203 1 97.56 34 ASP B C 1
ATOM 2685 O O . ASP B 1 34 ? -6.191 -27.266 -28.594 1 97.56 34 ASP B O 1
ATOM 2689 N N . GLU B 1 35 ? -8.266 -26.5 -28.453 1 97.5 35 GLU B N 1
ATOM 2690 C CA . GLU B 1 35 ? -7.98 -25.375 -29.328 1 97.5 35 GLU B CA 1
ATOM 2691 C C . GLU B 1 35 ? -6.891 -24.484 -28.75 1 97.5 35 GLU B C 1
ATOM 2693 O O . GLU B 1 35 ? -6.055 -23.953 -29.484 1 97.5 35 GLU B O 1
ATOM 2698 N N . VAL B 1 36 ? -6.891 -24.328 -27.453 1 97.38 36 VAL B N 1
ATOM 2699 C CA . VAL B 1 36 ? -5.895 -23.5 -26.797 1 97.38 36 VAL B CA 1
ATOM 2700 C C . VAL B 1 36 ? -4.531 -24.188 -26.828 1 97.38 36 VAL B C 1
ATOM 2702 O O . VAL B 1 36 ? -3.52 -23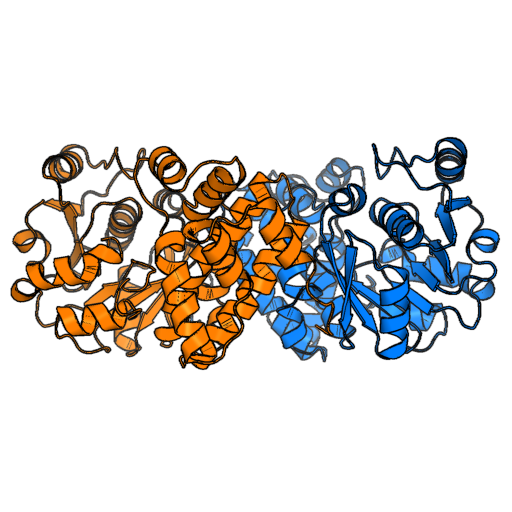.547 -27.141 1 97.38 36 VAL B O 1
ATOM 2705 N N . ALA B 1 37 ? -4.473 -25.484 -26.531 1 98.19 37 ALA B N 1
ATOM 2706 C CA . ALA B 1 37 ? -3.229 -26.25 -26.578 1 98.19 37 ALA B CA 1
ATOM 2707 C C . ALA B 1 37 ? -2.617 -26.203 -27.984 1 98.19 37 ALA B C 1
ATOM 2709 O O . ALA B 1 37 ? -1.411 -26 -28.125 1 98.19 37 ALA B O 1
ATOM 2710 N N . ASP B 1 38 ? -3.49 -26.391 -28.953 1 98 38 ASP B N 1
ATOM 2711 C CA . ASP B 1 38 ? -3.041 -26.406 -30.344 1 98 38 ASP B CA 1
ATOM 2712 C C . ASP B 1 38 ? -2.48 -25.047 -30.75 1 98 38 ASP B C 1
ATOM 2714 O O . ASP B 1 38 ? -1.466 -24.969 -31.453 1 98 38 ASP B O 1
ATOM 2718 N N . GLU B 1 39 ? -3.164 -24.047 -30.359 1 97.94 39 GLU B N 1
ATOM 2719 C CA . GLU B 1 39 ? -2.701 -22.703 -30.672 1 97.94 39 GLU B CA 1
ATOM 2720 C C . GLU B 1 39 ? -1.322 -22.438 -30.078 1 97.94 39 GLU B C 1
ATOM 2722 O O . GLU B 1 39 ? -0.424 -21.953 -30.766 1 97.94 39 GLU B O 1
ATOM 2727 N N . ILE B 1 40 ? -1.226 -22.781 -28.812 1 98 40 ILE B N 1
ATOM 2728 C CA . ILE B 1 40 ? 0.033 -22.531 -28.125 1 98 40 ILE B CA 1
ATOM 2729 C C . ILE B 1 40 ? 1.152 -23.328 -28.781 1 98 40 ILE B C 1
ATOM 2731 O O . ILE B 1 40 ? 2.248 -22.812 -29.016 1 98 40 ILE B O 1
ATOM 2735 N N . GLN B 1 41 ? 0.863 -24.547 -29.172 1 97.44 41 GLN B N 1
ATOM 2736 C CA . GLN B 1 41 ? 1.864 -25.438 -29.75 1 97.44 41 GLN B CA 1
ATOM 2737 C C . GLN B 1 41 ? 2.295 -24.938 -31.141 1 97.44 41 GLN B C 1
ATOM 2739 O O . GLN B 1 41 ? 3.477 -25 -31.484 1 97.44 41 GLN B O 1
ATOM 2744 N N . SER B 1 42 ? 1.373 -24.406 -31.859 1 97.38 42 SER B N 1
ATOM 2745 C CA . SER B 1 42 ? 1.642 -24.094 -33.25 1 97.38 42 SER B CA 1
ATOM 2746 C C . SER B 1 42 ? 2.129 -22.656 -33.406 1 97.38 42 SER B C 1
ATOM 2748 O O . SER B 1 42 ? 2.926 -22.344 -34.312 1 97.38 42 SER B O 1
ATOM 2750 N N . THR B 1 43 ? 1.674 -21.766 -32.562 1 97.69 43 THR B N 1
ATOM 2751 C CA . THR B 1 43 ? 1.95 -20.344 -32.781 1 97.69 43 THR B CA 1
ATOM 2752 C C . THR B 1 43 ? 2.846 -19.781 -31.688 1 97.69 43 THR B C 1
ATOM 2754 O O . THR B 1 43 ? 3.377 -18.688 -31.812 1 97.69 43 THR B O 1
ATOM 2757 N N . ARG B 1 44 ? 3 -20.531 -30.594 1 98.06 44 ARG B N 1
ATOM 2758 C CA . ARG B 1 44 ? 3.766 -20.094 -29.438 1 98.06 44 ARG B CA 1
ATOM 2759 C C . ARG B 1 44 ? 3.107 -18.891 -28.766 1 98.06 44 ARG B C 1
ATOM 2761 O O . ARG B 1 44 ? 3.795 -18 -28.25 1 98.06 44 ARG B O 1
ATOM 2768 N N . ARG B 1 45 ? 1.77 -18.891 -28.906 1 97.62 45 ARG B N 1
ATOM 2769 C CA . ARG B 1 45 ? 1.011 -17.797 -28.312 1 97.62 45 ARG B CA 1
ATOM 2770 C C . ARG B 1 45 ? -0.266 -18.297 -27.641 1 97.62 45 ARG B C 1
ATOM 2772 O O . ARG B 1 45 ? -0.841 -19.297 -28.094 1 97.62 45 ARG B O 1
ATOM 2779 N N . ASN B 1 46 ? -0.576 -17.703 -26.562 1 97.56 46 ASN B N 1
ATOM 2780 C CA . ASN B 1 46 ? -1.879 -17.844 -25.922 1 97.56 46 ASN B CA 1
ATOM 2781 C C . ASN B 1 46 ? -2.701 -16.562 -26.031 1 97.56 46 ASN B C 1
ATOM 2783 O O . ASN B 1 46 ? -2.811 -15.82 -25.047 1 97.56 46 ASN B O 1
ATOM 2787 N N . GLN B 1 47 ? -3.346 -16.328 -27.109 1 94.94 47 GLN B N 1
ATOM 2788 C CA . GLN B 1 47 ? -3.961 -15.047 -27.453 1 94.94 47 GLN B CA 1
ATOM 2789 C C . GLN B 1 47 ? -5.145 -14.742 -26.547 1 94.94 47 GLN B C 1
ATOM 2791 O O . GLN B 1 47 ? -5.398 -13.578 -26.219 1 94.94 47 GLN B O 1
ATOM 2796 N N . CYS B 1 48 ? -5.777 -15.766 -26.172 1 91.62 48 CYS B N 1
ATOM 2797 C CA . CYS B 1 48 ? -6.988 -15.586 -25.375 1 91.62 48 CYS B CA 1
ATOM 2798 C C . CYS B 1 48 ? -6.652 -15.094 -23.969 1 91.62 48 CYS B C 1
ATOM 2800 O O . CYS B 1 48 ? -7.344 -14.234 -23.422 1 91.62 48 CYS B O 1
ATOM 2802 N N . TYR B 1 49 ? -5.582 -15.602 -23.375 1 93.06 49 TYR B N 1
ATOM 2803 C CA . TYR B 1 49 ? -5.379 -15.359 -21.953 1 93.06 49 TYR B CA 1
ATOM 2804 C C . TYR B 1 49 ? -4.148 -14.492 -21.719 1 93.06 49 TYR B C 1
ATOM 2806 O O . TYR B 1 49 ? -4.008 -13.883 -20.656 1 93.06 49 TYR B O 1
ATOM 2814 N N . LEU B 1 50 ? -3.295 -14.445 -22.609 1 94.88 50 LEU B N 1
ATOM 2815 C CA . LEU B 1 50 ? -2.066 -13.672 -22.453 1 94.88 50 LEU B CA 1
ATOM 2816 C C . LEU B 1 50 ? -1.606 -13.109 -23.797 1 94.88 50 LEU B C 1
ATOM 2818 O O . LEU B 1 50 ? -0.522 -13.445 -24.281 1 94.88 50 LEU B O 1
ATOM 2822 N N . PRO B 1 51 ? -2.416 -12.242 -24.344 1 94.75 51 PRO B N 1
ATOM 2823 C CA . PRO B 1 51 ? -2.104 -11.719 -25.672 1 94.75 51 PRO B CA 1
ATOM 2824 C C . PRO B 1 51 ? -0.779 -10.961 -25.719 1 94.75 51 PRO B C 1
ATOM 2826 O O . PRO B 1 51 ? -0.438 -10.258 -24.766 1 94.75 51 PRO B O 1
ATOM 2829 N N . GLY B 1 52 ? -0.037 -11.164 -26.797 1 94.44 52 GLY B N 1
ATOM 2830 C CA . GLY B 1 52 ? 1.148 -10.359 -27.047 1 94.44 52 GLY B CA 1
ATOM 2831 C C . GLY B 1 52 ? 2.422 -10.992 -26.516 1 94.44 52 GLY B C 1
ATOM 2832 O O . GLY B 1 52 ? 3.52 -10.477 -26.75 1 94.44 52 GLY B O 1
ATOM 2833 N N . VAL B 1 53 ? 2.336 -12.086 -25.859 1 96.69 53 VAL B N 1
ATOM 2834 C CA . VAL B 1 53 ? 3.504 -12.703 -25.25 1 96.69 53 VAL B CA 1
ATOM 2835 C C . VAL B 1 53 ? 3.889 -13.969 -26.016 1 96.69 53 VAL B C 1
ATOM 2837 O O . VAL B 1 53 ? 3.021 -14.75 -26.406 1 96.69 53 VAL B O 1
ATOM 2840 N N . VAL B 1 54 ? 5.145 -14.109 -26.234 1 97.56 54 VAL B N 1
ATOM 2841 C CA . VAL B 1 54 ? 5.652 -15.289 -26.922 1 97.56 54 VAL B CA 1
ATOM 2842 C C . VAL B 1 54 ? 6.059 -16.344 -25.906 1 97.56 54 VAL B C 1
ATOM 2844 O O . VAL B 1 54 ? 6.82 -16.062 -24.969 1 97.56 54 VAL B O 1
ATOM 2847 N N . ILE B 1 55 ? 5.562 -17.531 -26.078 1 98.06 55 ILE B N 1
ATOM 2848 C CA . ILE B 1 55 ? 5.891 -18.672 -25.234 1 98.06 55 ILE B CA 1
ATOM 2849 C C . ILE B 1 55 ? 7.164 -19.344 -25.734 1 98.06 55 ILE B C 1
ATOM 2851 O O . ILE B 1 55 ? 7.289 -19.625 -26.922 1 98.06 55 ILE B O 1
ATOM 2855 N N . PRO B 1 56 ? 8.117 -19.562 -24.875 1 98 56 PRO B N 1
ATOM 2856 C CA . PRO B 1 56 ? 9.422 -20.078 -25.266 1 98 56 PRO B CA 1
ATOM 2857 C C . PRO B 1 56 ? 9.336 -21.438 -25.953 1 98 56 PRO B C 1
ATOM 2859 O O . PRO B 1 56 ? 8.406 -22.203 -25.688 1 98 56 PRO B O 1
ATOM 2862 N N . ASP B 1 57 ? 10.398 -21.828 -26.672 1 96.38 57 ASP B N 1
ATOM 2863 C CA . ASP B 1 57 ? 10.469 -23.062 -27.453 1 96.38 57 ASP B CA 1
ATOM 2864 C C . ASP B 1 57 ? 10.539 -24.281 -26.562 1 96.38 57 ASP B C 1
ATOM 2866 O O . ASP B 1 57 ? 10.125 -25.375 -26.953 1 96.38 57 ASP B O 1
ATOM 2870 N N . ALA B 1 58 ? 11 -24.062 -25.375 1 97.25 58 ALA B N 1
ATOM 2871 C CA . ALA B 1 58 ? 11.172 -25.156 -24.438 1 97.25 58 ALA B CA 1
ATOM 2872 C C . ALA B 1 58 ? 9.828 -25.656 -23.906 1 97.25 58 ALA B C 1
ATOM 2874 O O . ALA B 1 58 ? 9.758 -26.656 -23.203 1 97.25 58 ALA B O 1
ATOM 2875 N N . VAL B 1 59 ? 8.742 -25.031 -24.312 1 98.56 59 VAL B N 1
ATOM 2876 C CA . VAL B 1 59 ? 7.406 -25.359 -23.812 1 98.56 59 VAL B CA 1
ATOM 2877 C C . VAL B 1 59 ? 6.664 -26.219 -24.844 1 98.56 59 VAL B C 1
ATOM 2879 O O . VAL B 1 59 ? 6.68 -25.922 -26.031 1 98.56 59 VAL B O 1
ATOM 2882 N N . THR B 1 60 ? 6.105 -27.266 -24.438 1 98.56 60 THR B N 1
ATOM 2883 C CA . THR B 1 60 ? 5.148 -28.047 -25.219 1 98.56 60 THR B CA 1
ATOM 2884 C C . THR B 1 60 ? 3.754 -27.953 -24.594 1 98.56 60 THR B C 1
ATOM 2886 O O . THR B 1 60 ? 3.607 -28.016 -23.375 1 98.56 60 THR B O 1
ATOM 2889 N N . ALA B 1 61 ? 2.775 -27.828 -25.422 1 98.69 61 ALA B N 1
ATOM 2890 C CA . ALA B 1 61 ? 1.401 -27.703 -24.938 1 98.69 61 ALA B CA 1
ATOM 2891 C C . ALA B 1 61 ? 0.575 -28.938 -25.328 1 98.69 61 ALA B C 1
ATOM 2893 O O . ALA B 1 61 ? 0.749 -29.484 -26.422 1 98.69 61 ALA B O 1
ATOM 2894 N N . THR B 1 62 ? -0.305 -29.375 -24.453 1 98.69 62 THR B N 1
ATOM 2895 C CA . THR B 1 62 ? -1.156 -30.547 -24.688 1 98.69 62 THR B CA 1
ATOM 2896 C C . THR B 1 62 ? -2.475 -30.406 -23.938 1 98.69 62 THR B C 1
ATOM 2898 O O . THR B 1 62 ? -2.572 -29.641 -22.969 1 98.69 62 THR B O 1
ATOM 2901 N N . SER B 1 63 ? -3.504 -31.031 -24.406 1 98.44 63 SER B N 1
ATOM 2902 C CA . SER B 1 63 ? -4.773 -31.109 -23.688 1 98.44 63 SER B CA 1
ATOM 2903 C C . SER B 1 63 ? -4.93 -32.438 -22.969 1 98.44 63 SER B C 1
ATOM 2905 O O . SER B 1 63 ? -5.938 -32.688 -22.312 1 98.44 63 SER B O 1
ATOM 2907 N N . ASP B 1 64 ? -3.957 -33.281 -23.078 1 98.31 64 ASP B N 1
ATOM 2908 C CA . ASP B 1 64 ? -3.943 -34.562 -22.375 1 98.31 64 ASP B CA 1
ATOM 2909 C C . ASP B 1 64 ? -3.146 -34.5 -21.078 1 98.31 64 ASP B C 1
ATOM 2911 O O . ASP B 1 64 ? -1.919 -34.375 -21.109 1 98.31 64 ASP B O 1
ATOM 2915 N N . PRO B 1 65 ? -3.842 -34.594 -19.969 1 98.56 65 PRO B N 1
ATOM 2916 C CA . PRO B 1 65 ? -3.137 -34.469 -18.688 1 98.56 65 PRO B CA 1
ATOM 2917 C C . PRO B 1 65 ? -2.098 -35.562 -18.453 1 98.56 65 PRO B C 1
ATOM 2919 O O . PRO B 1 65 ? -1.1 -35.344 -17.766 1 98.56 65 PRO B O 1
ATOM 2922 N N . ARG B 1 66 ? -2.297 -36.75 -19.016 1 98.19 66 ARG B N 1
ATOM 2923 C CA . ARG B 1 66 ? -1.322 -37.812 -18.875 1 98.19 66 ARG B CA 1
ATOM 2924 C C . ARG B 1 66 ? 0.013 -37.438 -19.516 1 98.19 66 ARG B C 1
ATOM 2926 O O . ARG B 1 66 ? 1.071 -37.656 -18.922 1 98.19 66 ARG B O 1
ATOM 2933 N N . VAL B 1 67 ? -0.137 -36.844 -20.656 1 98.19 67 VAL B N 1
ATOM 2934 C CA . VAL B 1 67 ? 1.056 -36.438 -21.391 1 98.19 67 VAL B CA 1
ATOM 2935 C C . VAL B 1 67 ? 1.753 -35.312 -20.609 1 98.19 67 VAL B C 1
ATOM 2937 O O . VAL B 1 67 ? 2.975 -35.344 -20.438 1 98.19 67 VAL B O 1
ATOM 2940 N N . ALA B 1 68 ? 1.053 -34.375 -20.141 1 98.69 68 ALA B N 1
ATOM 2941 C CA . ALA B 1 68 ? 1.601 -33.219 -19.438 1 98.69 68 ALA B CA 1
ATOM 2942 C C . ALA B 1 68 ? 2.336 -33.625 -18.172 1 98.69 68 ALA B C 1
ATOM 2944 O O . ALA B 1 68 ? 3.379 -33.062 -17.844 1 98.69 68 ALA B O 1
ATOM 2945 N N . LEU B 1 69 ? 1.835 -34.625 -17.469 1 98.62 69 LEU B N 1
ATOM 2946 C CA . LEU B 1 69 ? 2.293 -34.938 -16.125 1 98.62 69 LEU B CA 1
ATOM 2947 C C . LEU B 1 69 ? 3.416 -35.969 -16.172 1 98.62 69 LEU B C 1
ATOM 2949 O O . LEU B 1 69 ? 4.098 -36.188 -15.164 1 98.62 69 LEU B O 1
ATOM 2953 N N . THR B 1 70 ? 3.607 -36.562 -17.344 1 97.62 70 THR B N 1
ATOM 2954 C CA . THR B 1 70 ? 4.566 -37.656 -17.453 1 97.62 70 THR B CA 1
ATOM 2955 C C . THR B 1 70 ? 5.957 -37.188 -17.016 1 97.62 70 THR B C 1
ATOM 2957 O O . THR B 1 70 ? 6.484 -36.219 -17.547 1 97.62 70 THR B O 1
ATOM 2960 N N . ASP B 1 71 ? 6.543 -37.812 -15.969 1 96.94 71 ASP B N 1
ATOM 2961 C CA . ASP B 1 71 ? 7.914 -37.688 -15.484 1 96.94 71 ASP B CA 1
ATOM 2962 C C . ASP B 1 71 ? 8.172 -36.25 -14.969 1 96.94 71 ASP B C 1
ATOM 2964 O O . ASP B 1 71 ? 9.305 -35.781 -14.984 1 96.94 71 ASP B O 1
ATOM 2968 N N . ALA B 1 72 ? 7.133 -35.562 -14.602 1 98.56 72 ALA B N 1
ATOM 2969 C CA . ALA B 1 72 ? 7.305 -34.219 -14.078 1 98.56 72 ALA B CA 1
ATOM 2970 C C . ALA B 1 72 ? 7.961 -34.219 -12.703 1 98.56 72 ALA B C 1
ATOM 2972 O O . ALA B 1 72 ? 7.582 -35.031 -11.844 1 98.56 72 ALA B O 1
ATOM 2973 N N . ASP B 1 73 ? 8.984 -33.375 -12.492 1 98.69 73 ASP B N 1
ATOM 2974 C CA . ASP B 1 73 ? 9.602 -33.156 -11.188 1 98.69 73 ASP B CA 1
ATOM 2975 C C . ASP B 1 73 ? 8.789 -32.188 -10.344 1 98.69 73 ASP B C 1
ATOM 2977 O O . ASP B 1 73 ? 8.75 -32.281 -9.117 1 98.69 73 ASP B O 1
ATOM 2981 N N . ILE B 1 74 ? 8.234 -31.203 -10.992 1 98.88 74 ILE B N 1
ATOM 2982 C CA . ILE B 1 74 ? 7.395 -30.188 -10.383 1 98.88 74 ILE B CA 1
ATOM 2983 C C . ILE B 1 74 ? 6.078 -30.078 -11.148 1 98.88 74 ILE B C 1
ATOM 2985 O O . ILE B 1 74 ? 6.07 -30.047 -12.383 1 98.88 74 ILE B O 1
ATOM 2989 N N . VAL B 1 75 ? 5.008 -30.125 -10.445 1 98.94 75 VAL B N 1
ATOM 2990 C CA . VAL B 1 75 ? 3.674 -29.938 -11.008 1 98.94 75 VAL B CA 1
ATOM 2991 C C . VAL B 1 75 ? 3.064 -28.641 -10.477 1 98.94 75 VAL B C 1
ATOM 2993 O O . VAL B 1 75 ? 2.824 -28.5 -9.273 1 98.94 75 VAL B O 1
ATOM 2996 N N . VAL B 1 76 ? 2.809 -27.688 -11.344 1 98.94 76 VAL B N 1
ATOM 2997 C CA . VAL B 1 76 ? 2.242 -26.391 -10.992 1 98.94 76 VAL B CA 1
ATOM 2998 C C . VAL B 1 76 ? 0.743 -26.375 -11.281 1 98.94 76 VAL B C 1
ATOM 3000 O O . VAL B 1 76 ? 0.327 -26.609 -12.422 1 98.94 76 VAL B O 1
ATOM 3003 N N . LEU B 1 77 ? -0.006 -26.125 -10.273 1 98.75 77 LEU B N 1
ATOM 3004 C CA . LEU B 1 77 ? -1.453 -26.047 -10.445 1 98.75 77 LEU B CA 1
ATOM 3005 C C . LEU B 1 77 ? -1.891 -24.641 -10.797 1 98.75 77 LEU B C 1
ATOM 3007 O O . LEU B 1 77 ? -1.942 -23.766 -9.922 1 98.75 77 LEU B O 1
ATOM 3011 N N . GLY B 1 78 ? -2.291 -24.453 -12.016 1 97.62 78 GLY B N 1
ATOM 3012 C CA . GLY B 1 78 ? -2.725 -23.156 -12.484 1 97.62 78 GLY B CA 1
ATOM 3013 C C . GLY B 1 78 ? -4.215 -23.078 -12.766 1 97.62 78 GLY B C 1
ATOM 3014 O O . GLY B 1 78 ? -4.668 -22.203 -13.508 1 97.62 78 GLY B O 1
ATOM 3015 N N . VAL B 1 79 ? -4.973 -24 -12.242 1 96 79 VAL B N 1
ATOM 3016 C CA . VAL B 1 79 ? -6.426 -23.984 -12.375 1 96 79 VAL B CA 1
ATOM 3017 C C . VAL B 1 79 ? -7.031 -23.125 -11.258 1 96 79 VAL B C 1
ATOM 3019 O O . VAL B 1 79 ? -6.402 -22.922 -10.219 1 96 79 VAL B O 1
ATOM 3022 N N . PRO B 1 80 ? -8.242 -22.594 -11.422 1 92 80 PRO B N 1
ATOM 3023 C CA . PRO B 1 80 ? -8.891 -21.812 -10.367 1 92 80 PRO B CA 1
ATOM 3024 C C . PRO B 1 80 ? -9.125 -22.609 -9.094 1 92 80 PRO B C 1
ATOM 3026 O O . PRO B 1 80 ? -9.211 -23.828 -9.133 1 92 80 PRO B O 1
ATOM 3029 N N . SER B 1 81 ? -9.242 -21.875 -8.023 1 93 81 SER B N 1
ATOM 3030 C CA . SER B 1 81 ? -9.359 -22.5 -6.707 1 93 81 SER B CA 1
ATOM 3031 C C . SER B 1 81 ? -10.523 -23.484 -6.664 1 93 81 SER B C 1
ATOM 3033 O O . SER B 1 81 ? -10.414 -24.562 -6.066 1 93 81 SER B O 1
ATOM 3035 N N . HIS B 1 82 ? -11.633 -23.141 -7.34 1 90.12 82 HIS B N 1
ATOM 3036 C CA . HIS B 1 82 ? -12.828 -23.969 -7.254 1 90.12 82 HIS B CA 1
ATOM 3037 C C . HIS B 1 82 ? -12.656 -25.266 -8.039 1 90.12 82 HIS B C 1
ATOM 3039 O O . HIS B 1 82 ? -13.43 -26.203 -7.852 1 90.12 82 HIS B O 1
ATOM 3045 N N . ALA B 1 83 ? -11.664 -25.375 -8.867 1 93.69 83 ALA B N 1
ATOM 3046 C CA . ALA B 1 83 ? -11.484 -26.531 -9.734 1 93.69 83 ALA B CA 1
ATOM 3047 C C . ALA B 1 83 ? -10.359 -27.422 -9.227 1 93.69 83 ALA B C 1
ATOM 3049 O O . ALA B 1 83 ? -10.148 -28.531 -9.742 1 93.69 83 ALA B O 1
ATOM 3050 N N . VAL B 1 84 ? -9.664 -27.062 -8.172 1 96.75 84 VAL B N 1
ATOM 3051 C CA . VAL B 1 84 ? -8.445 -27.734 -7.727 1 96.75 84 VAL B CA 1
ATOM 3052 C C . VAL B 1 84 ? -8.773 -29.172 -7.309 1 96.75 84 VAL B C 1
ATOM 3054 O O . VAL B 1 84 ? -8.156 -30.125 -7.797 1 96.75 84 VAL B O 1
ATOM 3057 N N . ARG B 1 85 ? -9.766 -29.359 -6.445 1 97.19 85 ARG B N 1
ATOM 3058 C CA . ARG B 1 85 ? -10.078 -30.703 -5.945 1 97.19 85 ARG B CA 1
ATOM 3059 C C . ARG B 1 85 ? -10.484 -31.625 -7.082 1 97.19 85 ARG B C 1
ATOM 3061 O O . ARG B 1 85 ? -9.953 -32.719 -7.211 1 97.19 85 ARG B O 1
ATOM 3068 N N . ASP B 1 86 ? -11.406 -31.141 -7.902 1 96.88 86 ASP B N 1
ATOM 3069 C CA . ASP B 1 86 ? -11.898 -31.969 -9.008 1 96.88 86 ASP B CA 1
ATOM 3070 C C . ASP B 1 86 ? -10.766 -32.312 -9.977 1 96.88 86 ASP B C 1
ATOM 3072 O O . ASP B 1 86 ? -10.68 -33.438 -10.453 1 96.88 86 ASP B O 1
ATOM 3076 N N . SER B 1 87 ? -9.953 -31.344 -10.273 1 97.56 87 SER B N 1
ATOM 3077 C CA . SER B 1 87 ? -8.844 -31.547 -11.195 1 97.56 87 SER B CA 1
ATOM 3078 C C . SER B 1 87 ? -7.855 -32.562 -10.641 1 97.56 87 SER B C 1
ATOM 3080 O O . SER B 1 87 ? -7.48 -33.5 -11.336 1 97.56 87 SER B O 1
ATOM 3082 N N . LEU B 1 88 ? -7.492 -32.406 -9.414 1 97.75 88 LEU B N 1
ATOM 3083 C CA . LEU B 1 88 ? -6.492 -33.281 -8.812 1 97.75 88 LEU B CA 1
ATOM 3084 C C . LEU B 1 88 ? -7.043 -34.719 -8.648 1 97.75 88 LEU B C 1
ATOM 3086 O O . LEU B 1 88 ? -6.301 -35.688 -8.758 1 97.75 88 LEU B O 1
ATOM 3090 N N . THR B 1 89 ? -8.328 -34.781 -8.344 1 96.88 89 THR B N 1
ATOM 3091 C CA . THR B 1 89 ? -8.953 -36.094 -8.266 1 96.88 89 THR B CA 1
ATOM 3092 C C . THR B 1 89 ? -8.844 -36.844 -9.594 1 96.88 89 THR B C 1
ATOM 3094 O O . THR B 1 89 ? -8.57 -38.031 -9.625 1 96.88 89 THR B O 1
ATOM 3097 N N . ARG B 1 90 ? -8.969 -36.094 -10.641 1 96.31 90 ARG B N 1
ATOM 3098 C CA . ARG B 1 90 ? -8.898 -36.688 -11.984 1 96.31 90 ARG B CA 1
ATOM 3099 C C . ARG B 1 90 ? -7.457 -37 -12.367 1 96.31 90 ARG B C 1
ATOM 3101 O O . ARG B 1 90 ? -7.203 -37.938 -13.133 1 96.31 90 ARG B O 1
ATOM 3108 N N . TRP B 1 91 ? -6.535 -36.219 -11.867 1 97.62 91 TRP B N 1
ATOM 3109 C CA . TRP B 1 91 ? -5.148 -36.312 -12.305 1 97.62 91 TRP B CA 1
ATOM 3110 C C . TRP B 1 91 ? -4.348 -37.219 -11.367 1 97.62 91 TRP B C 1
ATOM 3112 O O . TRP B 1 91 ? -3.193 -37.562 -11.656 1 97.62 91 TRP B O 1
ATOM 3122 N N . ARG B 1 92 ? -4.891 -37.625 -10.273 1 95.88 92 ARG B N 1
ATOM 3123 C CA . ARG B 1 92 ? -4.191 -38.25 -9.156 1 95.88 92 ARG B CA 1
ATOM 3124 C C . ARG B 1 92 ? -3.336 -39.406 -9.625 1 95.88 92 ARG B C 1
ATOM 3126 O O . ARG B 1 92 ? -2.178 -39.531 -9.219 1 95.88 92 ARG B O 1
ATOM 3133 N N . ASP B 1 93 ? -3.879 -40.25 -10.477 1 95.44 93 ASP B N 1
ATOM 3134 C CA . ASP B 1 93 ? -3.213 -41.469 -10.891 1 95.44 93 ASP B CA 1
ATOM 3135 C C . ASP B 1 93 ? -2.08 -41.188 -11.875 1 95.44 93 ASP B C 1
ATOM 3137 O O . ASP B 1 93 ? -1.238 -42.062 -12.125 1 95.44 93 ASP B O 1
ATOM 3141 N N . PHE B 1 94 ? -2.076 -39.969 -12.414 1 97.38 94 PHE B N 1
ATOM 3142 C CA . PHE B 1 94 ? -1.055 -39.594 -13.391 1 97.38 94 PHE B CA 1
ATOM 3143 C C . PHE B 1 94 ? 0.082 -38.844 -12.719 1 97.38 94 PHE B C 1
ATOM 3145 O O . PHE B 1 94 ? 1.143 -38.656 -13.312 1 97.38 94 PHE B O 1
ATOM 3152 N N . LEU B 1 95 ? -0.059 -38.406 -11.461 1 97.5 95 LEU B N 1
ATOM 3153 C CA . LEU B 1 95 ? 0.943 -37.625 -10.7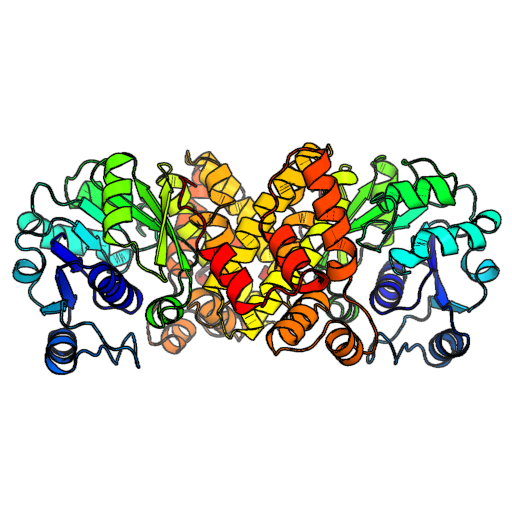58 1 97.5 95 LEU B CA 1
ATOM 3154 C C . LEU B 1 95 ? 2.176 -38.469 -10.438 1 97.5 95 LEU B C 1
ATOM 3156 O O . LEU B 1 95 ? 2.068 -39.5 -9.789 1 97.5 95 LEU B O 1
ATOM 3160 N N . PRO B 1 96 ? 3.293 -38.031 -10.836 1 97.38 96 PRO B N 1
ATOM 3161 C CA . PRO B 1 96 ? 4.488 -38.75 -10.406 1 97.38 96 PRO B CA 1
ATOM 3162 C C . PRO B 1 96 ? 4.66 -38.781 -8.891 1 97.38 96 PRO B C 1
ATOM 3164 O O . PRO B 1 96 ? 4.391 -37.781 -8.227 1 97.38 96 PRO B O 1
ATOM 3167 N N . ASP B 1 97 ? 5.164 -39.844 -8.328 1 93.44 97 ASP B N 1
ATOM 3168 C CA . ASP B 1 97 ? 5.223 -40.062 -6.891 1 93.44 97 ASP B CA 1
ATOM 3169 C C . ASP B 1 97 ? 6.125 -39.062 -6.203 1 93.44 97 ASP B C 1
ATOM 3171 O O . ASP B 1 97 ? 5.844 -38.625 -5.078 1 93.44 97 ASP B O 1
ATOM 3175 N N . ASP B 1 98 ? 7.133 -38.594 -6.855 1 94.62 98 ASP B N 1
ATOM 3176 C CA . ASP B 1 98 ? 8.117 -37.75 -6.184 1 94.62 98 ASP B CA 1
ATOM 3177 C C . ASP B 1 98 ? 7.961 -36.281 -6.586 1 94.62 98 ASP B C 1
ATOM 3179 O O . ASP B 1 98 ? 8.734 -35.438 -6.152 1 94.62 98 ASP B O 1
ATOM 3183 N N . ALA B 1 99 ? 6.906 -36.031 -7.328 1 97.81 99 ALA B N 1
ATOM 3184 C CA . ALA B 1 99 ? 6.746 -34.688 -7.848 1 97.81 99 ALA B CA 1
ATOM 3185 C C . ALA B 1 99 ? 6.379 -33.719 -6.73 1 97.81 99 ALA B C 1
ATOM 3187 O O . ALA B 1 99 ? 5.594 -34.031 -5.84 1 97.81 99 ALA B O 1
ATOM 3188 N N . LEU B 1 100 ? 7 -32.531 -6.738 1 98.44 100 LEU B N 1
ATOM 3189 C CA . LEU B 1 100 ? 6.562 -31.422 -5.918 1 98.44 100 LEU B CA 1
ATOM 3190 C C . LEU B 1 100 ? 5.371 -30.703 -6.555 1 98.44 100 LEU B C 1
ATOM 3192 O O . LEU B 1 100 ? 5.348 -30.484 -7.766 1 98.44 100 LEU B O 1
ATOM 3196 N N . ILE B 1 101 ? 4.355 -30.422 -5.754 1 98.81 101 ILE B N 1
ATOM 3197 C CA . ILE B 1 101 ? 3.174 -29.734 -6.258 1 98.81 101 ILE B CA 1
ATOM 3198 C C . ILE B 1 101 ? 3.217 -28.266 -5.836 1 98.81 101 ILE B C 1
ATOM 3200 O O . ILE B 1 101 ? 3.43 -27.953 -4.66 1 98.81 101 ILE B O 1
ATOM 3204 N N . VAL B 1 102 ? 3.104 -27.344 -6.754 1 98.94 102 VAL B N 1
ATOM 3205 C CA . VAL B 1 102 ? 3.107 -25.922 -6.492 1 98.94 102 VAL B CA 1
ATOM 3206 C C . VAL B 1 102 ? 1.72 -25.344 -6.758 1 98.94 102 VAL B C 1
ATOM 3208 O O . VAL B 1 102 ? 1.209 -25.422 -7.879 1 98.94 102 VAL B O 1
ATOM 3211 N N . SER B 1 103 ? 1.127 -24.75 -5.766 1 98.88 103 SER B N 1
ATOM 3212 C CA . SER B 1 103 ? -0.201 -24.156 -5.855 1 98.88 103 SER B CA 1
ATOM 3213 C C . SER B 1 103 ? -0.119 -22.688 -6.27 1 98.88 103 SER B C 1
ATOM 3215 O O . SER B 1 103 ? 0.531 -21.891 -5.598 1 98.88 103 SER B O 1
ATOM 3217 N N . LEU B 1 104 ? -0.833 -22.312 -7.367 1 98.19 104 LEU B N 1
ATOM 3218 C CA . LEU B 1 104 ? -0.919 -20.922 -7.797 1 98.19 104 LEU B CA 1
ATOM 3219 C C . LEU B 1 104 ? -2.23 -20.297 -7.336 1 98.19 104 LEU B C 1
ATOM 3221 O O . LEU B 1 104 ? -2.295 -19.094 -7.102 1 98.19 104 LEU B O 1
ATOM 3225 N N . PRO B 1 105 ? -3.355 -21.078 -7.277 1 96.12 105 PRO B N 1
ATOM 3226 C CA . PRO B 1 105 ? -4.637 -20.469 -6.922 1 96.12 105 PRO B CA 1
ATOM 3227 C C . PRO B 1 105 ? -4.641 -19.875 -5.512 1 96.12 105 PRO B C 1
ATOM 3229 O O . PRO B 1 105 ? -4.105 -20.484 -4.582 1 96.12 105 PRO B O 1
ATOM 3232 N N . LYS B 1 106 ? -5.172 -18.719 -5.387 1 94.88 106 LYS B N 1
ATOM 3233 C CA . LYS B 1 106 ? -5.266 -18 -4.121 1 94.88 106 LYS B CA 1
ATOM 3234 C C . LYS B 1 106 ? -6.715 -17.906 -3.648 1 94.88 106 LYS B C 1
ATOM 3236 O O . LYS B 1 106 ? -7.32 -16.828 -3.693 1 94.88 106 LYS B O 1
ATOM 3241 N N . GLY B 1 107 ? -7.195 -19.062 -3.162 1 94.06 107 GLY B N 1
ATOM 3242 C CA . GLY B 1 107 ? -8.57 -19.156 -2.699 1 94.06 107 GLY B CA 1
ATOM 3243 C C . GLY B 1 107 ? -8.773 -20.203 -1.623 1 94.06 107 GLY B C 1
ATOM 3244 O O . GLY B 1 107 ? -7.809 -20.812 -1.154 1 94.06 107 GLY B O 1
ATOM 3245 N N . LEU B 1 108 ? -9.992 -20.219 -1.152 1 94.88 108 LEU B N 1
ATOM 3246 C CA . LEU B 1 108 ? -10.469 -21.25 -0.246 1 94.88 108 LEU B CA 1
ATOM 3247 C C . LEU B 1 108 ? -11.523 -22.125 -0.925 1 94.88 108 LEU B C 1
ATOM 3249 O O . LEU B 1 108 ? -12.227 -21.672 -1.824 1 94.88 108 LEU B O 1
ATOM 3253 N N . GLU B 1 109 ? -11.523 -23.297 -0.48 1 93.56 109 GLU B N 1
ATOM 3254 C CA . GLU B 1 109 ? -12.586 -24.156 -1 1 93.56 109 GLU B CA 1
ATOM 3255 C C . GLU B 1 109 ? -13.953 -23.703 -0.511 1 93.56 109 GLU B C 1
ATOM 3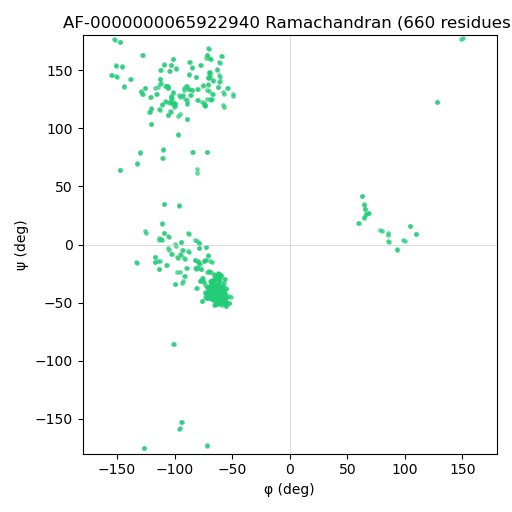257 O O . GLU B 1 109 ? -14.141 -23.438 0.68 1 93.56 109 GLU B O 1
ATOM 3262 N N . ARG B 1 110 ? -14.961 -23.516 -1.338 1 85.44 110 ARG B N 1
ATOM 3263 C CA . ARG B 1 110 ? -16.25 -22.875 -1.094 1 85.44 110 ARG B CA 1
ATOM 3264 C C . ARG B 1 110 ? -16.984 -23.562 0.06 1 85.44 110 ARG B C 1
ATOM 3266 O O . ARG B 1 110 ? -17.406 -22.891 1.006 1 85.44 110 ARG B O 1
ATOM 3273 N N . ASP B 1 111 ? -17.172 -24.812 0.151 1 83.81 111 ASP B N 1
ATOM 3274 C CA . ASP B 1 111 ? -18.031 -25.484 1.116 1 83.81 111 ASP B CA 1
ATOM 3275 C C . ASP B 1 111 ? -17.266 -25.828 2.393 1 83.81 111 ASP B C 1
ATOM 3277 O O . ASP B 1 111 ? -17.844 -25.875 3.477 1 83.81 111 ASP B O 1
ATOM 3281 N N . THR B 1 112 ? -16.016 -25.859 2.303 1 91.44 112 THR B N 1
ATOM 3282 C CA . THR B 1 112 ? -15.273 -26.359 3.459 1 91.44 112 THR B CA 1
ATOM 3283 C C . THR B 1 112 ? -14.375 -25.266 4.039 1 91.44 112 THR B C 1
ATOM 3285 O O . THR B 1 112 ? -13.875 -25.406 5.156 1 91.44 112 THR B O 1
ATOM 3288 N N . ALA B 1 113 ? -14.125 -24.156 3.283 1 92.69 113 ALA B N 1
ATOM 3289 C CA . ALA B 1 113 ? -13.227 -23.062 3.65 1 92.69 113 ALA B CA 1
ATOM 3290 C C . ALA B 1 113 ? -11.805 -23.562 3.863 1 92.69 113 ALA B C 1
ATOM 3292 O O . ALA B 1 113 ? -11 -22.906 4.52 1 92.69 113 ALA B O 1
ATOM 3293 N N . ARG B 1 114 ? -11.516 -24.781 3.314 1 95.75 114 ARG B N 1
ATOM 3294 C CA . ARG B 1 114 ? -10.156 -25.312 3.414 1 95.75 114 ARG B CA 1
ATOM 3295 C C . ARG B 1 114 ? -9.203 -24.531 2.508 1 95.75 114 ARG B C 1
ATOM 3297 O O . ARG B 1 114 ? -9.578 -24.125 1.406 1 95.75 114 ARG B O 1
ATOM 3304 N N . ARG B 1 115 ? -8.008 -24.391 3.047 1 97.19 115 ARG B N 1
ATOM 3305 C CA . ARG B 1 115 ? -6.965 -23.766 2.232 1 97.19 115 ARG B CA 1
ATOM 3306 C C . ARG B 1 115 ? -6.559 -24.688 1.077 1 97.19 115 ARG B C 1
ATOM 3308 O O . ARG B 1 115 ? -6.781 -25.891 1.13 1 97.19 115 ARG B O 1
ATOM 3315 N N . MET B 1 116 ? -5.961 -24.094 0.054 1 97.69 116 MET B N 1
ATOM 3316 C CA . MET B 1 116 ? -5.602 -24.844 -1.142 1 97.69 116 MET B CA 1
ATOM 3317 C C . MET B 1 116 ? -4.586 -25.938 -0.811 1 97.69 116 MET B C 1
ATOM 3319 O O . MET B 1 116 ? -4.656 -27.047 -1.352 1 97.69 116 MET B O 1
ATOM 3323 N N . SER B 1 117 ? -3.625 -25.641 0.072 1 98.56 117 SER B N 1
ATOM 3324 C CA . SER B 1 117 ? -2.648 -26.656 0.449 1 98.56 117 SER B CA 1
ATOM 3325 C C . SER B 1 117 ? -3.326 -27.859 1.085 1 98.56 117 SER B C 1
ATOM 3327 O O . SER B 1 117 ? -2.92 -29 0.853 1 98.56 117 SER B O 1
ATOM 3329 N N . GLU B 1 118 ? -4.375 -27.594 1.856 1 98.31 118 GLU B N 1
ATOM 3330 C CA . GLU B 1 118 ? -5.133 -28.672 2.477 1 98.31 118 GLU B CA 1
ATOM 3331 C C . GLU B 1 118 ? -5.922 -29.469 1.435 1 98.31 118 GLU B C 1
ATOM 3333 O O . GLU B 1 118 ? -5.945 -30.703 1.467 1 98.31 118 GLU B O 1
ATOM 3338 N N . VAL B 1 119 ? -6.578 -28.734 0.558 1 98.12 119 VAL B N 1
ATOM 3339 C CA . VAL B 1 119 ? -7.344 -29.359 -0.515 1 98.12 119 VAL B CA 1
ATOM 3340 C C . VAL B 1 119 ? -6.426 -30.234 -1.364 1 98.12 119 VAL B C 1
ATOM 3342 O O . VAL B 1 119 ? -6.777 -31.375 -1.703 1 98.12 119 VAL B O 1
ATOM 3345 N N . ILE B 1 120 ? -5.27 -29.703 -1.692 1 98.69 120 ILE B N 1
ATOM 3346 C CA . ILE B 1 120 ? -4.301 -30.406 -2.523 1 98.69 120 ILE B CA 1
ATOM 3347 C C . ILE B 1 120 ? -3.812 -31.672 -1.8 1 98.69 120 ILE B C 1
ATOM 3349 O O . ILE B 1 120 ? -3.711 -32.75 -2.4 1 98.69 120 ILE B O 1
ATOM 3353 N N . ALA B 1 121 ? -3.488 -31.531 -0.527 1 98.31 121 ALA B N 1
ATOM 3354 C CA . ALA B 1 121 ? -3.039 -32.688 0.255 1 98.31 121 ALA B CA 1
ATOM 3355 C C . ALA B 1 121 ? -4.082 -33.781 0.244 1 98.31 121 ALA B C 1
ATOM 3357 O O . ALA B 1 121 ? -3.756 -34.969 0.008 1 98.31 121 ALA B O 1
ATOM 3358 N N . GLU B 1 122 ? -5.32 -33.469 0.457 1 97.62 122 GLU B N 1
ATOM 3359 C CA . GLU B 1 122 ? -6.402 -34.438 0.521 1 97.62 122 GLU B CA 1
ATOM 3360 C C . GLU B 1 122 ? -6.645 -35.094 -0.84 1 97.62 122 GLU B C 1
ATOM 3362 O O . GLU B 1 122 ? -6.789 -36.312 -0.936 1 97.62 122 GLU B O 1
ATOM 3367 N N . ALA B 1 123 ? -6.703 -34.281 -1.861 1 97.5 123 ALA B N 1
ATOM 3368 C CA . ALA B 1 123 ? -7.078 -34.75 -3.189 1 97.5 123 ALA B CA 1
ATOM 3369 C C . ALA B 1 123 ? -5.945 -35.531 -3.83 1 97.5 123 ALA B C 1
ATOM 3371 O O . ALA B 1 123 ? -6.191 -36.5 -4.57 1 97.5 123 ALA B O 1
ATOM 3372 N N . SER B 1 124 ? -4.711 -35.219 -3.578 1 96.56 124 SER B N 1
ATOM 3373 C CA . SER B 1 124 ? -3.564 -35.844 -4.223 1 96.56 124 SER B CA 1
ATOM 3374 C C . SER B 1 124 ? -2.979 -36.938 -3.342 1 96.56 124 SER B C 1
ATOM 3376 O O . SER B 1 124 ? -2.262 -37.812 -3.832 1 96.56 124 SER B O 1
ATOM 3378 N N . GLY B 1 125 ? -3.197 -36.875 -2.061 1 95.19 125 GLY B N 1
ATOM 3379 C CA . GLY B 1 125 ? -2.613 -37.781 -1.107 1 95.19 125 GLY B CA 1
ATOM 3380 C C . GLY B 1 125 ? -1.173 -37.469 -0.762 1 95.19 125 GLY B C 1
ATOM 3381 O O . GLY B 1 125 ? -0.494 -38.25 -0.1 1 95.19 125 GLY B O 1
ATOM 3382 N N . ARG B 1 126 ? -0.702 -36.312 -1.141 1 96.69 126 ARG B N 1
ATOM 3383 C CA . ARG B 1 126 ? 0.681 -35.938 -0.884 1 96.69 126 ARG B CA 1
ATOM 3384 C C . ARG B 1 126 ? 0.823 -35.281 0.489 1 96.69 126 ARG B C 1
ATOM 3386 O O . ARG B 1 126 ? -0.089 -34.594 0.953 1 96.69 126 ARG B O 1
ATOM 3393 N N . PRO B 1 127 ? 1.972 -35.531 1.108 1 97.75 127 PRO B N 1
ATOM 3394 C CA . PRO B 1 127 ? 2.215 -34.844 2.375 1 97.75 127 PRO B CA 1
ATOM 3395 C C . PRO B 1 127 ? 2.506 -33.344 2.184 1 97.75 127 PRO B C 1
ATOM 3397 O O . PRO B 1 127 ? 2.848 -32.906 1.079 1 97.75 127 PRO B O 1
ATOM 3400 N N . SER B 1 128 ? 2.396 -32.562 3.266 1 98.12 128 SER B N 1
ATOM 3401 C CA . SER B 1 128 ? 2.549 -31.109 3.227 1 98.12 128 SER B CA 1
ATOM 3402 C C . SER B 1 128 ? 3.947 -30.719 2.764 1 98.12 128 SER B C 1
ATOM 3404 O O . SER B 1 128 ? 4.125 -29.672 2.137 1 98.12 128 SER B O 1
ATOM 3406 N N . GLU B 1 129 ? 4.926 -31.562 2.988 1 98.31 129 GLU B N 1
ATOM 3407 C CA . GLU B 1 129 ? 6.316 -31.297 2.629 1 98.31 129 GLU B CA 1
ATOM 3408 C C . GLU B 1 129 ? 6.504 -31.297 1.115 1 98.31 129 GLU B C 1
ATOM 3410 O O . GLU B 1 129 ? 7.523 -30.828 0.611 1 98.31 129 GLU B O 1
ATOM 3415 N N . LYS B 1 130 ? 5.504 -31.812 0.385 1 98.38 130 LYS B N 1
ATOM 3416 C CA . LYS B 1 130 ? 5.586 -31.906 -1.07 1 98.38 130 LYS B CA 1
ATOM 3417 C C . LYS B 1 130 ? 4.648 -30.906 -1.737 1 98.38 130 LYS B C 1
ATOM 3419 O O . LYS B 1 130 ? 4.449 -30.938 -2.953 1 98.38 130 LYS B O 1
ATOM 3424 N N . ILE B 1 131 ? 4.09 -30.016 -0.962 1 98.81 131 ILE B N 1
ATOM 3425 C CA . ILE B 1 131 ? 3.133 -29.031 -1.471 1 98.81 131 ILE B CA 1
ATOM 3426 C C . ILE B 1 131 ? 3.637 -27.625 -1.181 1 98.81 131 ILE B C 1
ATOM 3428 O O . ILE B 1 131 ? 3.795 -27.234 -0.019 1 98.81 131 ILE B O 1
ATOM 3432 N N . ALA B 1 132 ? 3.947 -26.906 -2.211 1 98.88 132 ALA B N 1
ATOM 3433 C CA . ALA B 1 132 ? 4.395 -25.516 -2.096 1 98.88 132 ALA B CA 1
ATOM 3434 C C . ALA B 1 132 ? 3.328 -24.547 -2.607 1 98.88 132 ALA B C 1
ATOM 3436 O O . ALA B 1 132 ? 2.436 -24.938 -3.361 1 98.88 132 ALA B O 1
ATOM 3437 N N . VAL B 1 133 ? 3.371 -23.344 -2.1 1 98.75 133 VAL B N 1
ATOM 3438 C CA . VAL B 1 133 ? 2.467 -22.266 -2.49 1 98.75 133 VAL B CA 1
ATOM 3439 C C . VAL B 1 133 ? 3.27 -21.094 -3.041 1 98.75 133 VAL B C 1
ATOM 3441 O O . VAL B 1 133 ? 4.254 -20.656 -2.432 1 98.75 133 VAL B O 1
ATOM 3444 N N . LEU B 1 134 ? 2.93 -20.641 -4.211 1 98.62 134 LEU B N 1
ATOM 3445 C CA . LEU B 1 134 ? 3.543 -19.453 -4.781 1 98.62 134 LEU B CA 1
ATOM 3446 C C . LEU B 1 134 ? 2.629 -18.25 -4.621 1 98.62 134 LEU B C 1
ATOM 3448 O O . LEU B 1 134 ? 1.471 -18.281 -5.047 1 98.62 134 LEU B O 1
ATOM 3452 N N . SER B 1 135 ? 3.105 -17.188 -3.932 1 98 135 SER B N 1
ATOM 3453 C CA . SER B 1 135 ? 2.297 -16.016 -3.623 1 98 135 SER B CA 1
ATOM 3454 C C . SER B 1 135 ? 3.137 -14.742 -3.65 1 98 135 SER B C 1
ATOM 3456 O O . SER B 1 135 ? 4.355 -14.797 -3.473 1 98 135 SER B O 1
ATOM 3458 N N . GLY B 1 136 ? 2.502 -13.648 -3.918 1 97.69 136 GLY B N 1
ATOM 3459 C CA . GLY B 1 136 ? 3.18 -12.359 -3.973 1 97.69 136 GLY B CA 1
ATOM 3460 C C . GLY B 1 136 ? 2.547 -11.398 -4.957 1 97.69 136 GLY B C 1
ATOM 3461 O O . GLY B 1 136 ? 1.522 -11.703 -5.566 1 97.69 136 GLY B O 1
ATOM 3462 N N . PRO B 1 137 ? 3.094 -10.18 -5.004 1 97.69 137 PRO B N 1
ATOM 3463 C CA . PRO B 1 137 ? 2.592 -9.156 -5.93 1 97.69 137 PRO B CA 1
ATOM 3464 C C . PRO B 1 137 ? 2.949 -9.453 -7.383 1 97.69 137 PRO B C 1
ATOM 3466 O O . PRO B 1 137 ? 3.883 -8.859 -7.93 1 97.69 137 PRO B O 1
ATOM 3469 N N . ASN B 1 138 ? 2.166 -10.359 -7.996 1 97.31 138 ASN B N 1
ATOM 3470 C CA . ASN B 1 138 ? 2.525 -10.867 -9.312 1 97.31 138 ASN B CA 1
ATOM 3471 C C . ASN B 1 138 ? 1.351 -10.789 -10.281 1 97.31 138 ASN B C 1
ATOM 3473 O O . ASN B 1 138 ? 0.675 -11.789 -10.531 1 97.31 138 ASN B O 1
ATOM 3477 N N . LEU B 1 139 ? 1.141 -9.602 -10.773 1 96.31 139 LEU B N 1
ATOM 3478 C CA . LEU B 1 139 ? 0.229 -9.477 -11.898 1 96.31 139 LEU B CA 1
ATOM 3479 C C . LEU B 1 139 ? 0.811 -10.141 -13.148 1 96.31 139 LEU B C 1
ATOM 3481 O O . LEU B 1 139 ? 1.897 -9.773 -13.602 1 96.31 139 LEU B O 1
ATOM 3485 N N . ALA B 1 140 ? 0.077 -11.039 -13.719 1 96.38 140 ALA B N 1
ATOM 3486 C CA . ALA B 1 140 ? 0.554 -11.984 -14.727 1 96.38 140 ALA B CA 1
ATOM 3487 C C . ALA B 1 140 ? 1.189 -11.258 -15.906 1 96.38 140 ALA B C 1
ATOM 3489 O O . ALA B 1 140 ? 2.311 -11.57 -16.312 1 96.38 140 ALA B O 1
ATOM 3490 N N . LYS B 1 141 ? 0.512 -10.266 -16.453 1 95.56 141 LYS B N 1
ATOM 3491 C CA . LYS B 1 141 ? 0.967 -9.578 -17.672 1 95.56 141 LYS B CA 1
ATOM 3492 C C . LYS B 1 141 ? 2.311 -8.891 -17.438 1 95.56 141 LYS B C 1
ATOM 3494 O O . LYS B 1 141 ? 3.197 -8.953 -18.281 1 95.56 141 LYS B O 1
ATOM 3499 N N . GLU B 1 142 ? 2.482 -8.273 -16.297 1 96.88 142 GLU B N 1
ATOM 3500 C CA . GLU B 1 142 ? 3.734 -7.586 -15.992 1 96.88 142 GLU B CA 1
ATOM 3501 C C . GLU B 1 142 ? 4.895 -8.57 -15.891 1 96.88 142 GLU B C 1
ATOM 3503 O O . GLU B 1 142 ? 6.008 -8.281 -16.328 1 96.88 142 GLU B O 1
ATOM 3508 N N . VAL B 1 143 ? 4.633 -9.734 -15.281 1 97.69 143 VAL B N 1
ATOM 3509 C CA . VAL B 1 143 ? 5.656 -10.766 -15.188 1 97.69 143 VAL B CA 1
ATOM 3510 C C . VAL B 1 143 ? 5.973 -11.312 -16.578 1 97.69 143 VAL B C 1
ATOM 3512 O O . VAL B 1 143 ? 7.141 -11.484 -16.938 1 97.69 143 VAL B O 1
ATOM 3515 N N . ALA B 1 144 ? 4.93 -11.555 -17.344 1 97.81 144 ALA B N 1
ATOM 3516 C CA . ALA B 1 144 ? 5.098 -12.086 -18.703 1 97.81 144 ALA B CA 1
ATOM 3517 C C . ALA B 1 144 ? 5.902 -11.117 -19.562 1 97.81 144 ALA B C 1
ATOM 3519 O O . ALA B 1 144 ? 6.637 -11.547 -20.453 1 97.81 144 ALA B O 1
ATOM 3520 N N . ASP B 1 145 ? 5.77 -9.859 -19.297 1 96.69 145 ASP B N 1
ATOM 3521 C CA . ASP B 1 145 ? 6.512 -8.82 -20.016 1 96.69 145 ASP B CA 1
ATOM 3522 C C . ASP B 1 145 ? 7.926 -8.68 -19.469 1 96.69 145 ASP B C 1
ATOM 3524 O O . ASP B 1 145 ? 8.656 -7.758 -19.844 1 96.69 145 ASP B O 1
ATOM 3528 N N . GLU B 1 146 ? 8.273 -9.508 -18.531 1 96.56 146 GLU B N 1
ATOM 3529 C CA . GLU B 1 146 ? 9.609 -9.633 -17.953 1 96.56 146 GLU B CA 1
ATOM 3530 C C . GLU B 1 146 ? 9.984 -8.398 -17.141 1 96.56 146 GLU B C 1
ATOM 3532 O O . GLU B 1 146 ? 11.156 -8.008 -17.094 1 96.56 146 GLU B O 1
ATOM 3537 N N . GLN B 1 147 ? 8.992 -7.719 -16.609 1 95.38 147 GLN B N 1
ATOM 3538 C CA . GLN B 1 147 ? 9.273 -6.695 -15.609 1 95.38 147 GLN B CA 1
ATOM 3539 C C . GLN B 1 147 ? 9.75 -7.328 -14.305 1 95.38 147 GLN B C 1
ATOM 3541 O O . GLN B 1 147 ? 9.273 -8.398 -13.922 1 95.38 147 GLN B O 1
ATOM 3546 N N . PRO B 1 148 ? 10.648 -6.598 -13.594 1 94.38 148 PRO B N 1
ATOM 3547 C CA . PRO B 1 148 ? 11.133 -7.164 -12.336 1 94.38 148 PRO B CA 1
ATOM 3548 C C . PRO B 1 148 ? 10 -7.453 -11.352 1 94.38 148 PRO B C 1
ATOM 3550 O O . PRO B 1 148 ? 9.133 -6.605 -11.133 1 94.38 148 PRO B O 1
ATOM 3553 N N . ALA B 1 149 ? 10.008 -8.656 -10.805 1 95.19 149 ALA B N 1
ATOM 3554 C CA . ALA B 1 149 ? 8.984 -9.086 -9.859 1 95.19 149 ALA B CA 1
ATOM 3555 C C . ALA B 1 149 ? 9.586 -9.992 -8.781 1 95.19 149 ALA B C 1
ATOM 3557 O O . ALA B 1 149 ? 10.453 -10.82 -9.07 1 95.19 149 ALA B O 1
ATOM 3558 N N . ALA B 1 150 ? 9.18 -9.719 -7.555 1 95.31 150 ALA B N 1
ATOM 3559 C CA . ALA B 1 150 ? 9.516 -10.602 -6.441 1 95.31 150 ALA B CA 1
ATOM 3560 C C . ALA B 1 150 ? 8.312 -11.445 -6.027 1 95.31 150 ALA B C 1
ATOM 3562 O O . ALA B 1 150 ? 7.164 -11.023 -6.184 1 95.31 150 ALA B O 1
ATOM 3563 N N . THR B 1 151 ? 8.555 -12.633 -5.543 1 97 151 THR B N 1
ATOM 3564 C CA . THR B 1 151 ? 7.508 -13.547 -5.109 1 97 151 THR B CA 1
ATOM 3565 C C . THR B 1 151 ? 7.984 -14.398 -3.939 1 97 151 THR B C 1
ATOM 3567 O O . THR B 1 151 ? 9.117 -14.258 -3.479 1 97 151 THR B O 1
ATOM 3570 N N . VAL B 1 152 ? 7.031 -15.188 -3.396 1 97.94 152 VAL B N 1
ATOM 3571 C CA . VAL B 1 152 ? 7.375 -16.094 -2.311 1 97.94 152 VAL B CA 1
ATOM 3572 C C . VAL B 1 152 ? 6.953 -17.516 -2.678 1 97.94 152 VAL B C 1
ATOM 3574 O O . VAL B 1 152 ? 5.875 -17.734 -3.234 1 97.94 152 VAL B O 1
ATOM 3577 N N . VAL B 1 153 ? 7.855 -18.406 -2.43 1 98.5 153 VAL B N 1
ATOM 3578 C CA . VAL B 1 153 ? 7.547 -19.844 -2.449 1 98.5 153 VAL B CA 1
ATOM 3579 C C . VAL B 1 153 ? 7.484 -20.375 -1.021 1 98.5 153 VAL B C 1
ATOM 3581 O O . VAL B 1 153 ? 8.516 -20.5 -0.354 1 98.5 153 VAL B O 1
ATOM 3584 N N . ALA B 1 154 ? 6.305 -20.734 -0.586 1 98.75 154 ALA B N 1
ATOM 3585 C CA . ALA B 1 154 ? 6.121 -21.234 0.776 1 98.75 154 ALA B CA 1
ATOM 3586 C C . ALA B 1 154 ? 5.91 -22.734 0.79 1 98.75 154 ALA B C 1
ATOM 3588 O O . ALA B 1 154 ? 5.188 -23.281 -0.052 1 98.75 154 ALA B O 1
ATOM 3589 N N . CYS B 1 155 ? 6.535 -23.391 1.664 1 98.81 155 CYS B N 1
ATOM 3590 C CA . CYS B 1 155 ? 6.395 -24.828 1.925 1 98.81 155 CYS B CA 1
ATOM 3591 C C . CYS B 1 155 ? 6.781 -25.156 3.361 1 98.81 155 CYS B C 1
ATOM 3593 O O . CYS B 1 155 ? 7.664 -24.516 3.936 1 98.81 155 CYS B O 1
ATOM 3595 N N . THR B 1 156 ? 6.078 -26.156 3.91 1 98.56 156 THR B N 1
ATOM 3596 C CA . THR B 1 156 ? 6.418 -26.562 5.27 1 98.56 156 THR B CA 1
ATOM 3597 C C . THR B 1 156 ? 7.832 -27.125 5.324 1 98.56 156 THR B C 1
ATOM 3599 O O . THR B 1 156 ? 8.492 -27.062 6.367 1 98.56 156 THR B O 1
ATOM 3602 N N . ASP B 1 157 ? 8.258 -27.672 4.234 1 98.5 157 ASP B N 1
ATOM 3603 C CA . ASP B 1 157 ? 9.633 -28.125 4.094 1 98.5 157 ASP B CA 1
ATOM 3604 C C . ASP B 1 157 ? 10.477 -27.109 3.324 1 98.5 157 ASP B C 1
ATOM 3606 O O . ASP B 1 157 ? 10.25 -26.875 2.137 1 98.5 157 ASP B O 1
ATOM 3610 N N . HIS B 1 158 ? 11.469 -26.641 4.004 1 98 158 HIS B N 1
ATOM 3611 C CA . HIS B 1 158 ? 12.281 -25.578 3.426 1 98 158 HIS B CA 1
ATOM 3612 C C . HIS B 1 158 ? 13.031 -26.062 2.189 1 98 158 HIS B C 1
ATOM 3614 O O . HIS B 1 158 ? 13.203 -25.312 1.229 1 98 158 HIS B O 1
ATOM 3620 N N . ASP B 1 159 ? 13.492 -27.203 2.201 1 98.12 159 ASP B N 1
ATOM 3621 C CA . ASP B 1 159 ? 14.234 -27.734 1.064 1 98.12 159 ASP B CA 1
ATOM 3622 C C . ASP B 1 159 ? 13.352 -27.828 -0.175 1 98.12 159 ASP B C 1
ATOM 3624 O O . ASP B 1 159 ? 13.812 -27.594 -1.294 1 98.12 159 ASP B O 1
ATOM 3628 N N . SER B 1 160 ? 12.117 -28.25 0.004 1 98.38 160 SER B N 1
ATOM 3629 C CA . SER B 1 160 ? 11.164 -28.281 -1.104 1 98.38 160 SER B CA 1
ATOM 3630 C C . SER B 1 160 ? 10.938 -26.891 -1.674 1 98.38 160 SER B C 1
ATOM 3632 O O . SER B 1 160 ? 10.891 -26.703 -2.893 1 98.38 160 SER B O 1
ATOM 3634 N N . ALA B 1 161 ? 10.812 -25.922 -0.763 1 98.44 161 ALA B N 1
ATOM 3635 C CA . ALA B 1 161 ? 10.656 -24.531 -1.206 1 98.44 161 ALA B CA 1
ATOM 3636 C C . ALA B 1 161 ? 11.859 -24.094 -2.031 1 98.44 161 ALA B C 1
ATOM 3638 O O . ALA B 1 161 ? 11.703 -23.422 -3.053 1 98.44 161 ALA B O 1
ATOM 3639 N N . LYS B 1 162 ? 13.016 -24.453 -1.589 1 98.06 162 LYS B N 1
ATOM 3640 C CA . LYS B 1 162 ? 14.25 -24.078 -2.273 1 98.06 162 LYS B CA 1
ATOM 3641 C C . LYS B 1 162 ? 14.312 -24.703 -3.67 1 98.06 162 LYS B C 1
ATOM 3643 O O . LYS B 1 162 ? 14.797 -24.062 -4.609 1 98.06 162 LYS B O 1
ATOM 3648 N N . ARG B 1 163 ? 13.867 -25.891 -3.777 1 98.12 163 ARG B N 1
ATOM 3649 C CA . ARG B 1 163 ? 13.844 -26.547 -5.078 1 98.12 163 ARG B CA 1
ATOM 3650 C C . ARG B 1 163 ? 12.961 -25.797 -6.062 1 98.12 163 ARG B C 1
ATOM 3652 O O . ARG B 1 163 ? 13.336 -25.594 -7.219 1 98.12 163 ARG B O 1
ATOM 3659 N N . VAL B 1 164 ? 11.828 -25.406 -5.605 1 98.56 164 VAL B N 1
ATOM 3660 C CA . VAL B 1 164 ? 10.922 -24.641 -6.457 1 98.56 164 VAL B CA 1
ATOM 3661 C C . VAL B 1 164 ? 11.523 -23.281 -6.77 1 98.56 164 VAL B C 1
ATOM 3663 O O . VAL B 1 164 ? 11.453 -22.797 -7.906 1 98.56 164 VAL B O 1
ATOM 3666 N N . GLN B 1 165 ? 12.094 -22.672 -5.73 1 97.88 165 GLN B N 1
ATOM 3667 C CA . GLN B 1 165 ? 12.773 -21.391 -5.895 1 97.88 165 GLN B CA 1
ATOM 3668 C C . GLN B 1 165 ? 13.805 -21.453 -7.016 1 97.88 165 GLN B C 1
ATOM 3670 O O . GLN B 1 165 ? 13.82 -20.609 -7.906 1 97.88 165 GLN B O 1
ATOM 3675 N N . GLU B 1 166 ? 14.617 -22.406 -6.965 1 97.88 166 GLU B N 1
ATOM 3676 C CA . GLU B 1 166 ? 15.68 -22.578 -7.953 1 97.88 166 GLU B CA 1
ATOM 3677 C C . GLU B 1 166 ? 15.102 -22.797 -9.352 1 97.88 166 GLU B C 1
ATOM 3679 O O . GLU B 1 166 ? 15.648 -22.297 -10.336 1 97.88 166 GLU B O 1
ATOM 3684 N N . ALA B 1 167 ? 14.016 -23.438 -9.414 1 98.56 167 ALA B N 1
ATOM 3685 C CA . ALA B 1 167 ? 13.422 -23.828 -10.688 1 98.56 167 ALA B CA 1
ATOM 3686 C C . ALA B 1 167 ? 12.719 -22.641 -11.352 1 98.56 167 ALA B C 1
ATOM 3688 O O . ALA B 1 167 ? 12.422 -22.688 -12.547 1 98.56 167 ALA B O 1
ATOM 3689 N N . CYS B 1 168 ? 12.438 -21.578 -10.609 1 98.06 168 CYS B N 1
ATOM 3690 C CA . CYS B 1 168 ? 11.664 -20.5 -11.234 1 98.06 168 CYS B CA 1
ATOM 3691 C C . CYS B 1 168 ? 12.391 -19.172 -11.117 1 98.06 168 CYS B C 1
ATOM 3693 O O . CYS B 1 168 ? 11.805 -18.109 -11.383 1 98.06 168 CYS B O 1
ATOM 3695 N N . THR B 1 169 ? 13.648 -19.203 -10.688 1 97 169 THR B N 1
ATOM 3696 C CA . THR B 1 169 ? 14.453 -18 -10.641 1 97 169 THR B CA 1
ATOM 3697 C C . THR B 1 169 ? 14.906 -17.578 -12.039 1 97 169 THR B C 1
ATOM 3699 O O . THR B 1 169 ? 15.469 -18.391 -12.773 1 97 169 THR B O 1
ATOM 3702 N N . THR B 1 170 ? 14.586 -16.422 -12.438 1 96.12 170 THR B N 1
ATOM 3703 C CA . THR B 1 170 ? 15.055 -15.82 -13.672 1 96.12 170 THR B CA 1
ATOM 3704 C C . THR B 1 170 ? 15.672 -14.445 -13.406 1 96.12 170 THR B C 1
ATOM 3706 O O . THR B 1 170 ? 15.859 -14.062 -12.25 1 96.12 170 THR B O 1
ATOM 3709 N N . ALA B 1 171 ? 16.047 -13.766 -14.469 1 93.75 171 ALA B N 1
ATOM 3710 C CA . ALA B 1 171 ? 16.578 -12.414 -14.344 1 93.75 171 ALA B CA 1
ATOM 3711 C C . ALA B 1 171 ? 15.508 -11.43 -13.906 1 93.75 171 ALA B C 1
ATOM 3713 O O . ALA B 1 171 ? 15.812 -10.398 -13.297 1 93.75 171 ALA B O 1
ATOM 3714 N N . TYR B 1 172 ? 14.195 -11.758 -14.172 1 94.62 172 TYR B N 1
ATOM 3715 C CA . TYR B 1 172 ? 13.148 -10.781 -13.906 1 94.62 172 TYR B CA 1
ATOM 3716 C C . TYR B 1 172 ? 12.188 -11.289 -12.828 1 94.62 172 TYR B C 1
ATOM 3718 O O . TYR B 1 172 ? 11.336 -10.539 -12.344 1 94.62 172 TYR B O 1
ATOM 3726 N N . PHE B 1 173 ? 12.32 -12.508 -12.516 1 96.62 173 PHE B N 1
ATOM 3727 C CA . PHE B 1 173 ? 11.453 -13.125 -11.516 1 96.62 173 PHE B CA 1
ATOM 3728 C C . PHE B 1 173 ? 12.273 -13.672 -10.359 1 96.62 173 PHE B C 1
ATOM 3730 O O . PHE B 1 173 ? 12.992 -14.664 -10.508 1 96.62 173 PHE B O 1
ATOM 3737 N N . ARG B 1 174 ? 12.031 -13.078 -9.094 1 95 174 ARG B N 1
ATOM 3738 C CA . ARG B 1 174 ? 12.875 -13.398 -7.953 1 95 174 ARG B CA 1
ATOM 3739 C C . ARG B 1 174 ? 12.055 -14 -6.816 1 95 174 ARG B C 1
ATOM 3741 O O . ARG B 1 174 ? 11.477 -13.273 -6.008 1 95 174 ARG B O 1
ATOM 3748 N N . PRO B 1 175 ? 12.125 -15.312 -6.629 1 96.62 175 PRO B N 1
ATOM 3749 C CA . PRO B 1 175 ? 11.391 -15.977 -5.551 1 96.62 175 PRO B CA 1
ATOM 3750 C C . PRO B 1 175 ? 12.172 -16.016 -4.242 1 96.62 175 PRO B C 1
ATOM 3752 O O . PRO B 1 175 ? 13.375 -16.281 -4.246 1 96.62 175 PRO B O 1
ATOM 3755 N N . TYR B 1 176 ? 11.516 -15.695 -3.193 1 96.31 176 TYR B N 1
ATOM 3756 C CA . TYR B 1 176 ? 12 -15.914 -1.835 1 96.31 176 TYR B CA 1
ATOM 3757 C C . TYR B 1 176 ? 11.312 -17.109 -1.198 1 96.31 176 TYR B C 1
ATOM 3759 O O . TYR B 1 176 ? 10.211 -17.5 -1.612 1 96.31 176 TYR B O 1
ATOM 3767 N N . THR B 1 177 ? 11.969 -17.719 -0.242 1 97.75 177 THR B N 1
ATOM 3768 C CA . THR B 1 177 ? 11.375 -18.891 0.395 1 97.75 177 THR B CA 1
ATOM 3769 C C . THR B 1 177 ? 10.719 -18.516 1.722 1 97.75 177 THR B C 1
ATOM 3771 O O . THR B 1 177 ? 11.07 -17.5 2.322 1 97.75 177 THR B O 1
ATOM 3774 N N . ASN B 1 178 ? 9.75 -19.219 2.111 1 97.88 178 ASN B N 1
ATOM 3775 C CA . ASN B 1 178 ? 9.008 -19.078 3.361 1 97.88 178 ASN B CA 1
ATOM 3776 C C . ASN B 1 178 ? 8.453 -20.406 3.832 1 97.88 178 ASN B C 1
ATOM 3778 O O . ASN B 1 178 ? 8.125 -21.281 3.016 1 97.88 178 ASN B O 1
ATOM 3782 N N . THR B 1 179 ? 8.398 -20.625 5.117 1 98.31 179 THR B N 1
ATOM 3783 C CA . THR B 1 179 ? 7.863 -21.891 5.613 1 98.31 179 THR B CA 1
ATOM 3784 C C . THR B 1 179 ? 6.445 -21.703 6.148 1 98.31 179 THR B C 1
ATOM 3786 O O . THR B 1 179 ? 5.789 -22.688 6.531 1 98.31 179 THR B O 1
ATOM 3789 N N . ASP B 1 180 ? 5.992 -20.5 6.242 1 98.56 180 ASP B N 1
ATOM 3790 C CA . ASP B 1 180 ? 4.656 -20.188 6.75 1 98.56 180 ASP B CA 1
ATOM 3791 C C . ASP B 1 180 ? 3.609 -20.297 5.645 1 98.56 180 ASP B C 1
ATOM 3793 O O . ASP B 1 180 ? 3.094 -19.297 5.156 1 98.56 180 ASP B O 1
ATOM 3797 N N . VAL B 1 181 ? 3.205 -21.5 5.355 1 98.75 181 VAL B N 1
ATOM 3798 C CA . VAL B 1 181 ? 2.258 -21.797 4.285 1 98.75 181 VAL B CA 1
ATOM 3799 C C . VAL B 1 181 ? 0.902 -21.172 4.609 1 98.75 181 VAL B C 1
ATOM 3801 O O . VAL B 1 181 ? 0.26 -20.594 3.734 1 98.75 181 VAL B O 1
ATOM 3804 N N . ILE B 1 182 ? 0.467 -21.219 5.809 1 98.62 182 ILE B N 1
ATOM 3805 C CA . ILE B 1 182 ? -0.825 -20.703 6.234 1 98.62 182 ILE B CA 1
ATOM 3806 C C . ILE B 1 182 ? -0.888 -19.203 5.957 1 98.62 182 ILE B C 1
ATOM 3808 O O . ILE B 1 182 ? -1.837 -18.719 5.336 1 98.62 182 ILE B O 1
ATOM 3812 N N . GLY B 1 183 ? 0.136 -18.438 6.391 1 98.69 183 GLY B N 1
ATOM 3813 C CA . GLY B 1 183 ? 0.175 -17 6.191 1 98.69 183 GLY B CA 1
ATOM 3814 C C . GLY B 1 183 ? 0.151 -16.594 4.727 1 98.69 183 GLY B C 1
ATOM 3815 O O . GLY B 1 183 ? -0.58 -15.688 4.34 1 98.69 183 GLY B O 1
ATOM 3816 N N . CYS B 1 184 ? 0.926 -17.297 3.92 1 98.69 184 CYS B N 1
ATOM 3817 C CA . CYS B 1 184 ? 0.997 -16.984 2.496 1 98.69 184 CYS B CA 1
ATOM 3818 C C . CYS B 1 184 ? -0.342 -17.234 1.814 1 98.69 184 CYS B C 1
ATOM 3820 O O . CYS B 1 184 ? -0.767 -16.453 0.96 1 98.69 184 CYS B O 1
ATOM 3822 N N . GLU B 1 185 ? -1.017 -18.281 2.213 1 98.62 185 GLU B N 1
ATOM 3823 C CA . GLU B 1 185 ? -2.299 -18.609 1.594 1 98.62 185 GLU B CA 1
ATOM 3824 C C . GLU B 1 185 ? -3.387 -17.625 2.041 1 98.62 185 GLU B C 1
ATOM 3826 O O . GLU B 1 185 ? -4.152 -17.125 1.217 1 98.62 185 GLU B O 1
ATOM 3831 N N . ILE B 1 186 ? -3.447 -17.344 3.363 1 98.5 186 ILE B N 1
ATOM 3832 C CA . ILE B 1 186 ? -4.48 -16.469 3.887 1 98.5 186 ILE B CA 1
ATOM 3833 C C . ILE B 1 186 ? -4.281 -15.055 3.336 1 98.5 186 ILE B C 1
ATOM 3835 O O . ILE B 1 186 ? -5.25 -14.367 3 1 98.5 186 ILE B O 1
ATOM 3839 N N . GLY B 1 187 ? -3.018 -14.602 3.275 1 98.38 187 GLY B N 1
ATOM 3840 C CA . GLY B 1 187 ? -2.744 -13.32 2.645 1 98.38 187 GLY B CA 1
ATOM 3841 C C . GLY B 1 187 ? -3.266 -13.227 1.223 1 98.38 187 GLY B C 1
ATOM 3842 O O . GLY B 1 187 ? -3.904 -12.242 0.851 1 98.38 187 GLY B O 1
ATOM 3843 N N . GLY B 1 188 ? -3.004 -14.289 0.461 1 97.62 188 GLY B N 1
ATOM 3844 C CA . GLY B 1 188 ? -3.449 -14.336 -0.923 1 97.62 188 GLY B CA 1
ATOM 3845 C C . GLY B 1 188 ? -4.961 -14.336 -1.064 1 97.62 188 GLY B C 1
ATOM 3846 O O . GLY B 1 188 ? -5.496 -13.773 -2.021 1 97.62 188 GLY B O 1
ATOM 3847 N N . VAL B 1 189 ? -5.621 -14.945 -0.175 1 97.56 189 VAL B N 1
ATOM 3848 C CA . VAL B 1 189 ? -7.074 -15.039 -0.226 1 97.56 189 VAL B CA 1
ATOM 3849 C C . VAL B 1 189 ? -7.695 -13.711 0.193 1 97.56 189 VAL B C 1
ATOM 3851 O O . VAL B 1 189 ? -8.586 -13.188 -0.488 1 97.56 189 VAL B O 1
ATOM 3854 N N . ALA B 1 190 ? -7.234 -13.172 1.294 1 98 190 ALA B N 1
ATOM 3855 C CA . ALA B 1 190 ? -7.82 -11.969 1.895 1 98 190 ALA B CA 1
ATOM 3856 C C . ALA B 1 190 ? -7.637 -10.758 0.989 1 98 190 ALA B C 1
ATOM 3858 O O . ALA B 1 190 ? -8.5 -9.875 0.938 1 98 190 ALA B O 1
ATOM 3859 N N . LYS B 1 191 ? -6.508 -10.703 0.324 1 98.12 191 LYS B N 1
ATOM 3860 C CA . LYS B 1 191 ? -6.234 -9.539 -0.511 1 98.12 191 LYS B CA 1
ATOM 3861 C C . LYS B 1 191 ? -7.32 -9.352 -1.567 1 98.12 191 LYS B C 1
ATOM 3863 O O . LYS B 1 191 ? -7.645 -8.219 -1.935 1 98.12 191 LYS B O 1
ATOM 3868 N N . ASN B 1 192 ? -7.871 -10.484 -2.113 1 97.12 192 ASN B N 1
ATOM 3869 C CA . ASN B 1 192 ? -8.914 -10.422 -3.135 1 97.12 192 ASN B CA 1
ATOM 3870 C C . ASN B 1 192 ? -10.188 -9.773 -2.6 1 97.12 192 ASN B C 1
ATOM 3872 O O . ASN B 1 192 ? -10.852 -9.023 -3.312 1 97.12 192 ASN B O 1
ATOM 3876 N N . VAL B 1 193 ? -10.492 -10.078 -1.359 1 97.69 193 VAL B N 1
ATOM 3877 C CA . VAL B 1 193 ? -11.672 -9.508 -0.72 1 97.69 193 VAL B CA 1
ATOM 3878 C C . VAL B 1 193 ? -11.469 -8.016 -0.486 1 97.69 193 VAL B C 1
ATOM 3880 O O . VAL B 1 193 ? -12.359 -7.207 -0.76 1 97.69 193 VAL B O 1
ATOM 3883 N N . ILE B 1 194 ? -10.297 -7.66 -0.013 1 98.12 194 ILE B N 1
ATOM 3884 C CA . ILE B 1 194 ? -9.984 -6.262 0.255 1 98.12 194 ILE B CA 1
ATOM 3885 C C . ILE B 1 194 ? -9.938 -5.48 -1.058 1 98.12 194 ILE B C 1
ATOM 3887 O O . ILE B 1 194 ? -10.352 -4.32 -1.111 1 98.12 194 ILE B O 1
ATOM 3891 N N . ALA B 1 195 ? -9.477 -6.137 -2.121 1 98.19 195 ALA B N 1
ATOM 3892 C CA . ALA B 1 195 ? -9.422 -5.504 -3.436 1 98.19 195 ALA B CA 1
ATOM 3893 C C . ALA B 1 195 ? -10.82 -5.191 -3.953 1 98.19 195 ALA B C 1
ATOM 3895 O O . ALA B 1 195 ? -11.023 -4.188 -4.641 1 98.19 195 ALA B O 1
ATOM 3896 N N . LEU B 1 196 ? -11.789 -6.066 -3.666 1 97.25 196 LEU B N 1
ATOM 3897 C CA . LEU B 1 196 ? -13.18 -5.754 -3.998 1 97.25 196 LEU B CA 1
ATOM 3898 C C . LEU B 1 196 ? -13.617 -4.453 -3.334 1 97.25 196 LEU B C 1
ATOM 3900 O O . LEU B 1 196 ? -14.203 -3.586 -3.984 1 97.25 196 LEU B O 1
ATOM 3904 N N . ALA B 1 197 ? -13.289 -4.324 -2.043 1 97 197 ALA B N 1
ATOM 3905 C CA . ALA B 1 197 ? -13.648 -3.127 -1.291 1 97 197 ALA B CA 1
ATOM 3906 C C . ALA B 1 197 ? -12.969 -1.891 -1.871 1 97 197 ALA B C 1
ATOM 3908 O O . ALA B 1 197 ? -13.586 -0.831 -1.987 1 97 197 ALA B O 1
ATOM 3909 N N . ALA B 1 198 ? -11.703 -2.002 -2.193 1 96.81 198 ALA B N 1
ATOM 3910 C CA . ALA B 1 198 ? -10.977 -0.893 -2.807 1 96.81 198 ALA B CA 1
ATOM 3911 C C . ALA B 1 198 ? -11.609 -0.49 -4.137 1 96.81 198 ALA B C 1
ATOM 3913 O O . ALA B 1 198 ? -11.719 0.699 -4.445 1 96.81 198 ALA B O 1
ATOM 3914 N N . GLY B 1 199 ? -11.969 -1.508 -4.934 1 96.69 199 GLY B N 1
ATOM 3915 C CA . GLY B 1 199 ? -12.664 -1.243 -6.184 1 96.69 199 GLY B CA 1
ATOM 3916 C C . GLY B 1 199 ? -13.992 -0.545 -5.992 1 96.69 199 GLY B C 1
ATOM 3917 O O . GLY B 1 199 ? -14.344 0.361 -6.75 1 96.69 199 GLY B O 1
ATOM 3918 N N . MET B 1 200 ? -14.758 -0.996 -4.996 1 96.31 200 MET B N 1
ATOM 3919 C CA . MET B 1 200 ? -16.031 -0.353 -4.664 1 96.31 200 MET B CA 1
ATOM 3920 C C . MET B 1 200 ? -15.82 1.123 -4.34 1 96.31 200 MET B C 1
ATOM 3922 O O . MET B 1 200 ? -16.578 1.977 -4.805 1 96.31 200 MET B O 1
ATOM 3926 N N . ALA B 1 201 ? -14.805 1.425 -3.553 1 95.69 201 ALA B N 1
ATOM 3927 C CA . ALA B 1 201 ? -14.492 2.807 -3.199 1 95.69 201 ALA B CA 1
ATOM 3928 C C . ALA B 1 201 ? -14.109 3.617 -4.434 1 95.69 201 ALA B C 1
ATOM 3930 O O . ALA B 1 201 ? -14.547 4.758 -4.598 1 95.69 201 ALA B O 1
ATOM 3931 N N . ALA B 1 202 ? -13.32 3.043 -5.273 1 94.94 202 ALA B N 1
ATOM 3932 C CA . ALA B 1 202 ? -12.906 3.713 -6.504 1 94.94 202 ALA B CA 1
ATOM 3933 C C . ALA B 1 202 ? -14.109 4.035 -7.383 1 94.94 202 ALA B C 1
ATOM 3935 O O . ALA B 1 202 ? -14.148 5.09 -8.023 1 94.94 202 ALA B O 1
ATOM 3936 N N . GLY B 1 203 ? -15.008 3.105 -7.441 1 94.88 203 GLY B N 1
ATOM 3937 C CA . GLY B 1 203 ? -16.219 3.318 -8.227 1 94.88 203 GLY B CA 1
ATOM 3938 C C . GLY B 1 203 ? -17.062 4.473 -7.719 1 94.88 203 GLY B C 1
ATOM 3939 O O . GLY B 1 203 ? -17.875 5.02 -8.461 1 94.88 203 GLY B O 1
ATOM 3940 N N . GLN B 1 204 ? -16.922 4.801 -6.445 1 94.06 204 GLN B N 1
ATOM 3941 C CA . GLN B 1 204 ? -17.609 5.953 -5.863 1 94.06 204 GLN B CA 1
ATOM 3942 C C . GLN B 1 204 ? -16.766 7.219 -6.023 1 94.06 204 GLN B C 1
ATOM 3944 O O . GLN B 1 204 ? -17.031 8.227 -5.359 1 94.06 204 GLN B O 1
ATOM 3949 N N . ASN B 1 205 ? -15.68 7.172 -6.809 1 93.62 205 ASN B N 1
ATOM 3950 C CA . ASN B 1 205 ? -14.766 8.273 -7.113 1 93.62 205 ASN B CA 1
ATOM 3951 C C . ASN B 1 205 ? -14 8.719 -5.875 1 93.62 205 ASN B C 1
ATOM 3953 O O . ASN B 1 205 ? -13.719 9.906 -5.711 1 93.62 205 ASN B O 1
ATOM 3957 N N . LEU B 1 206 ? -13.836 7.82 -4.957 1 94.5 206 LEU B N 1
ATOM 3958 C CA . LEU B 1 206 ? -12.969 8.109 -3.824 1 94.5 206 LEU B CA 1
ATOM 3959 C C . LEU B 1 206 ? -11.508 7.887 -4.195 1 94.5 206 LEU B C 1
ATOM 3961 O O . LEU B 1 206 ? -11.18 6.953 -4.93 1 94.5 206 LEU B O 1
ATOM 3965 N N . GLY B 1 207 ? -10.656 8.703 -3.672 1 95.19 207 GLY B N 1
ATOM 3966 C CA . GLY B 1 207 ? -9.281 8.773 -4.16 1 95.19 207 GLY B CA 1
ATOM 3967 C C . GLY B 1 207 ? -8.328 7.891 -3.379 1 95.19 207 GLY B C 1
ATOM 3968 O O . GLY B 1 207 ? -8.719 6.84 -2.867 1 95.19 207 GLY B O 1
ATOM 3969 N N . PHE B 1 208 ? -7.043 8.281 -3.35 1 96.56 208 PHE B N 1
ATOM 3970 C CA . PHE B 1 208 ? -5.941 7.473 -2.85 1 96.56 208 PHE B CA 1
ATOM 3971 C C . PHE B 1 208 ? -5.941 7.438 -1.325 1 96.56 208 PHE B C 1
ATOM 3973 O O . PHE B 1 208 ? -5.504 6.457 -0.721 1 96.56 208 PHE B O 1
ATOM 3980 N N . ASN B 1 209 ? -6.441 8.492 -0.642 1 96.88 209 ASN B N 1
ATOM 3981 C CA . ASN B 1 209 ? -6.535 8.469 0.814 1 96.88 209 ASN B CA 1
ATOM 3982 C C . ASN B 1 209 ? -7.418 7.324 1.3 1 96.88 209 ASN B C 1
ATOM 3984 O O . ASN B 1 209 ? -7.031 6.574 2.197 1 96.88 209 ASN B O 1
ATOM 3988 N N . THR B 1 210 ? -8.586 7.25 0.673 1 95.62 210 THR B N 1
ATOM 3989 C CA . THR B 1 210 ? -9.547 6.215 1.044 1 95.62 210 THR B CA 1
ATOM 3990 C C . THR B 1 210 ? -9 4.828 0.708 1 95.62 210 THR B C 1
ATOM 3992 O O . THR B 1 210 ? -9.109 3.902 1.514 1 95.62 210 THR B O 1
ATOM 3995 N N . ALA B 1 211 ? -8.422 4.695 -0.503 1 96.31 211 ALA B N 1
ATOM 3996 C CA . ALA B 1 211 ? -7.828 3.424 -0.904 1 96.31 211 ALA B CA 1
ATOM 3997 C C . ALA B 1 211 ? -6.758 2.982 0.09 1 96.31 211 ALA B C 1
ATOM 3999 O O . ALA B 1 211 ? -6.707 1.811 0.474 1 96.31 211 ALA B O 1
ATOM 4000 N N . ALA B 1 212 ? -5.883 3.902 0.49 1 97.69 212 ALA B N 1
ATOM 4001 C CA . ALA B 1 212 ? -4.82 3.605 1.444 1 97.69 212 ALA B CA 1
ATOM 4002 C C . ALA B 1 212 ? -5.395 3.172 2.791 1 97.69 212 ALA B C 1
ATOM 4004 O O . ALA B 1 212 ? -4.848 2.287 3.449 1 97.69 212 ALA B O 1
ATOM 4005 N N . THR B 1 213 ? -6.449 3.811 3.207 1 96.38 213 THR B N 1
ATOM 4006 C CA . THR B 1 213 ? -7.102 3.449 4.461 1 96.38 213 THR B CA 1
ATOM 4007 C C . THR B 1 213 ? -7.668 2.035 4.387 1 96.38 213 THR B C 1
ATOM 4009 O O . THR B 1 213 ? -7.504 1.244 5.32 1 96.38 213 THR B O 1
ATOM 4012 N N . ILE B 1 214 ? -8.344 1.705 3.299 1 96.75 214 ILE B N 1
ATOM 4013 C CA . ILE B 1 214 ? -8.922 0.379 3.1 1 96.75 214 ILE B CA 1
ATOM 4014 C C . ILE B 1 214 ? -7.809 -0.671 3.111 1 96.75 214 ILE B C 1
ATOM 4016 O O . ILE B 1 214 ? -7.945 -1.718 3.75 1 96.75 214 ILE B O 1
ATOM 4020 N N . ILE B 1 215 ? -6.703 -0.384 2.455 1 98 215 ILE B N 1
ATOM 4021 C CA . ILE B 1 215 ? -5.566 -1.295 2.398 1 98 215 ILE B CA 1
ATOM 4022 C C . ILE B 1 215 ? -4.992 -1.492 3.799 1 98 215 ILE B C 1
ATOM 4024 O O . ILE B 1 215 ? -4.734 -2.623 4.219 1 98 215 ILE B O 1
ATOM 4028 N N . THR B 1 216 ? -4.809 -0.421 4.527 1 97.31 216 THR B N 1
ATOM 4029 C CA . THR B 1 216 ? -4.219 -0.461 5.863 1 97.31 216 THR B CA 1
ATOM 4030 C C . THR B 1 216 ? -5.102 -1.262 6.816 1 97.31 216 THR B C 1
ATOM 4032 O O . THR B 1 216 ? -4.617 -2.156 7.516 1 97.31 216 THR B O 1
ATOM 4035 N N . ARG B 1 217 ? -6.332 -0.96 6.836 1 95.44 217 ARG B N 1
ATOM 4036 C CA . ARG B 1 217 ? -7.262 -1.657 7.723 1 95.44 217 ARG B CA 1
ATOM 4037 C C . ARG B 1 217 ? -7.48 -3.096 7.262 1 95.44 217 ARG B C 1
ATOM 4039 O O . ARG B 1 217 ? -7.688 -3.99 8.078 1 95.44 217 ARG B O 1
ATOM 4046 N N . GLY B 1 218 ? -7.535 -3.236 5.957 1 97.06 218 GLY B N 1
ATOM 4047 C CA . GLY B 1 218 ? -7.641 -4.578 5.406 1 97.06 218 GLY B CA 1
ATOM 4048 C C . GLY B 1 218 ? -6.488 -5.48 5.809 1 97.06 218 GLY B C 1
ATOM 4049 O O . GLY B 1 218 ? -6.688 -6.66 6.098 1 97.06 218 GLY B O 1
ATOM 4050 N N . LEU B 1 219 ? -5.273 -4.91 5.777 1 98 219 LEU B N 1
ATOM 4051 C CA . LEU B 1 219 ? -4.121 -5.688 6.219 1 98 219 LEU B CA 1
ATOM 4052 C C . LEU B 1 219 ? -4.25 -6.062 7.691 1 98 219 LEU B C 1
ATOM 4054 O O . LEU B 1 219 ? -3.93 -7.191 8.078 1 98 219 LEU B O 1
ATOM 4058 N N . ALA B 1 220 ? -4.68 -5.152 8.5 1 96.38 220 ALA B N 1
ATOM 4059 C CA . ALA B 1 220 ? -4.867 -5.43 9.922 1 96.38 220 ALA B CA 1
ATOM 4060 C C . ALA B 1 220 ? -5.852 -6.574 10.125 1 96.38 220 ALA B C 1
ATOM 4062 O O . ALA B 1 220 ? -5.621 -7.461 10.953 1 96.38 220 ALA B O 1
ATOM 4063 N N . GLU B 1 221 ? -6.918 -6.484 9.367 1 96.69 221 GLU B N 1
ATOM 4064 C CA . GLU B 1 221 ? -7.922 -7.543 9.414 1 96.69 221 GLU B CA 1
ATOM 4065 C C . GLU B 1 221 ? -7.332 -8.883 8.992 1 96.69 221 GLU B C 1
ATOM 4067 O O . GLU B 1 221 ? -7.621 -9.914 9.594 1 96.69 221 GLU B O 1
ATOM 4072 N N . THR B 1 222 ? -6.559 -8.898 8.016 1 98.12 222 THR B N 1
ATOM 4073 C CA . THR B 1 222 ? -5.91 -10.102 7.508 1 98.12 222 THR B CA 1
ATOM 4074 C C . THR B 1 222 ? -4.945 -10.672 8.539 1 98.12 222 THR B C 1
ATOM 4076 O O . THR B 1 222 ? -4.898 -11.891 8.75 1 98.12 222 THR B O 1
ATOM 4079 N N . VAL B 1 223 ? -4.184 -9.797 9.18 1 98.12 223 VAL B N 1
ATOM 4080 C CA . VAL B 1 223 ? -3.234 -10.219 10.211 1 98.12 223 VAL B CA 1
ATOM 4081 C C . VAL B 1 223 ? -3.977 -10.898 11.359 1 98.12 223 VAL B C 1
ATOM 4083 O O . VAL B 1 223 ? -3.562 -11.953 11.828 1 98.12 223 VAL B O 1
ATOM 4086 N N . ARG B 1 224 ? -5.098 -10.289 11.82 1 97.94 224 ARG B N 1
ATOM 4087 C CA . ARG B 1 224 ? -5.867 -10.867 12.922 1 97.94 224 ARG B CA 1
ATOM 4088 C C . ARG B 1 224 ? -6.379 -12.258 12.555 1 97.94 224 ARG B C 1
ATOM 4090 O O . ARG B 1 224 ? -6.219 -13.211 13.328 1 97.94 224 ARG B O 1
ATOM 4097 N N . LEU B 1 225 ? -6.941 -12.352 11.383 1 98.19 225 LEU B N 1
ATOM 4098 C CA . LEU B 1 225 ? -7.496 -13.625 10.945 1 98.19 225 LEU B CA 1
ATOM 4099 C C . LEU B 1 225 ? -6.395 -14.664 10.766 1 98.19 225 LEU B C 1
ATOM 4101 O O . LEU B 1 225 ? -6.508 -15.789 11.273 1 98.19 225 LEU B O 1
ATOM 4105 N N . GLY B 1 226 ? -5.332 -14.305 9.992 1 98.5 226 GLY B N 1
ATOM 4106 C CA . GLY B 1 226 ? -4.234 -15.227 9.766 1 98.5 226 GLY B CA 1
ATOM 4107 C C . GLY B 1 226 ? -3.596 -15.727 11.047 1 98.5 226 GLY B C 1
ATOM 4108 O O . GLY B 1 226 ? -3.301 -16.922 11.172 1 98.5 226 GLY B O 1
ATOM 4109 N N . THR B 1 227 ? -3.395 -14.812 12 1 98.38 227 THR B N 1
ATOM 4110 C CA . THR B 1 227 ? -2.793 -15.18 13.281 1 98.38 227 THR B CA 1
ATOM 4111 C C . THR B 1 227 ? -3.68 -16.156 14.031 1 98.38 227 THR B C 1
ATOM 4113 O O . THR B 1 227 ? -3.189 -17.141 14.602 1 98.38 227 THR B O 1
ATOM 4116 N N . ALA B 1 228 ? -4.961 -15.898 14.039 1 98.31 228 ALA B N 1
ATOM 4117 C CA . ALA B 1 228 ? -5.918 -16.797 14.695 1 98.31 228 ALA B CA 1
ATOM 4118 C C . ALA B 1 228 ? -5.879 -18.188 14.078 1 98.31 228 ALA B C 1
ATOM 4120 O O . ALA B 1 228 ? -6.133 -19.188 14.758 1 98.31 228 ALA B O 1
ATOM 4121 N N . LEU B 1 229 ? -5.492 -18.281 12.828 1 97.88 229 LEU B N 1
ATOM 4122 C CA . LEU B 1 229 ? -5.492 -19.547 12.102 1 97.88 229 LEU B CA 1
ATOM 4123 C C . LEU B 1 229 ? -4.129 -20.234 12.195 1 97.88 229 LEU B C 1
ATOM 4125 O O . LEU B 1 229 ? -3.93 -21.312 11.633 1 97.88 229 LEU B O 1
ATOM 4129 N N . GLY B 1 230 ? -3.174 -19.578 12.797 1 98.12 230 GLY B N 1
ATOM 4130 C CA . GLY B 1 230 ? -1.896 -20.219 13.078 1 98.12 230 GLY B CA 1
ATOM 4131 C C . GLY B 1 230 ? -0.765 -19.688 12.219 1 98.12 230 GLY B C 1
ATOM 4132 O O . GLY B 1 230 ? 0.348 -20.219 12.25 1 98.12 230 GLY B O 1
ATOM 4133 N N . ALA B 1 231 ? -0.987 -18.641 11.484 1 98.56 231 ALA B N 1
ATOM 4134 C CA . ALA B 1 231 ? 0.047 -18.031 10.648 1 98.56 231 ALA B CA 1
ATOM 4135 C C . ALA B 1 231 ? 1.014 -17.203 11.484 1 98.56 231 ALA B C 1
ATOM 4137 O O . ALA B 1 231 ? 0.693 -16.812 12.609 1 98.56 231 ALA B O 1
ATOM 4138 N N . ASN B 1 232 ? 2.217 -17.062 10.961 1 97.88 232 ASN B N 1
ATOM 4139 C CA . ASN B 1 232 ? 3.152 -16.078 11.5 1 97.88 232 ASN B CA 1
ATOM 4140 C C . ASN B 1 232 ? 2.756 -14.664 11.102 1 97.88 232 ASN B C 1
ATOM 4142 O O . ASN B 1 232 ? 2.74 -14.32 9.922 1 97.88 232 ASN B O 1
ATOM 4146 N N . PRO B 1 233 ? 2.486 -13.781 12.094 1 97 233 PRO B N 1
ATOM 4147 C CA . PRO B 1 233 ? 2.053 -12.422 11.773 1 97 233 PRO B CA 1
ATOM 4148 C C . PRO B 1 233 ? 3.047 -11.68 10.883 1 97 233 PRO B C 1
ATOM 4150 O O . PRO B 1 233 ? 2.648 -10.844 10.07 1 97 233 PRO B O 1
ATOM 4153 N N . ALA B 1 234 ? 4.297 -11.945 10.93 1 95.38 234 ALA B N 1
ATOM 4154 C CA . ALA B 1 234 ? 5.34 -11.266 10.164 1 95.38 234 ALA B CA 1
ATOM 4155 C C . ALA B 1 234 ? 5.18 -11.539 8.672 1 95.38 234 ALA B C 1
ATOM 4157 O O . ALA B 1 234 ? 5.574 -10.711 7.84 1 95.38 234 ALA B O 1
ATOM 4158 N N . THR B 1 235 ? 4.57 -12.641 8.312 1 97.38 235 THR B N 1
ATOM 4159 C CA . THR B 1 235 ? 4.379 -13.023 6.918 1 97.38 235 THR B CA 1
ATOM 4160 C C . THR B 1 235 ? 3.523 -11.984 6.191 1 97.38 235 THR B C 1
ATOM 4162 O O . THR B 1 235 ? 3.75 -11.703 5.012 1 97.38 235 THR B O 1
ATOM 4165 N N . PHE B 1 236 ? 2.643 -11.336 6.902 1 98 236 PHE B N 1
ATOM 4166 C CA . PHE B 1 236 ? 1.668 -10.438 6.285 1 98 236 PHE B CA 1
ATOM 4167 C C . PHE B 1 236 ? 2.299 -9.094 5.957 1 98 236 PHE B C 1
ATOM 4169 O O . PHE B 1 236 ? 1.747 -8.312 5.176 1 98 236 PHE B O 1
ATOM 4176 N N . SER B 1 237 ? 3.461 -8.773 6.492 1 96 237 SER B N 1
ATOM 4177 C CA . SER B 1 237 ? 4.191 -7.551 6.176 1 96 237 SER B CA 1
ATOM 4178 C C . SER B 1 237 ? 5.105 -7.75 4.969 1 96 237 SER B C 1
ATOM 4180 O O . SER B 1 237 ? 5.723 -6.797 4.488 1 96 237 SER B O 1
ATOM 4182 N N . GLY B 1 238 ? 5.168 -8.961 4.504 1 96.56 238 GLY B N 1
ATOM 4183 C CA . GLY B 1 238 ? 6.035 -9.297 3.387 1 96.56 238 GLY B CA 1
ATOM 4184 C C . GLY B 1 238 ? 5.312 -9.297 2.051 1 96.56 238 GLY B C 1
ATOM 4185 O O . GLY B 1 238 ? 4.273 -8.648 1.903 1 96.56 238 GLY B O 1
ATOM 4186 N N . LEU B 1 239 ? 5.883 -9.984 1.114 1 97.19 239 LEU B N 1
ATOM 4187 C CA . LEU B 1 239 ? 5.438 -9.992 -0.275 1 97.19 239 LEU B CA 1
ATOM 4188 C C . LEU B 1 239 ? 4.078 -10.672 -0.406 1 97.19 239 LEU B C 1
ATOM 4190 O O . LEU B 1 239 ? 3.213 -10.195 -1.149 1 97.19 239 LEU B O 1
ATOM 4194 N N . ALA B 1 240 ? 3.855 -11.711 0.373 1 97.69 240 ALA B N 1
ATOM 4195 C CA . ALA B 1 240 ? 2.633 -12.5 0.256 1 97.69 240 ALA B CA 1
ATOM 4196 C C . ALA B 1 240 ? 1.466 -11.805 0.958 1 97.69 240 ALA B C 1
ATOM 4198 O O . ALA B 1 240 ? 0.304 -12.156 0.735 1 97.69 240 ALA B O 1
ATOM 4199 N N . GLY B 1 241 ? 1.755 -10.922 1.842 1 97.75 241 GLY B N 1
ATOM 4200 C CA . GLY B 1 241 ? 0.75 -10.133 2.535 1 97.75 241 GLY B CA 1
ATOM 4201 C C . GLY B 1 241 ? 0.601 -8.734 1.975 1 97.75 241 GLY B C 1
ATOM 4202 O O . GLY B 1 241 ? -0.159 -8.516 1.029 1 97.75 241 GLY B O 1
ATOM 4203 N N . LEU B 1 242 ? 1.429 -7.863 2.449 1 98.25 242 LEU B N 1
ATOM 4204 C CA . LEU B 1 242 ? 1.382 -6.449 2.096 1 98.25 242 LEU B CA 1
ATOM 4205 C C . LEU B 1 242 ? 1.622 -6.258 0.602 1 98.25 242 LEU B C 1
ATOM 4207 O O . LEU B 1 242 ? 0.865 -5.551 -0.067 1 98.25 242 LEU B O 1
ATOM 4211 N N . GLY B 1 243 ? 2.67 -6.855 0.116 1 98.06 243 GLY B N 1
ATOM 4212 C CA . GLY B 1 243 ? 3.01 -6.676 -1.286 1 98.06 243 GLY B CA 1
ATOM 4213 C C . GLY B 1 243 ? 1.874 -7.039 -2.225 1 98.06 243 GLY B C 1
ATOM 4214 O O . GLY B 1 243 ? 1.474 -6.23 -3.064 1 98.06 243 GLY B O 1
ATOM 4215 N N . ASP B 1 244 ? 1.394 -8.234 -2.018 1 98.44 244 ASP B N 1
ATOM 4216 C CA . ASP B 1 244 ? 0.318 -8.727 -2.873 1 98.44 244 ASP B CA 1
ATOM 4217 C C . ASP B 1 244 ? -0.94 -7.875 -2.717 1 98.44 244 ASP B C 1
ATOM 4219 O O . ASP B 1 244 ? -1.641 -7.609 -3.695 1 98.44 244 ASP B O 1
ATOM 4223 N N . LEU B 1 245 ? -1.207 -7.477 -1.523 1 98.56 245 LEU B N 1
ATOM 4224 C CA . LEU B 1 245 ? -2.363 -6.641 -1.217 1 98.56 245 LEU B CA 1
ATOM 4225 C C . LEU B 1 245 ? -2.279 -5.309 -1.953 1 98.56 245 LEU B C 1
ATOM 4227 O O . LEU B 1 245 ? -3.236 -4.898 -2.613 1 98.56 245 LEU B O 1
ATOM 4231 N N . VAL B 1 246 ? -1.171 -4.656 -1.91 1 98.44 246 VAL B N 1
ATOM 4232 C CA . VAL B 1 246 ? -0.97 -3.342 -2.51 1 98.44 246 VAL B CA 1
ATOM 4233 C C . VAL B 1 246 ? -1.09 -3.441 -4.027 1 98.44 246 VAL B C 1
ATOM 4235 O O . VAL B 1 246 ? -1.784 -2.639 -4.656 1 98.44 246 VAL B O 1
ATOM 4238 N N . ALA B 1 247 ? -0.436 -4.434 -4.621 1 98 247 ALA B N 1
ATOM 4239 C CA . ALA B 1 247 ? -0.482 -4.586 -6.074 1 98 247 ALA B CA 1
ATOM 4240 C C . ALA B 1 247 ? -1.912 -4.816 -6.559 1 98 247 ALA B C 1
ATOM 4242 O O . ALA B 1 247 ? -2.348 -4.203 -7.535 1 98 247 ALA B O 1
ATOM 4243 N N . THR B 1 248 ? -2.631 -5.68 -5.859 1 97.69 248 THR B N 1
ATOM 4244 C CA . THR B 1 248 ? -3.967 -6.082 -6.285 1 97.69 248 THR B CA 1
ATOM 4245 C C . THR B 1 248 ? -4.965 -4.949 -6.078 1 97.69 248 THR B C 1
ATOM 4247 O O . THR B 1 248 ? -5.852 -4.738 -6.91 1 97.69 248 THR B O 1
ATOM 4250 N N . CYS B 1 249 ? -4.836 -4.168 -5.02 1 97.94 249 CYS B N 1
ATOM 4251 C CA . CYS B 1 249 ? -5.797 -3.117 -4.699 1 97.94 249 CYS B CA 1
ATOM 4252 C C . CYS B 1 249 ? -5.582 -1.898 -5.59 1 97.94 249 CYS B C 1
ATOM 4254 O O . CYS B 1 249 ? -6.492 -1.085 -5.762 1 97.94 249 CYS B O 1
ATOM 4256 N N . ASN B 1 250 ? -4.402 -1.765 -6.168 1 96 250 ASN B N 1
ATOM 4257 C CA . ASN B 1 250 ? -4.105 -0.524 -6.875 1 96 250 ASN B CA 1
ATOM 4258 C C . ASN B 1 250 ? -4.109 -0.727 -8.391 1 96 250 ASN B C 1
ATOM 4260 O O . ASN B 1 250 ? -4.207 0.238 -9.148 1 96 250 ASN B O 1
ATOM 4264 N N . SER B 1 251 ? -4.02 -1.914 -8.844 1 94.5 251 SER B N 1
ATOM 4265 C CA . SER B 1 251 ? -3.836 -2.16 -10.273 1 94.5 251 SER B CA 1
ATOM 4266 C C . SER B 1 251 ? -5.176 -2.289 -10.984 1 94.5 251 SER B C 1
ATOM 4268 O O . SER B 1 251 ? -6.062 -3.016 -10.531 1 94.5 251 SER B O 1
ATOM 4270 N N . PRO B 1 252 ? -5.27 -1.65 -12.133 1 89.12 252 PRO B N 1
ATOM 4271 C CA . PRO B 1 252 ? -6.453 -1.896 -12.961 1 89.12 252 PRO B CA 1
ATOM 4272 C C . PRO B 1 252 ? -6.457 -3.291 -13.586 1 89.12 252 PRO B C 1
ATOM 4274 O O . PRO B 1 252 ? -7.48 -3.727 -14.117 1 89.12 252 PRO B O 1
ATOM 4277 N N . LEU B 1 253 ? -5.359 -3.996 -13.477 1 88.69 253 LEU B N 1
ATOM 4278 C CA . LEU B 1 253 ? -5.258 -5.348 -14.023 1 88.69 253 LEU B CA 1
ATOM 4279 C C . LEU B 1 253 ? -5.863 -6.363 -13.062 1 88.69 253 LEU B C 1
ATOM 4281 O O . LEU B 1 253 ? -6.105 -7.516 -13.438 1 88.69 253 LEU B O 1
ATOM 4285 N N . SER B 1 254 ? -6.105 -5.926 -11.859 1 92.69 254 SER B N 1
ATOM 4286 C CA . SER B 1 254 ? -6.727 -6.805 -10.875 1 92.69 254 SER B CA 1
ATOM 4287 C C . SER B 1 254 ? -8.203 -7.016 -11.172 1 92.69 254 SER B C 1
ATOM 4289 O O . SER B 1 254 ? -8.992 -6.066 -11.133 1 92.69 254 SER B O 1
ATOM 4291 N N . ARG B 1 255 ? -8.594 -8.211 -11.383 1 90.75 255 ARG B N 1
ATOM 4292 C CA . ARG B 1 255 ? -9.984 -8.562 -11.656 1 90.75 255 ARG B CA 1
ATOM 4293 C C . ARG B 1 255 ? -10.875 -8.25 -10.453 1 90.75 255 ARG B C 1
ATOM 4295 O O . ARG B 1 255 ? -12.023 -7.832 -10.617 1 90.75 255 ARG B O 1
ATOM 4302 N N . ASN B 1 256 ? -10.383 -8.469 -9.266 1 94.62 256 ASN B N 1
ATOM 4303 C CA . ASN B 1 256 ? -11.148 -8.195 -8.055 1 94.62 256 ASN B CA 1
ATOM 4304 C C . ASN B 1 256 ? -11.445 -6.707 -7.898 1 94.62 256 ASN B C 1
ATOM 4306 O O . ASN B 1 256 ? -12.57 -6.32 -7.594 1 94.62 256 ASN B O 1
ATOM 4310 N N . ARG B 1 257 ? -10.414 -5.879 -8.125 1 95.38 257 ARG B N 1
ATOM 4311 C CA . ARG B 1 257 ? -10.586 -4.434 -8.031 1 95.38 257 ARG B CA 1
ATOM 4312 C C . ARG B 1 257 ? -11.602 -3.934 -9.055 1 95.38 257 ARG B C 1
ATOM 4314 O O . ARG B 1 257 ? -12.508 -3.162 -8.719 1 95.38 257 ARG B O 1
ATOM 4321 N N . THR B 1 258 ? -11.477 -4.426 -10.273 1 94.5 258 THR B N 1
ATOM 4322 C CA . THR B 1 258 ? -12.375 -4.02 -11.352 1 94.5 258 THR B CA 1
ATOM 4323 C C . THR B 1 258 ? -13.805 -4.484 -11.07 1 94.5 258 THR B C 1
ATOM 4325 O O . THR B 1 258 ? -14.766 -3.756 -11.344 1 94.5 258 THR B O 1
ATOM 4328 N N . PHE B 1 259 ? -13.914 -5.688 -10.602 1 95.44 259 PHE B N 1
ATOM 4329 C CA . PHE B 1 259 ? -15.219 -6.219 -10.227 1 95.44 259 PHE B CA 1
ATOM 4330 C C . PHE B 1 259 ? -15.891 -5.336 -9.18 1 95.44 259 PHE B C 1
ATOM 4332 O O . PHE B 1 259 ? -17.078 -5.023 -9.289 1 95.44 259 PHE B O 1
ATOM 4339 N N . GLY B 1 260 ? -15.156 -4.887 -8.195 1 96 260 GLY B N 1
ATOM 4340 C CA . GLY B 1 260 ? -15.672 -3.963 -7.199 1 96 260 GLY B CA 1
ATOM 4341 C C . GLY B 1 260 ? -16.156 -2.654 -7.789 1 96 260 GLY B C 1
ATOM 4342 O O . GLY B 1 260 ? -17.188 -2.121 -7.367 1 96 260 GLY B O 1
ATOM 4343 N N . GLU B 1 261 ? -15.422 -2.156 -8.734 1 95.94 261 GLU B N 1
ATOM 4344 C CA . GLU B 1 261 ? -15.82 -0.927 -9.414 1 95.94 261 GLU B CA 1
ATOM 4345 C C . GLU B 1 261 ? -17.156 -1.098 -10.117 1 95.94 261 GLU B C 1
ATOM 4347 O O . GLU B 1 261 ? -18.016 -0.202 -10.078 1 95.94 261 GLU B O 1
ATOM 4352 N N . HIS B 1 262 ? -17.344 -2.264 -10.781 1 95.12 262 HIS B N 1
ATOM 4353 C CA . HIS B 1 262 ? -18.594 -2.551 -11.469 1 95.12 262 HIS B CA 1
ATOM 4354 C C . HIS B 1 262 ? -19.766 -2.605 -10.492 1 95.12 262 HIS B C 1
ATOM 4356 O O . HIS B 1 262 ? -20.844 -2.074 -10.781 1 95.12 262 HIS B O 1
ATOM 4362 N N . LEU B 1 263 ? -19.5 -3.219 -9.344 1 95.06 263 LEU B N 1
ATOM 4363 C CA . LEU B 1 263 ? -20.547 -3.268 -8.328 1 95.06 263 LEU B CA 1
ATOM 4364 C C . LEU B 1 263 ? -20.938 -1.863 -7.871 1 95.06 263 LEU B C 1
ATOM 4366 O O . LEU B 1 263 ? -22.109 -1.585 -7.621 1 95.06 263 LEU B O 1
ATOM 4370 N N . SER B 1 264 ? -20 -1.046 -7.773 1 94.44 264 SER B N 1
ATOM 4371 C CA . SER B 1 264 ? -20.219 0.326 -7.328 1 94.44 264 SER B CA 1
ATOM 4372 C C . SER B 1 264 ? -21.062 1.104 -8.328 1 94.44 264 SER B C 1
ATOM 4374 O O . SER B 1 264 ? -21.766 2.053 -7.961 1 94.44 264 SER B O 1
ATOM 4376 N N . GLN B 1 265 ? -20.953 0.742 -9.555 1 92 265 GLN B N 1
ATOM 4377 C CA . GLN B 1 265 ? -21.703 1.396 -10.625 1 92 265 GLN B CA 1
ATOM 4378 C C . GLN B 1 265 ? -23.141 0.904 -10.664 1 92 265 GLN B C 1
ATOM 4380 O O . GLN B 1 265 ? -23.906 1.31 -11.539 1 92 265 GLN B O 1
ATOM 4385 N N . GLY B 1 266 ? -23.531 -0.009 -9.719 1 89.94 266 GLY B N 1
ATOM 4386 C CA . GLY B 1 266 ? -24.922 -0.447 -9.594 1 89.94 266 GLY B CA 1
ATOM 4387 C C . GLY B 1 266 ? -25.188 -1.776 -10.273 1 89.94 266 GLY B C 1
ATOM 4388 O O . GLY B 1 266 ? -26.328 -2.244 -10.297 1 89.94 266 GLY B O 1
ATOM 4389 N N . MET B 1 267 ? -24.188 -2.369 -10.789 1 91.81 267 MET B N 1
ATOM 4390 C CA . MET B 1 267 ? -24.359 -3.666 -11.43 1 91.81 267 MET B CA 1
ATOM 4391 C C . MET B 1 267 ? -24.656 -4.75 -10.406 1 91.81 267 MET B C 1
ATOM 4393 O O . MET B 1 267 ? -24.125 -4.73 -9.297 1 91.81 267 MET B O 1
ATOM 4397 N N . SER B 1 268 ? -25.531 -5.668 -10.836 1 91.5 268 SER B N 1
ATOM 4398 C CA . SER B 1 268 ? -25.719 -6.871 -10.039 1 91.5 268 SER B CA 1
ATOM 4399 C C . SER B 1 268 ? -24.484 -7.773 -10.102 1 91.5 268 SER B C 1
ATOM 4401 O O . SER B 1 268 ? -23.594 -7.543 -10.906 1 91.5 268 SER B O 1
ATOM 4403 N N . LEU B 1 269 ? -24.469 -8.742 -9.25 1 91.75 269 LEU B N 1
ATOM 4404 C CA . LEU B 1 269 ? -23.375 -9.711 -9.258 1 91.75 269 LEU B CA 1
ATOM 4405 C C . LEU B 1 269 ? -23.266 -10.383 -10.625 1 91.75 269 LEU B C 1
ATOM 4407 O O . LEU B 1 269 ? -22.156 -10.562 -11.133 1 91.75 269 LEU B O 1
ATOM 4411 N N . GLU B 1 270 ? -24.359 -10.695 -11.18 1 91.19 270 GLU B N 1
ATOM 4412 C CA . GLU B 1 270 ? -24.391 -11.352 -12.484 1 91.19 270 GLU B CA 1
ATOM 4413 C C . GLU B 1 270 ? -23.891 -10.422 -13.586 1 91.19 270 GLU B C 1
ATOM 4415 O O . GLU B 1 270 ? -23.141 -10.836 -14.461 1 91.19 270 GLU B O 1
ATOM 4420 N N . GLU B 1 271 ? -24.344 -9.234 -13.516 1 92.38 271 GLU B N 1
ATOM 4421 C CA . GLU B 1 271 ? -23.922 -8.242 -14.508 1 92.38 271 GLU B CA 1
ATOM 4422 C C . GLU B 1 271 ? -22.438 -7.957 -14.406 1 92.38 271 GLU B C 1
ATOM 4424 O O . GLU B 1 271 ? -21.75 -7.82 -15.422 1 92.38 271 GLU B O 1
ATOM 4429 N N . ALA B 1 272 ? -21.984 -7.832 -13.141 1 92.25 272 ALA B N 1
ATOM 4430 C CA . ALA B 1 272 ? -20.547 -7.613 -12.922 1 92.25 272 ALA B CA 1
ATOM 4431 C C . ALA B 1 272 ? -19.734 -8.789 -13.445 1 92.25 272 ALA B C 1
ATOM 4433 O O . ALA B 1 272 ? -18.656 -8.602 -14.023 1 92.25 272 ALA B O 1
ATOM 4434 N N . GLN B 1 273 ? -20.156 -10.016 -13.234 1 90.38 273 GLN B N 1
ATOM 4435 C CA . GLN B 1 273 ? -19.5 -11.219 -13.742 1 90.38 273 GLN B CA 1
ATOM 4436 C C . GLN B 1 273 ? -19.406 -11.188 -15.266 1 90.38 273 GLN B C 1
ATOM 4438 O O . GLN B 1 273 ? -18.375 -11.508 -15.836 1 90.38 273 GLN B O 1
ATOM 4443 N N . GLU B 1 274 ? -20.484 -10.82 -15.914 1 89.25 274 GLU B N 1
ATOM 4444 C CA . GLU B 1 274 ? -20.516 -10.734 -17.375 1 89.25 274 GLU B CA 1
ATOM 4445 C C . GLU B 1 274 ? -19.516 -9.695 -17.875 1 89.25 274 GLU B C 1
ATOM 4447 O O . GLU B 1 274 ? -18.875 -9.891 -18.906 1 89.25 274 GLU B O 1
ATOM 4452 N N . ALA B 1 275 ? -19.484 -8.562 -17.156 1 86.94 275 ALA B N 1
ATOM 4453 C CA . ALA B 1 275 ? -18.578 -7.488 -17.531 1 86.94 275 ALA B CA 1
ATOM 4454 C C . ALA B 1 275 ? -17.125 -7.934 -17.422 1 86.94 275 ALA B C 1
ATOM 4456 O O . ALA B 1 275 ? -16.25 -7.387 -18.094 1 86.94 275 ALA B O 1
ATOM 4457 N N . CYS B 1 276 ? -16.859 -8.875 -16.578 1 83.06 276 CYS B N 1
ATOM 4458 C CA . CYS B 1 276 ? -15.523 -9.445 -16.422 1 83.06 276 CYS B CA 1
ATOM 4459 C C . CYS B 1 276 ? -15.375 -10.719 -17.25 1 83.06 276 CYS B C 1
ATOM 4461 O O . CYS B 1 276 ? -14.781 -11.695 -16.781 1 83.06 276 CYS B O 1
ATOM 4463 N N . HIS B 1 277 ? -15.992 -10.797 -18.344 1 79.75 277 HIS B N 1
ATOM 4464 C CA . HIS B 1 277 ? -15.906 -11.867 -19.328 1 79.75 277 HIS B CA 1
ATOM 4465 C C . HIS B 1 277 ? -16.422 -13.188 -18.766 1 79.75 277 HIS B C 1
ATOM 4467 O O . HIS B 1 277 ? -15.82 -14.242 -18.984 1 79.75 277 HIS B O 1
ATOM 4473 N N . GLY B 1 278 ? -17.375 -13.109 -17.969 1 76.44 278 GLY B N 1
ATOM 4474 C CA . GLY B 1 278 ? -18.062 -14.289 -17.469 1 76.44 278 GLY B CA 1
ATOM 4475 C C . GLY B 1 278 ? -17.391 -14.898 -16.25 1 76.44 278 GLY B C 1
ATOM 4476 O O . GLY B 1 278 ? -17.828 -15.938 -15.75 1 76.44 278 GLY B O 1
ATOM 4477 N N . GLN B 1 279 ? -16.375 -14.273 -15.812 1 77.5 279 GLN B N 1
ATOM 4478 C CA . GLN B 1 279 ? -15.648 -14.844 -14.68 1 77.5 279 GLN B CA 1
ATOM 4479 C C . GLN B 1 279 ? -15.977 -14.102 -13.383 1 77.5 279 GLN B C 1
ATOM 4481 O O . GLN B 1 279 ? -16.062 -12.875 -13.375 1 77.5 279 GLN B O 1
ATOM 4486 N N . VAL B 1 280 ? -16.344 -14.891 -12.43 1 79 280 VAL B N 1
ATOM 4487 C CA . VAL B 1 280 ? -16.531 -14.305 -11.102 1 79 280 VAL B CA 1
ATOM 4488 C C . VAL B 1 280 ? -15.18 -14.039 -10.461 1 79 280 VAL B C 1
ATOM 4490 O O . VAL B 1 280 ? -14.25 -14.844 -10.602 1 79 280 VAL B O 1
ATOM 4493 N N . ALA B 1 281 ? -15.109 -12.828 -9.828 1 88.06 281 ALA B N 1
ATOM 4494 C CA . ALA B 1 281 ? -13.867 -12.5 -9.133 1 88.06 281 ALA B CA 1
ATOM 4495 C C . ALA B 1 281 ? -13.656 -13.422 -7.934 1 88.06 281 ALA B C 1
ATOM 4497 O O . ALA B 1 281 ? -14.602 -13.758 -7.223 1 88.06 281 ALA B O 1
ATOM 4498 N N . GLU B 1 282 ? -12.445 -13.836 -7.66 1 89.56 282 GLU B N 1
ATOM 4499 C CA . GLU B 1 282 ? -12.094 -14.758 -6.582 1 89.56 282 GLU B CA 1
ATOM 4500 C C . GLU B 1 282 ? -12.523 -14.203 -5.227 1 89.56 282 GLU B C 1
ATOM 4502 O O . GLU B 1 282 ? -12.891 -14.969 -4.328 1 89.56 282 GLU B O 1
ATOM 4507 N N . GLY B 1 283 ? -12.477 -12.883 -5.086 1 92.31 283 GLY B N 1
ATOM 4508 C CA . GLY B 1 283 ? -12.867 -12.258 -3.834 1 92.31 283 GLY B CA 1
ATOM 4509 C C . GLY B 1 283 ? -14.32 -12.508 -3.469 1 92.31 283 GLY B C 1
ATOM 4510 O O . GLY B 1 283 ? -14.664 -12.586 -2.287 1 92.31 283 GLY B O 1
ATOM 4511 N N . VAL B 1 284 ? -15.172 -12.57 -4.469 1 91.62 284 VAL B N 1
ATOM 4512 C CA . VAL B 1 284 ? -16.578 -12.836 -4.246 1 91.62 284 VAL B CA 1
ATOM 4513 C C . VAL B 1 284 ? -16.766 -14.25 -3.703 1 91.62 284 VAL B C 1
ATOM 4515 O O . VAL B 1 284 ? -17.547 -14.469 -2.766 1 91.62 284 VAL B O 1
ATOM 4518 N N . ASN B 1 285 ? -16.031 -15.133 -4.258 1 87.19 285 ASN B N 1
ATOM 4519 C CA . ASN B 1 285 ? -16.094 -16.516 -3.809 1 87.19 285 ASN B CA 1
ATOM 4520 C C . ASN B 1 285 ? -15.508 -16.672 -2.406 1 87.19 285 ASN B C 1
ATOM 4522 O O . ASN B 1 285 ? -15.984 -17.5 -1.62 1 87.19 285 ASN B O 1
ATOM 4526 N N . ALA B 1 286 ? -14.578 -15.898 -2.096 1 92.69 286 ALA B N 1
ATOM 4527 C CA . ALA B 1 286 ? -13.781 -16.094 -0.884 1 92.69 286 ALA B CA 1
ATOM 4528 C C . ALA B 1 286 ? -14.391 -15.336 0.296 1 92.69 286 ALA B C 1
ATOM 4530 O O . ALA B 1 286 ? -14.156 -15.695 1.454 1 92.69 286 ALA B O 1
ATOM 4531 N N . CYS B 1 287 ? -15.133 -14.234 0.053 1 95.06 287 CYS B N 1
ATOM 4532 C CA . CYS B 1 287 ? -15.523 -13.328 1.13 1 95.06 287 CYS B CA 1
ATOM 4533 C C . CYS B 1 287 ? -16.391 -14.039 2.156 1 95.06 287 CYS B C 1
ATOM 4535 O O . CYS B 1 287 ? -16.234 -13.836 3.361 1 95.06 287 CYS B O 1
ATOM 4537 N N . ARG B 1 288 ? -17.281 -14.977 1.719 1 93.94 288 ARG B N 1
ATOM 4538 C CA . ARG B 1 288 ? -18.125 -15.711 2.662 1 93.94 288 ARG B CA 1
ATOM 4539 C C . ARG B 1 288 ? -17.297 -16.703 3.467 1 93.94 288 ARG B C 1
ATOM 4541 O O . ARG B 1 288 ? -17.531 -16.906 4.66 1 93.94 288 ARG B O 1
ATOM 4548 N N . ALA B 1 289 ? -16.453 -17.375 2.74 1 94.19 289 ALA B N 1
ATOM 4549 C CA . ALA B 1 289 ? -15.562 -18.312 3.434 1 94.19 289 ALA B CA 1
ATOM 4550 C C . ALA B 1 289 ? -14.734 -17.594 4.496 1 94.19 289 ALA B C 1
ATOM 4552 O O . ALA B 1 289 ? -14.562 -18.109 5.605 1 94.19 289 ALA B O 1
ATOM 4553 N N . ILE B 1 290 ? -14.203 -16.438 4.184 1 96.31 290 ILE B N 1
ATOM 4554 C CA . ILE B 1 290 ? -13.414 -15.648 5.121 1 96.31 290 ILE B CA 1
ATOM 4555 C C . ILE B 1 290 ? -14.281 -15.234 6.305 1 96.31 290 ILE B C 1
ATOM 4557 O O . ILE B 1 290 ? -13.859 -15.328 7.461 1 96.31 290 ILE B O 1
ATOM 4561 N N . GLN B 1 291 ? -15.43 -14.781 6.02 1 96 291 GLN B N 1
ATOM 4562 C CA . GLN B 1 291 ? -16.359 -14.391 7.074 1 96 291 GLN B CA 1
ATOM 4563 C C . GLN B 1 291 ? -16.656 -15.555 8.008 1 96 291 GLN B C 1
ATOM 4565 O O . GLN B 1 291 ? -16.656 -15.391 9.234 1 96 291 GLN B O 1
ATOM 4570 N N . SER B 1 292 ? -16.938 -16.688 7.434 1 94.75 292 SER B N 1
ATOM 4571 C CA . SER B 1 292 ? -17.219 -17.891 8.219 1 94.75 292 SER B CA 1
ATOM 4572 C C . SER B 1 292 ? -16.047 -18.266 9.102 1 94.75 292 SER B C 1
ATOM 4574 O O . SER B 1 292 ? -16.219 -18.578 10.281 1 94.75 292 SER B O 1
ATOM 4576 N N . LEU B 1 293 ? -14.867 -18.281 8.539 1 95.69 293 LEU B N 1
ATOM 4577 C CA . LEU B 1 293 ? -13.664 -18.594 9.297 1 95.69 293 LEU B CA 1
ATOM 4578 C C . LEU B 1 293 ? -13.469 -17.594 10.438 1 95.69 293 LEU B C 1
ATOM 4580 O O . LEU B 1 293 ? -13.094 -17.984 11.547 1 95.69 293 LEU B O 1
ATOM 4584 N N . ALA B 1 294 ? -13.633 -16.328 10.117 1 97.38 294 ALA B N 1
ATOM 4585 C CA . ALA B 1 294 ? -13.469 -15.273 11.125 1 97.38 294 ALA B CA 1
ATOM 4586 C C . ALA B 1 294 ? -14.43 -15.469 12.289 1 97.38 294 ALA B C 1
ATOM 4588 O O . ALA B 1 294 ? -14.031 -15.375 13.453 1 97.38 294 ALA B O 1
ATOM 4589 N N . ARG B 1 295 ? -15.656 -15.773 11.984 1 96.31 295 ARG B N 1
ATOM 4590 C CA . ARG B 1 295 ? -16.656 -16 13.023 1 96.31 295 ARG B CA 1
ATOM 4591 C C . ARG B 1 295 ? -16.312 -17.219 13.875 1 96.31 295 ARG B C 1
ATOM 4593 O O . ARG B 1 295 ? -16.438 -17.172 15.102 1 96.31 295 ARG B O 1
ATOM 4600 N N . ALA B 1 296 ? -15.898 -18.203 13.219 1 96.12 296 ALA B N 1
ATOM 4601 C CA . ALA B 1 296 ? -15.523 -19.422 13.922 1 96.12 296 ALA B CA 1
ATOM 4602 C C . ALA B 1 296 ? -14.375 -19.172 14.898 1 96.12 296 ALA B C 1
ATOM 4604 O O . ALA B 1 296 ? -14.234 -19.875 15.898 1 96.12 296 ALA B O 1
ATOM 4605 N N . HIS B 1 297 ? -13.594 -18.234 14.68 1 97.38 297 HIS B N 1
ATOM 4606 C CA . HIS B 1 297 ? -12.422 -17.953 15.508 1 97.38 297 HIS B CA 1
ATOM 4607 C C . HIS B 1 297 ? -12.594 -16.656 16.281 1 97.38 297 HIS B C 1
ATOM 4609 O O . HIS B 1 297 ? -11.625 -16.125 16.844 1 97.38 297 HIS B O 1
ATOM 4615 N N . SER B 1 298 ? -13.734 -15.977 16.234 1 97.69 298 SER B N 1
ATOM 4616 C CA . SER B 1 298 ? -14.086 -14.766 16.953 1 97.69 298 SER B CA 1
ATOM 4617 C C . SER B 1 298 ? -13.172 -13.602 16.562 1 97.69 298 SER B C 1
ATOM 4619 O O . SER B 1 298 ? -12.648 -12.906 17.438 1 97.69 298 SER B O 1
ATOM 4621 N N . VAL B 1 299 ? -12.914 -13.508 15.328 1 97.81 299 VAL B N 1
ATOM 4622 C CA . VAL B 1 299 ? -12.094 -12.43 14.781 1 97.81 299 VAL B CA 1
ATOM 4623 C C . VAL B 1 299 ? -12.977 -11.422 14.062 1 97.81 299 VAL B C 1
ATOM 4625 O O . VAL B 1 299 ? -13.859 -11.805 13.289 1 97.81 299 VAL B O 1
ATOM 4628 N N . ASP B 1 300 ? -12.75 -10.117 14.312 1 95.88 300 ASP B N 1
ATOM 4629 C CA . ASP B 1 300 ? -13.484 -9.047 13.641 1 95.88 300 ASP B CA 1
ATOM 4630 C C . ASP B 1 300 ? -12.922 -8.789 12.242 1 95.88 300 ASP B C 1
ATOM 4632 O O . ASP B 1 300 ? -11.727 -8.508 12.094 1 95.88 300 ASP B O 1
ATOM 4636 N N . VAL B 1 301 ? -13.797 -8.875 11.219 1 96.94 301 VAL B N 1
ATOM 4637 C CA . VAL B 1 301 ? -13.367 -8.633 9.844 1 96.94 301 VAL B CA 1
ATOM 4638 C C . VAL B 1 301 ? -14.352 -7.691 9.156 1 96.94 301 VAL B C 1
ATOM 4640 O O . VAL B 1 301 ? -15 -8.07 8.18 1 96.94 301 VAL B O 1
ATOM 4643 N N . PRO B 1 302 ? -14.359 -6.453 9.57 1 96.06 302 PRO B N 1
ATOM 4644 C CA . PRO B 1 302 ? -15.359 -5.496 9.086 1 96.06 302 PRO B CA 1
ATOM 4645 C C . PRO B 1 302 ? -15.352 -5.344 7.57 1 96.06 302 PRO B C 1
ATOM 4647 O O . PRO B 1 302 ? -16.406 -5.188 6.953 1 96.06 302 PRO B O 1
ATOM 4650 N N . ILE B 1 303 ? -14.234 -5.332 6.945 1 96.81 303 ILE B N 1
ATOM 4651 C CA . ILE B 1 303 ? -14.18 -5.148 5.496 1 96.81 303 ILE B CA 1
ATOM 4652 C C . ILE B 1 303 ? -14.789 -6.363 4.801 1 96.81 303 ILE B C 1
ATOM 4654 O O . ILE B 1 303 ? -15.602 -6.219 3.883 1 96.81 303 ILE B O 1
ATOM 4658 N N . ALA B 1 304 ? -14.391 -7.586 5.238 1 97.12 304 ALA B N 1
ATOM 4659 C CA . ALA B 1 304 ? -14.984 -8.789 4.676 1 97.12 304 ALA B CA 1
ATOM 4660 C C . ALA B 1 304 ? -16.5 -8.797 4.867 1 97.12 304 ALA B C 1
ATOM 4662 O O . ALA B 1 304 ? -17.25 -9.172 3.957 1 97.12 304 ALA B O 1
ATOM 4663 N N . ASP B 1 305 ? -16.953 -8.367 6.035 1 96.56 305 ASP B N 1
ATOM 4664 C CA . ASP B 1 305 ? -18.375 -8.281 6.32 1 96.56 305 ASP B CA 1
ATOM 4665 C C . ASP B 1 305 ? -19.078 -7.332 5.344 1 96.56 305 ASP B C 1
ATOM 4667 O O . ASP B 1 305 ? -20.172 -7.629 4.855 1 96.56 305 ASP B O 1
ATOM 4671 N N . ALA B 1 306 ? -18.469 -6.203 5.117 1 96.12 306 ALA B N 1
ATOM 4672 C CA . ALA B 1 306 ? -19.031 -5.223 4.199 1 96.12 306 ALA B CA 1
ATOM 4673 C C . ALA B 1 306 ? -19.141 -5.785 2.785 1 96.12 306 ALA B C 1
ATOM 4675 O O . ALA B 1 306 ? -20.141 -5.582 2.098 1 96.12 306 ALA B O 1
ATOM 4676 N N . VAL B 1 307 ? -18.141 -6.496 2.342 1 96.69 307 VAL B N 1
ATOM 4677 C CA . VAL B 1 307 ? -18.141 -7.078 1.005 1 96.69 307 VAL B CA 1
ATOM 4678 C C . VAL B 1 307 ? -19.234 -8.141 0.896 1 96.69 307 VAL B C 1
ATOM 4680 O O . VAL B 1 307 ? -19.953 -8.195 -0.101 1 96.69 307 VAL B O 1
ATOM 4683 N N . VAL B 1 308 ? -19.391 -8.969 1.923 1 96.19 308 VAL B N 1
ATOM 4684 C CA . VAL B 1 308 ? -20.438 -9.977 1.942 1 96.19 308 VAL B CA 1
ATOM 4685 C C . VAL B 1 308 ? -21.797 -9.305 1.853 1 96.19 308 VAL B C 1
ATOM 4687 O O . VAL B 1 308 ? -22.672 -9.75 1.099 1 96.19 308 VAL B O 1
ATOM 4690 N N . SER B 1 309 ? -21.969 -8.273 2.598 1 95.44 309 SER B N 1
ATOM 4691 C CA . SER B 1 309 ? -23.25 -7.574 2.627 1 95.44 309 SER B CA 1
ATOM 4692 C C . SER B 1 309 ? -23.609 -7.02 1.252 1 95.44 309 SER B C 1
ATOM 4694 O O . SER B 1 309 ? -24.766 -7.086 0.832 1 95.44 309 SER B O 1
ATOM 4696 N N . VAL B 1 310 ? -22.641 -6.465 0.532 1 95.69 310 VAL B N 1
ATOM 4697 C CA . VAL B 1 310 ? -22.875 -5.891 -0.787 1 95.69 310 VAL B CA 1
ATOM 4698 C C . VAL B 1 310 ? -23.141 -7.004 -1.798 1 95.69 310 VAL B C 1
ATOM 4700 O O . VAL B 1 310 ? -24.062 -6.902 -2.613 1 95.69 310 VAL B O 1
ATOM 4703 N N . CYS B 1 311 ? -22.391 -8.094 -1.72 1 94.88 311 CYS B N 1
ATOM 4704 C CA . CYS B 1 311 ? -22.438 -9.156 -2.721 1 94.88 311 CYS B CA 1
ATOM 4705 C C . CYS B 1 311 ? -23.672 -10.031 -2.512 1 94.88 311 CYS B C 1
ATOM 4707 O O . CYS B 1 311 ? -24.25 -10.539 -3.475 1 94.88 311 CYS B O 1
ATOM 4709 N N . PHE B 1 312 ? -24.125 -10.18 -1.201 1 94.19 312 PHE B N 1
ATOM 4710 C CA . PHE B 1 312 ? -25.062 -11.281 -0.993 1 94.19 312 PHE B CA 1
ATOM 4711 C C . PHE B 1 312 ? -26.25 -10.82 -0.167 1 94.19 312 PHE B C 1
ATOM 4713 O O . PHE B 1 312 ? -27.281 -11.492 -0.128 1 94.19 312 PHE B O 1
ATOM 4720 N N . ASP B 1 313 ? -26.141 -9.656 0.498 1 93.69 313 ASP B N 1
ATOM 4721 C CA . ASP B 1 313 ? -27.203 -9.281 1.421 1 93.69 313 ASP B CA 1
ATOM 4722 C C . ASP B 1 313 ? -27.953 -8.047 0.923 1 93.69 313 ASP B C 1
ATOM 4724 O O . ASP B 1 313 ? -28.75 -7.461 1.66 1 93.69 313 ASP B O 1
ATOM 4728 N N . GLY B 1 314 ? -27.672 -7.543 -0.203 1 90.88 314 GLY B N 1
ATOM 4729 C CA . GLY B 1 314 ? -28.438 -6.473 -0.823 1 90.88 314 GLY B CA 1
ATOM 4730 C C . GLY B 1 314 ? -28.016 -5.094 -0.356 1 90.88 314 GLY B C 1
ATOM 4731 O O . GLY B 1 314 ? -28.656 -4.098 -0.683 1 90.88 314 GLY B O 1
ATOM 4732 N N . ALA B 1 315 ? -26.938 -4.984 0.365 1 92.88 315 ALA B N 1
ATOM 4733 C CA . ALA B 1 315 ? -26.438 -3.678 0.784 1 92.88 315 ALA B CA 1
ATOM 4734 C C . ALA B 1 315 ? -25.891 -2.891 -0.406 1 92.88 315 ALA B C 1
ATOM 4736 O O . ALA B 1 315 ? -25.391 -3.475 -1.363 1 92.88 315 ALA B O 1
ATOM 4737 N N . THR B 1 316 ? -26.047 -1.566 -0.293 1 94.19 316 THR B N 1
ATOM 4738 C CA . THR B 1 316 ? -25.469 -0.733 -1.338 1 94.19 316 THR B CA 1
ATOM 4739 C C . THR B 1 316 ? -23.984 -0.451 -1.047 1 94.19 316 THR B C 1
ATOM 4741 O O . THR B 1 316 ? -23.578 -0.403 0.115 1 94.19 316 THR B O 1
ATOM 4744 N N . VAL B 1 317 ? -23.234 -0.231 -2.129 1 94.12 317 VAL B N 1
ATOM 4745 C CA . VAL B 1 317 ? -21.828 0.078 -2.008 1 94.12 317 VAL B CA 1
ATOM 4746 C C . VAL B 1 317 ? -21.641 1.361 -1.2 1 94.12 317 VAL B C 1
ATOM 4748 O O . VAL B 1 317 ? -20.797 1.418 -0.294 1 94.12 317 VAL B O 1
ATOM 4751 N N . LYS B 1 318 ? -22.391 2.352 -1.512 1 91.12 318 LYS B N 1
ATOM 4752 C CA . LYS B 1 318 ? -22.281 3.652 -0.859 1 91.12 318 LYS B CA 1
ATOM 4753 C C . LYS B 1 318 ? -22.453 3.527 0.652 1 91.12 318 LYS B C 1
ATOM 4755 O O . LYS B 1 318 ? -21.609 4.004 1.418 1 91.12 318 LYS B O 1
ATOM 4760 N N . GLU B 1 319 ? -23.453 2.832 1.072 1 88.94 319 GLU B N 1
ATOM 4761 C CA . GLU B 1 319 ? -23.719 2.65 2.494 1 88.94 319 GLU B CA 1
ATOM 4762 C C . GLU B 1 319 ? -22.625 1.833 3.17 1 88.94 319 GLU B C 1
ATOM 4764 O O . GLU B 1 319 ? -22.203 2.146 4.285 1 88.94 319 GLU B O 1
ATOM 4769 N N . SER B 1 320 ? -22.156 0.856 2.541 1 90.94 320 SER B N 1
ATOM 4770 C CA . SER B 1 320 ? -21.188 -0.065 3.123 1 90.94 320 SER B CA 1
ATOM 4771 C C . SER B 1 320 ? -19.828 0.609 3.312 1 90.94 320 SER B C 1
ATOM 4773 O O . SER B 1 320 ? -19.188 0.442 4.352 1 90.94 320 SER B O 1
ATOM 4775 N N . ILE B 1 321 ? -19.453 1.371 2.295 1 86.06 321 ILE B N 1
ATOM 4776 C CA . ILE B 1 321 ? -18.156 2.041 2.352 1 86.06 321 ILE B CA 1
ATOM 4777 C C . ILE B 1 321 ? -18.203 3.162 3.389 1 86.06 321 ILE B C 1
ATOM 4779 O O . ILE B 1 321 ? -17.234 3.361 4.137 1 86.06 321 ILE B O 1
ATOM 4783 N N . MET B 1 322 ? -19.281 3.807 3.477 1 82.25 322 MET B N 1
ATOM 4784 C CA . MET B 1 322 ? -19.422 4.875 4.461 1 82.25 322 MET B CA 1
ATOM 4785 C C . MET B 1 322 ? -19.406 4.316 5.879 1 82.25 322 MET B C 1
ATOM 4787 O O . MET B 1 322 ? -18.766 4.895 6.766 1 82.25 322 MET B O 1
ATOM 4791 N N . ASN B 1 323 ? -20.031 3.193 6.012 1 84.19 323 ASN B N 1
ATOM 4792 C CA . ASN B 1 323 ? -20.047 2.547 7.32 1 84.19 323 ASN B CA 1
ATOM 4793 C C . ASN B 1 323 ? -18.641 2.104 7.73 1 84.19 323 ASN B C 1
ATOM 4795 O O . ASN B 1 323 ? -18.281 2.178 8.906 1 84.19 323 ASN B O 1
ATOM 4799 N N . LEU B 1 324 ? -17.922 1.648 6.785 1 83.69 324 LEU B N 1
ATOM 4800 C CA . LEU B 1 324 ? -16.562 1.208 7.047 1 83.69 324 LEU B CA 1
ATOM 4801 C C . LEU B 1 324 ? -15.688 2.377 7.488 1 83.69 324 LEU B C 1
ATOM 4803 O O . LEU B 1 324 ? -14.812 2.219 8.344 1 83.69 324 LEU B O 1
ATOM 4807 N N . MET B 1 325 ? -15.977 3.521 6.891 1 80.12 325 MET B N 1
ATOM 4808 C CA . MET B 1 325 ? -15.148 4.695 7.152 1 80.12 325 MET B CA 1
ATOM 4809 C C . MET B 1 325 ? -15.578 5.387 8.445 1 80.12 325 MET B C 1
ATOM 4811 O O . MET B 1 325 ? -14.797 6.129 9.039 1 80.12 325 MET B O 1
ATOM 4815 N N . GLU B 1 326 ? -16.797 5.168 8.945 1 73.56 326 GLU B N 1
ATOM 4816 C CA . GLU B 1 326 ? -17.359 5.859 10.102 1 73.56 326 GLU B CA 1
ATOM 4817 C C . GLU B 1 326 ? -17.141 5.051 11.383 1 73.56 326 GLU B C 1
ATOM 4819 O O . GLU B 1 326 ? -17.5 5.5 12.469 1 73.56 326 GLU B O 1
ATOM 4824 N N . ARG B 1 327 ? -16.547 4.051 11.297 1 68.62 327 ARG B N 1
ATOM 4825 C CA . ARG B 1 327 ? -16.391 3.244 12.508 1 68.62 327 ARG B CA 1
ATOM 4826 C C . ARG B 1 327 ? -15.594 3.998 13.562 1 68.62 327 ARG B C 1
ATOM 4828 O O . ARG B 1 327 ? -14.836 4.914 13.25 1 68.62 327 ARG B O 1
ATOM 4835 N N . ASP B 1 328 ? -15.844 3.723 14.781 1 61.12 328 ASP B N 1
ATOM 4836 C CA . ASP B 1 328 ? -15.391 4.477 15.945 1 61.12 328 ASP B CA 1
ATOM 4837 C C . ASP B 1 328 ? -13.867 4.641 15.93 1 61.12 328 ASP B C 1
ATOM 4839 O O . ASP B 1 328 ? -13.141 3.709 15.594 1 61.12 328 ASP B O 1
ATOM 4843 N N . THR B 1 329 ? -13.516 5.859 16.219 1 61.44 329 THR B N 1
ATOM 4844 C CA . THR B 1 329 ? -12.133 6.332 16.188 1 61.44 329 THR B CA 1
ATOM 4845 C C . THR B 1 329 ? -11.406 5.926 17.469 1 61.44 329 THR B C 1
ATOM 4847 O O . THR B 1 329 ? -11.383 6.688 18.438 1 61.44 329 THR B O 1
ATOM 4850 N N . LYS B 1 330 ? -11.281 4.691 17.719 1 64.5 330 LYS B N 1
ATOM 4851 C CA . LYS B 1 330 ? -10.438 4.246 18.828 1 64.5 330 LYS B CA 1
ATOM 4852 C C . LYS B 1 330 ? -8.961 4.48 18.516 1 64.5 330 LYS B C 1
ATOM 4854 O O . LYS B 1 330 ? -8.617 4.965 17.438 1 64.5 330 LYS B O 1
ATOM 4859 N N . ALA B 1 331 ? -8.078 4.504 19.641 1 64.12 331 ALA B N 1
ATOM 4860 C CA . ALA B 1 331 ? -6.629 4.629 19.531 1 64.12 331 ALA B CA 1
ATOM 4861 C C . ALA B 1 331 ? -6.066 3.627 18.516 1 64.12 331 ALA B C 1
ATOM 4863 O O . ALA B 1 331 ? -6.539 2.49 18.438 1 64.12 331 ALA B O 1
ATOM 4864 N N . GLU B 1 332 ? -5.277 4.09 17.609 1 70.75 332 GLU B N 1
ATOM 4865 C CA . GLU B 1 332 ? -4.633 3.199 16.641 1 70.75 332 GLU B CA 1
ATOM 4866 C C . GLU B 1 332 ? -3.57 2.338 17.328 1 70.75 332 GLU B C 1
ATOM 4868 O O . GLU B 1 332 ? -2.852 2.811 18.203 1 70.75 332 GLU B O 1
#

Secondary structure (DSSP, 8-state):
--EEEEE--SHHHHHHHHHHHHTT-EEEEE-SSHHHHHHHHHHS--TTTSTT-PPPTTEEEES-HHHHHTT-SEEEE-S-GGGHHHHHHHHGGGS-TTPEEEE----B-TTT--BHHHHHHHHH---GGGEEEEESS--HHHHHTT--EEEEEEESSHHHHHHHHHHH--SSEEEEEES-HHHHHHHHHHHHHHHHHHHHHHHTT--HHHHHHHHHHHHHHHHHHHHHTT--GGGGGSIIIIIHHHHHHH-TT-HHHHHHHHHHTT--HHHHHHHTTTPPPHHHHHHHHHHHHHHHTT---HHHHHHHHHHHS---HHHHHHHHHHS-----/--EEEEE--SHHHHHHHHHHHHTT-EEEEE-SSHHHHHHHHHHS--TTTSTT-PPPTTEEEES-HHHHHTT-SEEEE-S-GGGHHHHHHHHGGGS-TTPEEEE----B-TTT--BHHHHHHHHH---GGGEEEEESS--HHHHHTT--EEEEEEESSHHHHHHHHHHH--SSEEEEEES-HHHHHHHHHHHHHHHHHHHHHHHTT--HHHHHHHHHHHHHHHHHHHHHTT--GGGGGSIIIIIHHHHHHH-TT-HHHHHHHHHHTT--HHHHHHHTTTPPPHHHHHHHHHHHHHHHTT---HHHHHHHHHHHS---HHHHHHHHHHS-----

pLDDT: mean 95.32, std 5.62, range [61.12, 98.94]

Organism: Corynebacterium kroppenstedtii (strain DSM 44385 / JCM 11950 / CIP 105744 / CCUG 35717) (NCBI:txid645127)

Nearest PDB structures (foldseek):
  3k96-assembly1_B  TM=9.574E-01  e=4.140E-32  Coxiella burnetii RSA 493
  1n1e-assembly1_B  TM=9.237E-01  e=1.875E-29  Leishmania mexicana
  1evy-assembly1_A  TM=9.102E-01  e=3.387E-28  Leishmania mexicana
  1txg-assembly1_B  TM=9.078E-01  e=4.614E-26  Archaeoglobus fulgidus
  1yj8-assembly1_A  TM=8.911E-01  e=1.439E-24  Plasmodium falciparum 3D7

Foldseek 3Di:
DFEEFQEEDALQSQLLQQLLVQLPYQYEYAYQDQVQQVCCQPVQDRCVHANPFGHDPSYHYDNDLLVRQARGQEYEYPDELQCLLVVLLVCQVSHDPNHAYEYEYQAAHQPPRHFSLVSNCVSNVDDQQRYKYKAFQDLRNCVSVLAADEIEIEGLHQVNSVVVQSSRDHPRYHYDYYHFRLLLNLQSLLLLLLLLLLLLCVLVVHDDVLLVVSLVVSLVLSLQLSVLVPGDSVSLVDGSHSRNSVSQNPDPSRLSSNLSSCLNVVDAQQRSCVVSVNHRRSNLSHLVSSVVSCVVSVGDRLSSVLSCCSRPVVDHSVVSSVVVVPPDDDDD/DFEEFQEEDALQSQLLQQLLVQLPYQYEYAYQDQVQQVCCQPVQDRCVHANPFGHDPSYHYDNDLLVRQARGQEYEYPDELQCLLVVLLVCQVSHDPNHAYEYEYQAAHQPPRHFSLVSNCVRNVDDQQRYKYKAFQDLRNCVSVLAADEIEIEGLHQVNSVVVQSSRDHPRYHYDYYHFRLLLNLQSLLLLLLLLLLLLCVLVVHDDVLLVVSLVVSLVLSLQLSVLVPGDSVSLVDGSHSRNSVSQNPDPSRLSSNLSSCLNVVDAQQRSCVVSVNHRRSNLSHLVSSVVSCVVSVGDRLSSVLSCCSRPVVDHSVVSSVVVVPPDDDDD

Radius of gyration: 25.97 Å; Cα contacts (8 Å, |Δi|>4): 1619; chains: 2; bounding box: 55×81×60 Å

Sequence (664 aa):
MVAVAVMGAGSWGTTMTKVFADAGNTVRLWARRDEVADEIQSTRRNQCYLPGVVIPDAVTATSDPRVALTDADIVVLGVPSHAVRDSLTRWRDFLPDDALIVSLPKGLERDTARRMSEVIAEASGRPSEKIAVLSGPNLAKEVADEQPAATVVACTDHDSAKRVQEACTTAYFRPYTNTDVIGCEIGGVAKNVIALAAGMAAGQNLGFNTAATIITRGLAETVRLGTALGANPATFSGLAGLGDLVATCNSPLSRNRTFGEHLSQGMSLEEAQEACHGQVAEGVNACRAIQSLARAHSVDVPIADAVVSVCFDGATVKESIMNLMERDTKAEMVAVAVMGAGSWGTTMTKVFADAGNTVRLWARRDEVADEIQSTRRNQCYLPGVVIPDAVTATSDPRVALTDADIVVLGVPSHAVRDSLTRWRDFLPDDALIVSLPKGLERDTARRMSEVIAEASGRPSEKIAVLSGPNLAKEVADEQPAATVVACTDHDSAKRVQEACTTAYFRPYTNTDVIGCEIGGVAKNVIALAAGMAAGQNLGFNTAATIITRGLAETVRLGTALGANPATFSGLAGLGDLVATCNSPLSRNRTFGEHLSQGMSLEEAQEACHGQVAEGVNACRAIQSLARAHSVDVPIADAVVSVCFDGATVKESIMNLMERDTKAE